Protein AF-0000000074251388 (afdb_homodimer)

Radius of gyration: 27.74 Å; Cα contacts (8 Å, |Δi|>4): 629; chains: 2; bounding box: 134×77×94 Å

Sequence (424 aa):
MKGPSTMQTSEFDSSDEEPVENEQTAFQVSWLPLSLVNCSQFLGLCSLPGCKFKDVRRNLQKDMEELKNCGIQDIFVFCTRGELSKYRVPNLLDLYQQHGIIIHHHPIPDGDTPDIDRCCRILQELAVCLENNRKTLIHCYGGLGRSCLVAACLLLYLSDTVSPQQAIDSLRDLRGSGAIQTIKQYNYLHDFRDKLAAHLSTRDSVSRSVSRMKGPSTMQTSEFDSSDEEPVENEQTAFQVSWLPLSLVNCSQFLGLCSLPGCKFKDVRRNLQKDMEELKNCGIQDIFVFCTRGELSKYRVPNLLDLYQQHGIIIHHHPIPDGDTPDIDRCCRILQELAVCLENNRKTLIHCYGGLGRSCLVAACLLLYLSDTVSPQQAIDSLRDLRGSGAIQTIKQYNYLHDFRDKLAAHLSTRDSVSRSVSR

Secondary structure (DSSP, 8-state):
-----------------------PPP---EEEE-GGGT---EEEEES-TT-EETTEE--HHHHHHHHHHHT--EEEE-S-HHHHHHTT-TTHHHHHHHTT-EEEE----TT----HHHHHHHHHHHHHHHHTT--EEEE-SSSSSHHHHHHHHHHHHH-SSS-HHHHHHHHHHHH-TTSS-SHHHHHHHHHHHHHHHHHHHHHHHHHHHHH-/-----------------------PPP---EEEE-GGGT---EEEEES-TT-EETTEE--HHHHHHHHHHTT--EEEE-S-HHHHHHTT-TTHHHHHHHTT-EEEE----TT----HHHHHHHHHHHHHHHHTT--EEEE-SSSSSHHHHHHHHHHHHH-SSS-HHHHHHHHHHHH-TTSS-SHHHHHHHHHHHHHHHHHHHHHHHHHHHH--

Solvent-accessible surface area (backbone atoms only — not comparable to full-atom values): 23376 Å² total; per-residue (Å²): 134,84,74,76,80,77,76,78,75,75,78,75,74,72,70,71,66,64,72,67,84,67,80,56,46,86,75,60,76,43,65,44,58,32,33,77,52,79,33,94,51,57,42,33,36,23,45,40,74,23,31,45,46,91,94,39,40,36,51,44,67,60,44,49,49,51,44,55,44,53,45,54,38,36,39,37,36,24,52,42,71,68,50,30,44,69,28,59,36,68,56,48,68,57,52,41,46,74,72,68,26,46,78,44,83,54,60,44,64,88,73,47,72,69,55,70,69,60,44,50,52,53,46,52,53,50,49,52,39,51,73,66,70,42,42,36,33,34,24,20,68,72,33,22,35,60,33,39,45,52,54,29,48,41,47,48,69,67,22,90,81,52,48,53,64,57,34,50,49,54,42,23,60,72,63,31,85,60,27,52,65,36,69,63,40,50,49,46,50,68,43,35,66,61,53,51,53,53,52,54,52,50,50,54,49,50,55,52,56,67,72,98,135,83,77,77,81,78,78,78,74,78,82,76,77,75,72,72,68,64,74,68,83,67,80,56,48,88,74,61,77,43,65,43,58,33,34,77,51,78,34,93,52,57,42,33,35,23,45,41,74,22,31,44,46,92,92,40,40,35,53,44,68,60,44,48,50,51,43,55,44,53,45,54,38,35,37,37,35,25,51,41,71,68,50,31,43,69,28,59,35,68,59,49,69,58,51,40,47,75,70,67,27,46,78,44,84,55,61,42,64,88,72,47,72,69,56,71,71,61,44,49,53,53,45,51,55,51,49,51,40,52,75,67,70,42,42,36,32,35,24,21,67,74,32,23,34,60,32,40,44,53,53,29,50,41,47,46,69,67,21,90,80,52,46,52,65,57,33,50,48,55,42,23,61,71,62,33,84,61,29,52,66,36,69,64,40,50,49,46,50,70,44,37,66,62,51,49,52,53,50,55,52,49,51,54,49,51,54,53,54,68,73,98

InterPro domains:
  IPR000387 Tyrosine-specific protein phosphatases domain [PS50056] (120-187)
  IPR003595 Protein-tyrosine phosphatase, catalytic [SM00404] (99-195)
  IPR008425 Cyclin-dependent kinase inhibitor 3 [PIRSF037322] (1-212)
  IPR020422 Dual specificity protein phosphatase domain [PS50054] (38-201)
  IPR022778 CDKN3 domain [PF05706] (1-168)
  IPR029021 Protein-tyrosine phosphatase-like [G3DSA:3.90.190.10] (23-212)
  IPR029021 Protein-tyrosine phosphatase-like [SSF52799] (27-196)
  IPR050561 Protein Tyrosine Phosphatase [PTHR23339] (58-197)

Structure (mmCIF, N/CA/C/O backbone):
data_AF-0000000074251388-model_v1
#
loop_
_entity.id
_entity.type
_entity.pdbx_description
1 polymer 'Cyclin-dependent kinase inhibitor 3'
#
loop_
_atom_site.group_PDB
_atom_site.id
_atom_site.type_symbol
_atom_site.label_atom_id
_atom_site.label_alt_id
_atom_site.label_comp_id
_atom_site.label_asym_id
_atom_site.label_entity_id
_atom_site.label_seq_id
_atom_site.pdbx_PDB_ins_code
_atom_site.Cartn_x
_atom_site.Cartn_y
_atom_site.Cartn_z
_atom_site.occupancy
_atom_site.B_iso_or_equiv
_atom_site.auth_seq_id
_atom_site.auth_comp_id
_atom_site.auth_asym_id
_atom_site.auth_atom_id
_atom_site.pdbx_PDB_model_num
ATOM 1 N N . MET A 1 1 ? -76.812 19.516 -17.422 1 23.86 1 MET A N 1
ATOM 2 C CA . MET A 1 1 ? -75.938 18.766 -16.547 1 23.86 1 MET A CA 1
ATOM 3 C C . MET A 1 1 ? -74.562 18.531 -17.219 1 23.86 1 MET A C 1
ATOM 5 O O . MET A 1 1 ? -74.5 17.719 -18.156 1 23.86 1 MET A O 1
ATOM 9 N N . LYS A 1 2 ? -73.875 19.656 -17.562 1 28.72 2 LYS A N 1
ATOM 10 C CA . LYS A 1 2 ? -72.688 19.875 -18.359 1 28.72 2 LYS A CA 1
ATOM 11 C C . LYS A 1 2 ? -71.5 19.047 -17.828 1 28.72 2 LYS A C 1
ATOM 13 O O . LYS A 1 2 ? -71.188 19.125 -16.641 1 28.72 2 LYS A O 1
ATOM 18 N N . GLY A 1 3 ? -71.438 17.766 -18.234 1 28.48 3 GLY A N 1
ATOM 19 C CA . GLY A 1 3 ? -70.5 16.703 -17.891 1 28.48 3 GLY A CA 1
ATOM 20 C C . GLY A 1 3 ? -69.062 17.078 -18.156 1 28.48 3 GLY A C 1
ATOM 21 O O . GLY A 1 3 ? -68.688 17.266 -19.297 1 28.48 3 GLY A O 1
ATOM 22 N N . PRO A 1 4 ? -68.562 18.047 -17.359 1 33.94 4 PRO A N 1
ATOM 23 C CA . PRO A 1 4 ? -67.25 18.625 -17.75 1 33.94 4 PRO A CA 1
ATOM 24 C C . PRO A 1 4 ? -66.188 17.562 -18 1 33.94 4 PRO A C 1
ATOM 26 O O . PRO A 1 4 ? -66.25 16.469 -17.453 1 33.94 4 PRO A O 1
ATOM 29 N N . SER A 1 5 ? -65.75 17.438 -19.266 1 30.75 5 SER A N 1
ATOM 30 C CA . SER A 1 5 ? -64.625 16.688 -19.859 1 30.75 5 SER A CA 1
ATOM 31 C C . SER A 1 5 ? -63.344 16.891 -19.062 1 30.75 5 SER A C 1
ATOM 33 O O . SER A 1 5 ? -62.906 18.016 -18.875 1 30.75 5 SER A O 1
ATOM 35 N N . THR A 1 6 ? -63.188 16.125 -17.922 1 29.61 6 THR A N 1
ATOM 36 C CA . THR A 1 6 ? -61.969 16.109 -17.125 1 29.61 6 THR A CA 1
ATOM 37 C C . THR A 1 6 ? -60.75 15.914 -18 1 29.61 6 THR A C 1
ATOM 39 O O . THR A 1 6 ? -60.688 14.992 -18.812 1 29.61 6 THR A O 1
ATOM 42 N N . MET A 1 7 ? -60.125 16.984 -18.469 1 30.28 7 MET A N 1
ATOM 43 C CA . MET A 1 7 ? -58.844 17.062 -19.156 1 30.28 7 MET A CA 1
ATOM 44 C C . MET A 1 7 ? -57.812 16.172 -18.469 1 30.28 7 MET A C 1
ATOM 46 O O . MET A 1 7 ? -57.594 16.281 -17.266 1 30.28 7 MET A O 1
ATOM 50 N N . GLN A 1 8 ? -57.625 14.898 -18.938 1 27.05 8 GLN A N 1
ATOM 51 C CA . GLN A 1 8 ? -56.562 13.961 -18.578 1 27.05 8 GLN A CA 1
ATOM 52 C C . GLN A 1 8 ? -55.188 14.641 -18.578 1 27.05 8 GLN A C 1
ATOM 54 O O . GLN A 1 8 ? -54.781 15.188 -19.609 1 27.05 8 GLN A O 1
ATOM 59 N N . THR A 1 9 ? -54.812 15.383 -17.531 1 31.05 9 THR A N 1
ATOM 60 C CA . THR A 1 9 ? -53.438 15.844 -17.344 1 31.05 9 THR A CA 1
ATOM 61 C C . THR A 1 9 ? -52.469 14.742 -17.703 1 31.05 9 THR A C 1
ATOM 63 O O . THR A 1 9 ? -52.594 13.602 -17.266 1 31.05 9 THR A O 1
ATOM 66 N N . SER A 1 10 ? -51.969 14.695 -18.922 1 30.38 10 SER A N 1
ATOM 67 C CA . SER A 1 10 ? -50.844 13.891 -19.375 1 30.38 10 SER A CA 1
ATOM 68 C C . SER A 1 10 ? -49.75 13.82 -18.312 1 30.38 10 SER A C 1
ATOM 70 O O . SER A 1 10 ? -49.344 14.844 -17.75 1 30.38 10 SER A O 1
ATOM 72 N N . GLU A 1 11 ? -49.688 12.75 -17.531 1 30.34 11 GLU A N 1
ATOM 73 C CA . GLU A 1 11 ? -48.625 12.273 -16.688 1 30.34 11 GLU A CA 1
ATOM 74 C C . GLU A 1 11 ? -47.25 12.414 -17.391 1 30.34 11 GLU A C 1
ATOM 76 O O . GLU A 1 11 ? -47.031 11.789 -18.422 1 30.34 11 GLU A O 1
ATOM 81 N N . PHE A 1 12 ? -46.625 13.633 -17.547 1 30.66 12 PHE A N 1
ATOM 82 C CA . PHE A 1 12 ? -45.219 13.766 -17.906 1 30.66 12 PHE A CA 1
ATOM 83 C C . PHE A 1 12 ? -44.406 12.633 -17.328 1 30.66 12 PHE A C 1
ATOM 85 O O . PHE A 1 12 ? -44.469 12.352 -16.125 1 30.66 12 PHE A O 1
ATOM 92 N N . ASP A 1 13 ? -44.125 11.602 -18.078 1 33 13 ASP A N 1
ATOM 93 C CA . ASP A 1 13 ? -43.156 10.547 -17.875 1 33 13 ASP A CA 1
ATOM 94 C C . ASP A 1 13 ? -41.875 11.102 -17.266 1 33 13 ASP A C 1
ATOM 96 O O . ASP A 1 13 ? -41.156 11.906 -17.891 1 33 13 ASP A O 1
ATOM 100 N N . SER A 1 14 ? -41.906 11.547 -16 1 33.91 14 SER A N 1
ATOM 101 C CA . SER A 1 14 ? -40.594 11.688 -15.336 1 33.91 14 SER A CA 1
ATOM 102 C C . SER A 1 14 ? -39.656 10.57 -15.742 1 33.91 14 SER A C 1
ATOM 104 O O . SER A 1 14 ? -39.875 9.406 -15.406 1 33.91 14 SER A O 1
ATOM 106 N N . SER A 1 15 ? -39.281 10.562 -17.031 1 33.81 15 SER A N 1
ATOM 107 C CA . SER A 1 15 ? -38.125 9.719 -17.281 1 33.81 15 SER A CA 1
ATOM 108 C C . SER A 1 15 ? -37.125 9.766 -16.125 1 33.81 15 SER A C 1
ATOM 110 O O . SER A 1 15 ? -36.531 10.812 -15.852 1 33.81 15 SER A O 1
ATOM 112 N N . ASP A 1 16 ? -37.406 9.172 -15.062 1 35.53 16 ASP A N 1
ATOM 113 C CA . ASP A 1 16 ? -36.375 8.82 -14.109 1 35.53 16 ASP A CA 1
ATOM 114 C C . ASP A 1 16 ? -35.062 8.461 -14.828 1 35.53 16 ASP A C 1
ATOM 116 O O . ASP A 1 16 ? -34.969 7.41 -15.461 1 35.53 16 ASP A O 1
ATOM 120 N N . GLU A 1 17 ? -34.5 9.352 -15.656 1 37.16 17 GLU A N 1
ATOM 121 C CA . GLU A 1 17 ? -33.094 9.055 -15.992 1 37.16 17 GLU A CA 1
ATOM 122 C C . GLU A 1 17 ? -32.406 8.297 -14.859 1 37.16 17 GLU A C 1
ATOM 124 O O . GLU A 1 17 ? -32.406 8.742 -13.711 1 37.16 17 GLU A O 1
ATOM 129 N N . GLU A 1 18 ? -32.5 7.008 -14.867 1 40.81 18 GLU A N 1
ATOM 130 C CA . GLU A 1 18 ? -31.625 6.25 -13.984 1 40.81 18 GLU A CA 1
ATOM 131 C C . GLU A 1 18 ? -30.297 6.984 -13.773 1 40.81 18 GLU A C 1
ATOM 133 O O . GLU A 1 18 ? -29.719 7.504 -14.727 1 40.81 18 GLU A O 1
ATOM 138 N N . PRO A 1 19 ? -30.078 7.609 -12.617 1 41.72 19 PRO A N 1
ATOM 139 C CA . PRO A 1 19 ? -28.75 8.227 -12.484 1 41.72 19 PRO A CA 1
ATOM 140 C C . PRO A 1 19 ? -27.688 7.508 -13.305 1 41.72 19 PRO A C 1
ATOM 142 O O . PRO A 1 19 ? -27.734 6.285 -13.453 1 41.72 19 PRO A O 1
ATOM 145 N N . VAL A 1 20 ? -27.359 7.867 -14.5 1 41.88 20 VAL A N 1
ATOM 146 C CA . VAL A 1 20 ? -26.109 7.426 -15.094 1 41.88 20 VAL A CA 1
ATOM 147 C C . VAL A 1 20 ? -25.219 6.816 -14.016 1 41.88 20 VAL A C 1
ATOM 149 O O . VAL A 1 20 ? -25.094 7.355 -12.914 1 41.88 20 VAL A O 1
ATOM 152 N N . GLU A 1 21 ? -25.109 5.594 -13.719 1 45.06 21 GLU A N 1
ATOM 153 C CA . GLU A 1 21 ? -24.109 4.977 -12.859 1 45.06 21 GLU A CA 1
ATOM 154 C C . GLU A 1 21 ? -22.859 5.855 -12.734 1 45.06 21 GLU A C 1
ATOM 156 O O . GLU A 1 21 ? -22.062 5.945 -13.664 1 45.06 21 GLU A O 1
ATOM 161 N N . ASN A 1 22 ? -22.906 7.207 -12.461 1 51 22 ASN A N 1
ATOM 162 C CA . ASN A 1 22 ? -21.891 8.25 -12.281 1 51 22 ASN A CA 1
ATOM 163 C C . ASN A 1 22 ? -20.562 7.66 -11.828 1 51 22 ASN A C 1
ATOM 165 O O . ASN A 1 22 ? -20.5 6.965 -10.812 1 51 22 ASN A O 1
ATOM 169 N N . GLU A 1 23 ? -19.703 7.469 -12.734 1 64.69 23 GLU A N 1
ATOM 170 C CA . GLU A 1 23 ? -18.344 6.957 -12.57 1 64.69 23 GLU A CA 1
ATOM 171 C C . GLU A 1 23 ? -17.688 7.512 -11.312 1 64.69 23 GLU A C 1
ATOM 173 O O . GLU A 1 23 ? -17.484 8.719 -11.195 1 64.69 23 GLU A O 1
ATOM 178 N N . GLN A 1 24 ? -17.891 6.887 -10.25 1 81 24 GLN A N 1
ATOM 179 C CA . GLN A 1 24 ? -17.297 7.246 -8.969 1 81 24 GLN A CA 1
ATOM 180 C C . GLN A 1 24 ? -15.766 7.234 -9.055 1 81 24 GLN A C 1
ATOM 182 O O . GLN A 1 24 ? -15.188 6.379 -9.727 1 81 24 GLN A O 1
ATOM 187 N N . THR A 1 25 ? -15.242 8.43 -8.625 1 88.5 25 THR A N 1
ATOM 188 C CA . THR A 1 25 ? -13.789 8.523 -8.562 1 88.5 25 THR A CA 1
ATOM 189 C C . THR A 1 25 ? -13.219 7.438 -7.656 1 88.5 25 THR A C 1
ATOM 191 O O . THR A 1 25 ? -13.734 7.203 -6.562 1 88.5 25 THR A O 1
ATOM 194 N N . ALA A 1 26 ? -12.258 6.777 -8.18 1 87.69 26 ALA A N 1
ATOM 195 C CA . ALA A 1 26 ? -11.625 5.676 -7.457 1 87.69 26 ALA A CA 1
ATOM 196 C C . ALA A 1 26 ? -11.016 6.16 -6.141 1 87.69 26 ALA A C 1
ATOM 198 O O . ALA A 1 26 ? -10.5 7.277 -6.062 1 87.69 26 ALA A O 1
ATOM 199 N N . PHE A 1 27 ? -11.172 5.422 -5.105 1 92.5 27 PHE A N 1
ATOM 200 C CA . PHE A 1 27 ? -10.586 5.625 -3.787 1 92.5 27 PHE A CA 1
ATOM 201 C C . PHE A 1 27 ? -9.648 4.477 -3.432 1 92.5 27 PHE A C 1
ATOM 203 O O . PHE A 1 27 ? -10 3.307 -3.586 1 92.5 27 PHE A O 1
ATOM 210 N N . GLN A 1 28 ? -8.445 4.84 -3.117 1 92 28 GLN A N 1
ATOM 211 C CA . GLN A 1 28 ? -7.477 3.812 -2.744 1 92 28 GLN A CA 1
ATOM 212 C C . GLN A 1 28 ? -6.531 4.316 -1.658 1 92 28 GLN A C 1
ATOM 214 O O . GLN A 1 28 ? -6.086 5.465 -1.702 1 92 28 GLN A O 1
ATOM 219 N N . VAL A 1 29 ? -6.312 3.451 -0.716 1 96.88 29 VAL A N 1
ATOM 220 C CA . VAL A 1 29 ? -5.293 3.73 0.29 1 96.88 29 VAL A CA 1
ATOM 221 C C . VAL A 1 29 ? -3.928 3.283 -0.22 1 96.88 29 VAL A C 1
ATOM 223 O O . VAL A 1 29 ? -3.766 2.143 -0.665 1 96.88 29 VAL A O 1
ATOM 226 N N . SER A 1 30 ? -2.988 4.211 -0.222 1 97 30 SER A N 1
ATOM 227 C CA . SER A 1 30 ? -1.601 3.871 -0.522 1 97 30 SER A CA 1
ATOM 228 C C . SER A 1 30 ? -0.802 3.627 0.754 1 97 30 SER A C 1
ATOM 230 O O . SER A 1 30 ? -0.866 4.422 1.693 1 97 30 SER A O 1
ATOM 232 N N . TRP A 1 31 ? -0.058 2.529 0.758 1 97.88 31 TRP A N 1
ATOM 233 C CA . TRP A 1 31 ? 0.684 2.166 1.961 1 97.88 31 TRP A CA 1
ATOM 234 C C . TRP A 1 31 ? 2.174 2.438 1.783 1 97.88 31 TRP A C 1
ATOM 236 O O . TRP A 1 31 ? 2.805 1.899 0.869 1 97.88 31 TRP A O 1
ATOM 246 N N . LEU A 1 32 ? 2.697 3.289 2.639 1 97.94 32 LEU A N 1
ATOM 247 C CA . LEU A 1 32 ? 4.121 3.6 2.674 1 97.94 32 LEU A CA 1
ATOM 248 C C . LEU A 1 32 ? 4.859 2.664 3.629 1 97.94 32 LEU A C 1
ATOM 250 O O . LEU A 1 32 ? 4.699 2.766 4.848 1 97.94 32 LEU A O 1
ATOM 254 N N . PRO A 1 33 ? 5.637 1.738 3.057 1 97.44 33 PRO A N 1
ATOM 255 C CA . PRO A 1 33 ? 6.484 0.973 3.973 1 97.44 33 PRO A CA 1
ATOM 256 C C . PRO A 1 33 ? 7.516 1.844 4.684 1 97.44 33 PRO A C 1
ATOM 258 O O . PRO A 1 33 ? 8.109 2.732 4.07 1 97.44 33 PRO A O 1
ATOM 261 N N . LEU A 1 34 ? 7.738 1.589 5.961 1 97.56 34 LEU A N 1
ATOM 262 C CA . LEU A 1 34 ? 8.672 2.402 6.738 1 97.56 34 LEU A CA 1
ATOM 263 C C . LEU A 1 34 ? 9.992 1.674 6.938 1 97.56 34 LEU A C 1
ATOM 265 O O . LEU A 1 34 ? 10.734 1.97 7.879 1 97.56 34 LEU A O 1
ATOM 269 N N . SER A 1 35 ? 10.234 0.792 6.031 1 95.38 35 SER A N 1
ATOM 270 C CA . SER A 1 35 ? 11.469 0.015 6.102 1 95.38 35 SER A CA 1
ATOM 271 C C . SER A 1 35 ? 12.695 0.905 5.914 1 95.38 35 SER A C 1
ATOM 273 O O . SER A 1 35 ? 13.766 0.613 6.445 1 95.38 35 SER A O 1
ATOM 275 N N . LEU A 1 36 ? 12.523 2.012 5.176 1 93.62 36 LEU A N 1
ATOM 276 C CA . LEU A 1 36 ? 13.609 2.959 4.938 1 93.62 36 LEU A CA 1
ATOM 277 C C . LEU A 1 36 ? 14.164 3.484 6.254 1 93.62 36 LEU A C 1
ATOM 279 O O . LEU A 1 36 ? 15.328 3.904 6.316 1 93.62 36 LEU A O 1
ATOM 283 N N . VAL A 1 37 ? 13.32 3.461 7.297 1 96.56 37 VAL A N 1
ATOM 284 C CA . VAL A 1 37 ? 13.75 3.99 8.586 1 96.56 37 VAL A CA 1
ATOM 285 C C . VAL A 1 37 ? 13.797 2.867 9.617 1 96.56 3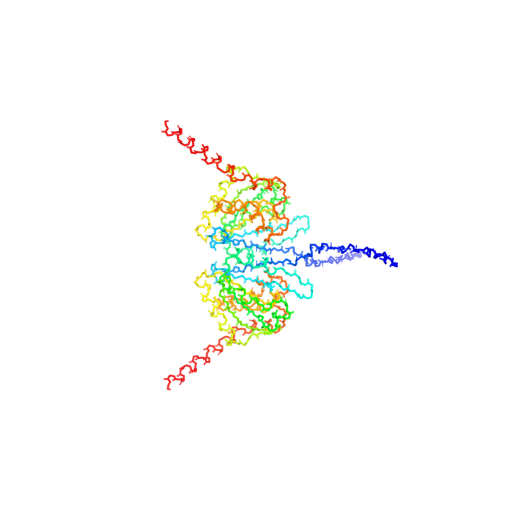7 VAL A C 1
ATOM 287 O O . VAL A 1 37 ? 13.617 3.109 10.812 1 96.56 37 VAL A O 1
ATOM 290 N N . ASN A 1 38 ? 13.906 1.641 9.172 1 94 38 ASN A N 1
ATOM 291 C CA . ASN A 1 38 ? 14.062 0.435 9.977 1 94 38 ASN A CA 1
ATOM 292 C C . ASN A 1 38 ? 12.844 0.195 10.867 1 94 38 ASN A C 1
ATOM 294 O O . ASN A 1 38 ? 12.984 -0.23 12.016 1 94 38 ASN A O 1
ATOM 298 N N . CYS A 1 39 ? 11.719 0.646 10.406 1 94.38 39 CYS A N 1
ATOM 299 C CA . CYS A 1 39 ? 10.422 0.371 11.016 1 94.38 39 CYS A CA 1
ATOM 300 C C . CYS A 1 39 ? 9.633 -0.632 10.188 1 94.38 39 CYS A C 1
ATOM 302 O O . CYS A 1 39 ? 9.602 -0.542 8.953 1 94.38 39 CYS A O 1
ATOM 304 N N . SER A 1 40 ? 9.016 -1.634 10.781 1 92.69 40 SER A N 1
ATOM 305 C CA . SER A 1 40 ? 8.336 -2.713 10.07 1 92.69 40 SER A CA 1
ATOM 306 C C . SER A 1 40 ? 6.898 -2.33 9.734 1 92.69 40 SER A C 1
ATOM 308 O O . SER A 1 40 ? 6.223 -3.037 8.984 1 92.69 40 SER A O 1
ATOM 310 N N . GLN A 1 41 ? 6.52 -1.184 10.234 1 95.69 41 GLN A N 1
ATOM 311 C CA . GLN A 1 41 ? 5.125 -0.775 10.07 1 95.69 41 GLN A CA 1
ATOM 312 C C . GLN A 1 41 ? 4.914 -0.083 8.727 1 95.69 41 GLN A C 1
ATOM 314 O O . GLN A 1 41 ? 5.863 0.122 7.973 1 95.69 41 GLN A O 1
ATOM 319 N N . PHE A 1 42 ? 3.65 0.158 8.391 1 97.75 42 PHE A N 1
ATOM 320 C CA . PHE A 1 42 ? 3.213 0.908 7.219 1 97.75 42 PHE A CA 1
ATOM 321 C C . PHE A 1 42 ? 2.416 2.141 7.629 1 97.75 42 PHE A C 1
ATOM 323 O O . PHE A 1 42 ? 1.741 2.133 8.664 1 97.75 42 PHE A O 1
ATOM 330 N N . LEU A 1 43 ? 2.555 3.166 6.848 1 98.69 43 LEU A N 1
ATOM 331 C CA . LEU A 1 43 ? 1.701 4.34 6.992 1 98.69 43 LEU A CA 1
ATOM 332 C C . LEU A 1 43 ? 0.76 4.48 5.801 1 98.69 43 LEU A C 1
ATOM 334 O O . LEU A 1 43 ? 1.206 4.492 4.652 1 98.69 43 LEU A O 1
ATOM 338 N N . GLY A 1 44 ? -0.535 4.477 6.094 1 98.69 44 GLY A N 1
ATOM 339 C CA . GLY A 1 44 ? -1.502 4.672 5.023 1 98.69 44 GLY A CA 1
ATOM 340 C C . GLY A 1 44 ? -1.658 6.125 4.617 1 98.69 44 GLY A C 1
ATOM 341 O O . GLY A 1 44 ? -1.646 7.016 5.469 1 98.69 44 GLY A O 1
ATOM 342 N N . LEU A 1 45 ? -1.792 6.379 3.303 1 98.62 45 LEU A N 1
ATOM 343 C CA . LEU A 1 45 ? -2.062 7.699 2.742 1 98.62 45 LEU A CA 1
ATOM 344 C C . LEU A 1 45 ? -3.201 7.637 1.729 1 98.62 45 LEU A C 1
ATOM 346 O O . LEU A 1 45 ? -3.281 6.695 0.936 1 98.62 45 LEU A O 1
ATOM 350 N N . CYS A 1 46 ? -4.031 8.602 1.793 1 98.19 46 CYS A N 1
ATOM 351 C CA . CYS A 1 46 ? -5.074 8.672 0.774 1 98.19 46 CYS A CA 1
ATOM 352 C C . CYS A 1 46 ? -5.598 10.102 0.63 1 98.19 46 CYS A C 1
ATOM 354 O O . CYS A 1 46 ? -5.207 10.984 1.389 1 98.19 46 CYS A O 1
ATOM 356 N N . SER A 1 47 ? -6.371 10.297 -0.455 1 98.06 47 SER A N 1
ATOM 357 C CA . SER A 1 47 ? -7.133 11.531 -0.602 1 98.06 47 SER A CA 1
ATOM 358 C C . SER A 1 47 ? -8.359 11.539 0.309 1 98.06 47 SER A C 1
ATOM 360 O O . SER A 1 47 ? -8.594 10.578 1.042 1 98.06 47 SER A O 1
ATOM 362 N N . LEU A 1 48 ? -9.102 12.609 0.248 1 98.75 48 LEU A N 1
ATOM 363 C CA . LEU A 1 48 ? -10.227 12.82 1.146 1 98.75 48 LEU A CA 1
ATOM 364 C C . LEU A 1 48 ? -11.359 11.844 0.838 1 98.75 48 LEU A C 1
ATOM 366 O O . LEU A 1 48 ? -11.977 11.922 -0.225 1 98.75 48 LEU A O 1
ATOM 370 N N . PRO A 1 49 ? -11.633 10.945 1.831 1 98.56 49 PRO A N 1
ATOM 371 C CA . PRO A 1 49 ? -12.75 10.016 1.615 1 98.56 49 PRO A CA 1
ATOM 372 C C . PRO A 1 49 ? -14.086 10.734 1.447 1 98.56 49 PRO A C 1
ATOM 374 O O . PRO A 1 49 ? -14.375 11.68 2.178 1 98.56 49 PRO A O 1
ATOM 377 N N . GLY A 1 50 ? -14.852 10.352 0.448 1 98.44 50 GLY A N 1
ATOM 378 C CA . GLY A 1 50 ? -16.219 10.828 0.259 1 98.44 50 GLY A CA 1
ATOM 379 C C . GLY A 1 50 ? -16.281 12.172 -0.432 1 98.44 50 GLY A C 1
ATOM 380 O O . GLY A 1 50 ? -17.375 12.719 -0.634 1 98.44 50 GLY A O 1
ATOM 381 N N . CYS A 1 51 ? -15.195 12.68 -0.899 1 98.5 51 CYS A N 1
ATOM 382 C CA . CYS A 1 51 ? -15.117 14.023 -1.457 1 98.5 51 CYS A CA 1
ATOM 383 C C . CYS A 1 51 ? -16.047 14.172 -2.658 1 98.5 51 CYS A C 1
ATOM 385 O O . CYS A 1 51 ? -16.094 13.297 -3.523 1 98.5 51 CYS A O 1
ATOM 387 N N . LYS A 1 52 ? -16.797 15.195 -2.664 1 97.75 52 LYS A N 1
ATOM 388 C CA . LYS A 1 52 ? -17.594 15.641 -3.805 1 97.75 52 LYS A CA 1
ATOM 389 C C . LYS A 1 52 ? -17.328 17.109 -4.129 1 97.75 52 LYS A C 1
ATOM 391 O O . LYS A 1 52 ? -18.094 17.984 -3.729 1 97.75 52 LYS A O 1
ATOM 396 N N . PHE A 1 53 ? -16.375 17.312 -4.863 1 97.62 53 PHE A N 1
ATOM 397 C CA . PHE A 1 53 ? -15.914 18.656 -5.191 1 97.62 53 PHE A CA 1
ATOM 398 C C . PHE A 1 53 ? -15.203 18.672 -6.543 1 97.62 53 PHE A C 1
ATOM 400 O O . PHE A 1 53 ? -14.383 17.812 -6.824 1 97.62 53 PHE A O 1
ATOM 407 N N . LYS A 1 54 ? -15.555 19.688 -7.41 1 95.12 54 LYS A N 1
ATOM 408 C CA . LYS A 1 54 ? -15.047 19.766 -8.773 1 95.12 54 LYS A CA 1
ATOM 409 C C . LYS A 1 54 ? -15.297 18.484 -9.547 1 95.12 54 LYS A C 1
ATOM 411 O O . LYS A 1 54 ? -16.438 18.031 -9.656 1 95.12 54 LYS A O 1
ATOM 416 N N . ASP A 1 55 ? -14.219 17.781 -10 1 94.06 55 ASP A N 1
ATOM 417 C CA . ASP A 1 55 ? -14.391 16.578 -10.82 1 94.06 55 ASP A CA 1
ATOM 418 C C . ASP A 1 55 ? -14.359 15.312 -9.969 1 94.06 55 ASP A C 1
ATOM 420 O O . ASP A 1 55 ? -14.406 14.203 -10.492 1 94.06 55 ASP A O 1
ATOM 424 N N . VAL A 1 56 ? -14.281 15.492 -8.703 1 95.69 56 VAL A N 1
ATOM 425 C CA . VAL A 1 56 ? -14.234 14.344 -7.809 1 95.69 56 VAL A CA 1
ATOM 426 C C . VAL A 1 56 ? -15.633 14.023 -7.297 1 95.69 56 VAL A C 1
ATOM 428 O O . VAL A 1 56 ? -16.344 14.914 -6.828 1 95.69 56 VAL A O 1
ATOM 431 N N . ARG A 1 57 ? -16.078 12.805 -7.484 1 96.69 57 ARG A N 1
ATOM 432 C CA . ARG A 1 57 ? -17.344 12.289 -6.98 1 96.69 57 ARG A CA 1
ATOM 433 C C . ARG A 1 57 ? -17.172 10.93 -6.324 1 96.69 57 ARG A C 1
ATOM 435 O O . ARG A 1 57 ? -17.219 9.898 -6.996 1 96.69 57 ARG A O 1
ATOM 442 N N . ARG A 1 58 ? -17.031 10.953 -5.035 1 96.62 58 ARG A N 1
ATOM 443 C CA . ARG A 1 58 ? -16.812 9.711 -4.309 1 96.62 58 ARG A CA 1
ATOM 444 C C . ARG A 1 58 ? -18.016 9.336 -3.467 1 96.62 58 ARG A C 1
ATOM 446 O O . ARG A 1 58 ? -18.859 10.188 -3.162 1 96.62 58 ARG A O 1
ATOM 453 N N . ASN A 1 59 ? -18.109 8.062 -3.197 1 95.62 59 ASN A N 1
ATOM 454 C CA . ASN A 1 59 ? -19.109 7.516 -2.297 1 95.62 59 ASN A CA 1
ATOM 455 C C . ASN A 1 59 ? -18.547 7.27 -0.901 1 95.62 59 ASN A C 1
ATOM 457 O O . ASN A 1 59 ? -17.75 6.352 -0.704 1 95.62 59 ASN A O 1
ATOM 461 N N . LEU A 1 60 ? -19 8.094 0.044 1 97.06 60 LEU A N 1
ATOM 462 C CA . LEU A 1 60 ? -18.438 8.055 1.39 1 97.06 60 LEU A CA 1
ATOM 463 C C . LEU A 1 60 ? -18.625 6.672 2.012 1 97.06 60 LEU A C 1
ATOM 465 O O . LEU A 1 60 ? -17.703 6.16 2.666 1 97.06 60 LEU A O 1
ATOM 469 N N . GLN A 1 61 ? -19.719 6.055 1.79 1 95.06 61 GLN A N 1
ATOM 470 C CA . GLN A 1 61 ? -19.969 4.742 2.367 1 95.06 61 GLN A CA 1
ATOM 471 C C . GLN A 1 61 ? -19 3.697 1.817 1 95.06 61 GLN A C 1
ATOM 473 O O . GLN A 1 61 ? -18.484 2.869 2.568 1 95.06 61 GLN A O 1
ATOM 478 N N . LYS A 1 62 ? -18.828 3.764 0.56 1 94.06 62 LYS A N 1
ATOM 479 C CA . LYS A 1 62 ? -17.891 2.838 -0.068 1 94.06 62 LYS A CA 1
ATOM 480 C C . LYS A 1 62 ? -16.453 3.074 0.43 1 94.06 62 LYS A C 1
ATOM 482 O O . LYS A 1 62 ? -15.734 2.123 0.719 1 94.06 62 LYS A O 1
ATOM 487 N N . ASP A 1 63 ? -16.094 4.363 0.522 1 96.88 63 ASP A N 1
ATOM 488 C CA . ASP A 1 63 ? -14.75 4.688 1.012 1 96.88 63 ASP A CA 1
ATOM 489 C C . ASP A 1 63 ? -14.57 4.234 2.459 1 96.88 63 ASP A C 1
ATOM 491 O O . ASP A 1 63 ? -13.508 3.736 2.83 1 96.88 63 ASP A O 1
ATOM 495 N N . MET A 1 64 ? -15.617 4.316 3.234 1 96.75 64 MET A N 1
ATOM 496 C CA . MET A 1 64 ? -15.562 3.885 4.629 1 96.75 64 MET A CA 1
ATOM 497 C C . MET A 1 64 ? -15.406 2.371 4.723 1 96.75 64 MET A C 1
ATOM 499 O O . MET A 1 64 ? -14.695 1.87 5.594 1 96.75 64 MET A O 1
ATOM 503 N N . GLU A 1 65 ? -16.078 1.7 3.863 1 92.94 65 GLU A N 1
ATOM 504 C CA . GLU A 1 65 ? -15.945 0.247 3.832 1 92.94 65 GLU A CA 1
ATOM 505 C C . GLU A 1 65 ? -14.508 -0.163 3.516 1 92.94 65 GLU A C 1
ATOM 507 O O . GLU A 1 65 ? -13.984 -1.107 4.109 1 92.94 65 GLU A O 1
ATOM 512 N N . GLU A 1 66 ? -13.938 0.561 2.598 1 93.25 66 GLU A N 1
ATOM 513 C CA . GLU A 1 66 ? -12.539 0.294 2.264 1 93.25 66 GLU A CA 1
ATOM 514 C C . GLU A 1 66 ? -11.633 0.515 3.469 1 93.25 66 GLU A C 1
ATOM 516 O O . GLU A 1 66 ? -10.742 -0.299 3.742 1 93.25 66 GLU A O 1
ATOM 521 N N . LEU A 1 67 ? -11.844 1.585 4.188 1 97.12 67 LEU A N 1
ATOM 522 C CA . LEU A 1 67 ? -11.039 1.884 5.371 1 97.12 67 LEU A CA 1
ATOM 523 C C . LEU A 1 67 ? -11.203 0.794 6.426 1 97.12 67 LEU A C 1
ATOM 525 O O . LEU A 1 67 ? -10.219 0.379 7.047 1 97.12 67 LEU A O 1
ATOM 529 N N . LYS A 1 68 ? -12.406 0.358 6.566 1 94.06 68 LYS A N 1
ATOM 530 C CA . LYS A 1 68 ? -12.68 -0.719 7.512 1 94.06 68 LYS A CA 1
ATOM 531 C C . LYS A 1 68 ? -11.977 -2.008 7.102 1 94.06 68 LYS A C 1
ATOM 533 O O . LYS A 1 68 ? -11.383 -2.693 7.938 1 94.06 68 LYS A O 1
ATOM 538 N N . ASN A 1 69 ? -12.07 -2.305 5.824 1 91.44 69 ASN A N 1
ATOM 539 C CA . ASN A 1 69 ? -11.43 -3.51 5.305 1 91.44 69 ASN A CA 1
ATOM 540 C C . ASN A 1 69 ? -9.914 -3.469 5.492 1 91.44 69 ASN A C 1
ATOM 542 O O . ASN A 1 69 ? -9.281 -4.508 5.668 1 91.44 69 ASN A O 1
ATOM 546 N N . CYS A 1 70 ? -9.391 -2.281 5.477 1 94.94 70 CYS A N 1
ATOM 547 C CA . CYS A 1 70 ? -7.957 -2.105 5.699 1 94.94 70 CYS A CA 1
ATOM 548 C C . CYS A 1 70 ? -7.613 -2.232 7.18 1 94.94 70 CYS A C 1
ATOM 550 O O . CYS A 1 70 ? -6.441 -2.348 7.539 1 94.94 70 CYS A O 1
ATOM 552 N N . GLY A 1 71 ? -8.625 -2.17 8.031 1 95.69 71 GLY A N 1
ATOM 553 C CA . GLY A 1 71 ? -8.391 -2.301 9.461 1 95.69 71 GLY A CA 1
ATOM 554 C C . GLY A 1 71 ? -7.844 -1.036 10.102 1 95.69 71 GLY A C 1
ATOM 555 O O . GLY A 1 71 ? -7.117 -1.099 11.086 1 95.69 71 GLY A O 1
ATOM 556 N N . ILE A 1 72 ? -8.172 0.102 9.547 1 98.12 72 ILE A N 1
ATOM 557 C CA . ILE A 1 72 ? -7.641 1.374 10.023 1 98.12 72 ILE A CA 1
ATOM 558 C C . ILE A 1 72 ? -8.109 1.623 11.461 1 98.12 72 ILE A C 1
ATOM 560 O O . ILE A 1 72 ? -9.289 1.436 11.773 1 98.12 72 ILE A O 1
ATOM 564 N N . GLN A 1 73 ? -7.199 2.059 12.258 1 98.44 73 GLN A N 1
ATOM 565 C CA . GLN A 1 73 ? -7.504 2.293 13.664 1 98.44 73 GLN A CA 1
ATOM 566 C C . GLN A 1 73 ? -7.363 3.77 14.023 1 98.44 73 GLN A C 1
ATOM 568 O O . GLN A 1 73 ? -8.133 4.297 14.828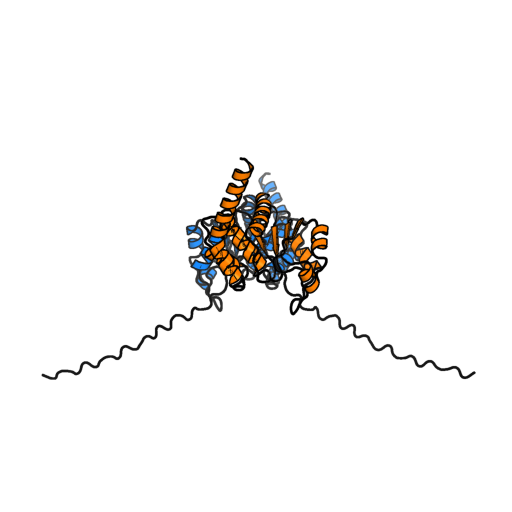 1 98.44 73 GLN A O 1
ATOM 573 N N . ASP A 1 74 ? -6.402 4.477 13.5 1 98.88 74 ASP A N 1
ATOM 574 C CA . ASP A 1 74 ? -6.148 5.902 13.703 1 98.88 74 ASP A CA 1
ATOM 575 C C . ASP A 1 74 ? -6.105 6.648 12.367 1 98.88 74 ASP A C 1
ATOM 577 O O . ASP A 1 74 ? -5.543 6.148 11.391 1 98.88 74 ASP A O 1
ATOM 581 N N . ILE A 1 75 ? -6.719 7.805 12.359 1 98.94 75 ILE A N 1
ATOM 582 C CA . ILE A 1 75 ? -6.656 8.648 11.172 1 98.94 75 ILE A CA 1
ATOM 583 C C . ILE A 1 75 ? -6.223 10.062 11.562 1 98.94 75 ILE A C 1
ATOM 585 O O . ILE A 1 75 ? -6.793 10.664 12.477 1 98.94 75 ILE A O 1
ATOM 589 N N . PHE A 1 76 ? -5.195 10.539 10.93 1 98.94 76 PHE A N 1
ATOM 590 C CA . PHE A 1 76 ? -4.789 11.93 11.023 1 98.94 76 PHE A CA 1
ATOM 591 C C . PHE A 1 76 ? -5.402 12.75 9.883 1 98.94 76 PHE A C 1
ATOM 593 O O . PHE A 1 76 ? -5.207 12.43 8.711 1 98.94 76 PHE A O 1
ATOM 600 N N . VAL A 1 77 ? -6.117 13.75 10.258 1 98.94 77 VAL A N 1
ATOM 601 C CA . VAL A 1 77 ? -6.859 14.57 9.305 1 98.94 77 VAL A CA 1
ATOM 602 C C . VAL A 1 77 ? -6.25 15.969 9.234 1 98.94 77 VAL A C 1
ATOM 604 O O . VAL A 1 77 ? -6.203 16.672 10.242 1 98.94 77 VAL A O 1
ATOM 607 N N . PHE A 1 78 ? -5.898 16.375 8.031 1 98.88 78 PHE A N 1
ATOM 608 C CA . PHE A 1 78 ? -5.203 17.641 7.918 1 98.88 78 PHE A CA 1
ATOM 609 C C . PHE A 1 78 ? -6.105 18.703 7.289 1 98.88 78 PHE A C 1
ATOM 611 O O . PHE A 1 78 ? -5.727 19.875 7.191 1 98.88 78 PHE A O 1
ATOM 618 N N . CYS A 1 79 ? -7.285 18.359 6.883 1 98.69 79 CYS A N 1
ATOM 619 C CA . CYS A 1 79 ? -8.266 19.328 6.406 1 98.69 79 CYS A CA 1
ATOM 620 C C . CYS A 1 79 ? -8.898 20.078 7.57 1 98.69 79 CYS A C 1
ATOM 622 O O . CYS A 1 79 ? -9.141 19.5 8.633 1 98.69 79 CYS A O 1
ATOM 624 N N . THR A 1 80 ? -9.219 21.312 7.297 1 98.19 80 THR A N 1
ATOM 625 C CA . THR A 1 80 ? -10.039 22.047 8.25 1 98.19 80 THR A CA 1
ATOM 626 C C . THR A 1 80 ? -11.5 21.625 8.164 1 98.19 80 THR A C 1
ATOM 628 O O . THR A 1 80 ? -11.922 21.016 7.172 1 98.19 80 THR A O 1
ATOM 631 N N . ARG A 1 81 ? -12.273 21.969 9.195 1 97.25 81 ARG A N 1
ATOM 632 C CA . ARG A 1 81 ? -13.711 21.703 9.156 1 97.25 81 ARG A CA 1
ATOM 633 C C . ARG A 1 81 ? -14.383 22.469 8.023 1 97.25 81 ARG A C 1
ATOM 635 O O . ARG A 1 81 ? -15.336 21.969 7.414 1 97.25 81 ARG A O 1
ATOM 642 N N . GLY A 1 82 ? -13.875 23.688 7.801 1 98.12 82 GLY A N 1
ATOM 643 C CA . GLY A 1 82 ? -14.375 24.438 6.66 1 98.12 82 GLY A CA 1
ATOM 644 C C . GLY A 1 82 ? -14.148 23.734 5.336 1 98.12 82 GLY A C 1
ATOM 645 O O . GLY A 1 82 ? -15.039 23.719 4.484 1 98.12 82 GLY A O 1
ATOM 646 N N . GLU A 1 83 ? -13.039 23.141 5.117 1 98.62 83 GLU A N 1
ATOM 647 C CA . GLU A 1 83 ? -12.742 22.375 3.918 1 98.62 83 GLU A CA 1
ATOM 648 C C . GLU A 1 83 ? -13.648 21.141 3.812 1 98.62 83 GLU A C 1
ATOM 650 O O . GLU A 1 83 ? -14.148 20.828 2.73 1 98.62 83 GLU A O 1
ATOM 655 N N . LEU A 1 84 ? -13.805 20.453 4.938 1 98.69 84 LEU A N 1
ATOM 656 C CA . LEU A 1 84 ? -14.664 19.281 4.922 1 98.69 84 LEU A CA 1
ATOM 657 C C . LEU A 1 84 ? -16.062 19.641 4.441 1 98.69 84 LEU A C 1
ATOM 659 O O . LEU A 1 84 ? -16.672 18.906 3.654 1 98.69 84 LEU A O 1
ATOM 663 N N . SER A 1 85 ? -16.547 20.781 4.895 1 98.62 85 SER A N 1
ATOM 664 C CA . SER A 1 85 ? -17.844 21.281 4.438 1 98.62 85 SER A CA 1
ATOM 665 C C . SER A 1 85 ? -17.812 21.625 2.955 1 98.62 85 SER A C 1
ATOM 667 O O . SER A 1 85 ? -18.719 21.266 2.207 1 98.62 85 SER A O 1
ATOM 669 N N . LYS A 1 86 ? -16.828 22.328 2.604 1 98.5 86 LYS A N 1
ATOM 670 C CA . LYS A 1 86 ? -16.656 22.734 1.211 1 98.5 86 LYS A CA 1
ATOM 671 C C . LYS A 1 86 ? -16.625 21.531 0.284 1 98.5 86 LYS A C 1
ATOM 673 O O . LYS A 1 86 ? -17.172 21.562 -0.819 1 98.5 86 LYS A O 1
ATOM 678 N N . TYR A 1 87 ? -15.992 20.453 0.79 1 98.5 87 TYR A N 1
ATOM 679 C CA . TYR A 1 87 ? -15.82 19.25 -0.026 1 98.5 87 TYR A CA 1
ATOM 680 C C . TYR A 1 87 ? -16.969 18.281 0.197 1 98.5 87 TYR A C 1
ATOM 682 O O . TYR A 1 87 ? -16.875 17.109 -0.197 1 98.5 87 TYR A O 1
ATOM 690 N N . ARG A 1 88 ? -18 18.609 0.909 1 98.31 88 ARG A N 1
ATOM 691 C CA . ARG A 1 88 ? -19.281 17.953 1.06 1 98.31 88 ARG A CA 1
ATOM 692 C C . ARG A 1 88 ? -19.156 16.703 1.923 1 98.31 88 ARG A C 1
ATOM 694 O O . ARG A 1 88 ? -19.828 15.688 1.665 1 98.31 88 ARG A O 1
ATOM 701 N N . VAL A 1 89 ? -18.312 16.781 2.875 1 98.69 89 VAL A N 1
ATOM 702 C CA . VAL A 1 89 ? -18.234 15.711 3.871 1 98.69 89 VAL A CA 1
ATOM 703 C C . VAL A 1 89 ? -18.141 16.312 5.27 1 98.69 89 VAL A C 1
ATOM 705 O O . VAL A 1 89 ? -17.266 15.945 6.055 1 98.69 89 VAL A O 1
ATOM 708 N N . PRO A 1 90 ? -19.062 17.125 5.648 1 98.44 90 PRO A N 1
ATOM 709 C CA . PRO A 1 90 ? -18.969 17.828 6.93 1 98.44 90 PRO A CA 1
ATOM 710 C C . PRO A 1 90 ? -19.016 16.891 8.125 1 98.44 90 PRO A C 1
ATOM 712 O O . PRO A 1 90 ? -18.516 17.234 9.203 1 98.44 90 PRO A O 1
ATOM 715 N N . ASN A 1 91 ? -19.547 15.695 8.008 1 98.19 91 ASN A N 1
ATOM 716 C CA . ASN A 1 91 ? -19.703 14.781 9.125 1 98.19 91 ASN A CA 1
ATOM 717 C C . ASN A 1 91 ? -18.672 13.664 9.102 1 98.19 91 ASN A C 1
ATOM 719 O O . ASN A 1 91 ? -18.828 12.641 9.766 1 98.19 91 ASN A O 1
ATOM 723 N N . LEU A 1 92 ? -17.641 13.844 8.359 1 98.81 92 LEU A N 1
ATOM 724 C CA . LEU A 1 92 ? -16.656 12.789 8.148 1 98.81 92 LEU A CA 1
ATOM 725 C C . LEU A 1 92 ? -16 12.391 9.469 1 98.81 92 LEU A C 1
ATOM 727 O O . LEU A 1 92 ? -15.852 11.203 9.758 1 98.81 92 LEU A O 1
ATOM 731 N N . LEU A 1 93 ? -15.641 13.367 10.297 1 98.75 93 LEU A N 1
ATOM 732 C CA . LEU A 1 93 ? -14.984 13.07 11.57 1 98.75 93 LEU A CA 1
ATOM 733 C C . LEU A 1 93 ? -15.906 12.266 12.484 1 98.75 93 LEU A C 1
ATOM 735 O O . LEU A 1 93 ? -15.461 11.312 13.125 1 98.75 93 LEU A O 1
ATOM 739 N N . ASP A 1 94 ? -17.125 12.617 12.461 1 98.38 94 ASP A N 1
ATOM 740 C CA . ASP A 1 94 ? -18.109 11.875 13.242 1 98.38 94 ASP A CA 1
ATOM 741 C C . ASP A 1 94 ? -18.25 10.438 12.75 1 98.38 94 ASP A C 1
ATOM 743 O O . ASP A 1 94 ? -18.391 9.508 13.547 1 98.38 94 ASP A O 1
ATOM 747 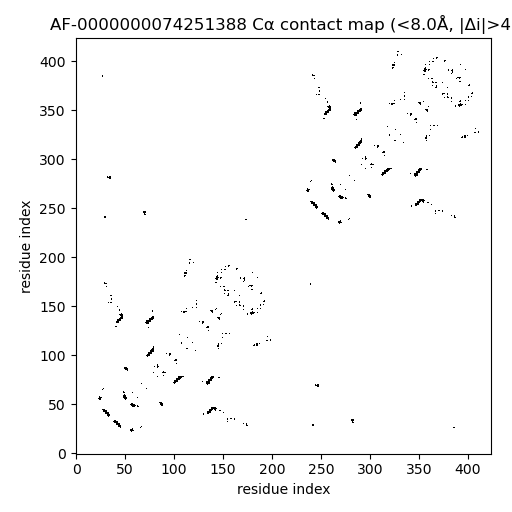N N . LEU A 1 95 ? -18.266 10.328 11.5 1 98.38 95 LEU A N 1
ATOM 748 C CA . LEU A 1 95 ? -18.391 9 10.906 1 98.38 95 LEU A CA 1
ATOM 749 C C . LEU A 1 95 ? -17.203 8.117 11.297 1 98.38 95 LEU A C 1
ATOM 751 O O . LEU A 1 95 ? -17.375 6.938 11.602 1 98.38 95 LEU A O 1
ATOM 755 N N . TYR A 1 96 ? -15.961 8.719 11.25 1 98.69 96 TYR A N 1
ATOM 756 C CA . TYR A 1 96 ? -14.789 7.977 11.711 1 98.69 96 TYR A CA 1
ATOM 757 C C . TYR A 1 96 ? -14.992 7.465 13.133 1 98.69 96 TYR A C 1
ATOM 759 O O . TYR A 1 96 ? -14.773 6.285 13.414 1 98.69 96 TYR A O 1
ATOM 767 N N . GLN A 1 97 ? -15.453 8.328 13.984 1 98.12 97 GLN A N 1
ATOM 768 C CA . GLN A 1 97 ? -15.633 8 15.398 1 98.12 97 GLN A CA 1
ATOM 769 C C . GLN A 1 97 ? -16.688 6.902 15.57 1 98.12 97 GLN A C 1
ATOM 771 O O . GLN A 1 97 ? -16.516 6 16.391 1 98.12 97 GLN A O 1
ATOM 776 N N . GLN A 1 98 ? -17.688 6.992 14.82 1 97.56 98 GLN A N 1
ATOM 777 C CA . GLN A 1 98 ? -18.75 6.008 14.891 1 97.56 98 GLN A CA 1
ATOM 778 C C . GLN A 1 98 ? -18.25 4.617 14.516 1 97.56 98 GLN A C 1
ATOM 780 O O . GLN A 1 98 ? -18.781 3.609 14.992 1 97.56 98 GLN A O 1
ATOM 785 N N . HIS A 1 99 ? -17.297 4.605 13.688 1 97 99 HIS A N 1
ATOM 786 C CA . HIS A 1 99 ? -16.75 3.328 13.25 1 97 99 HIS A CA 1
ATOM 787 C C . HIS A 1 99 ? -15.578 2.902 14.133 1 97 99 HIS A C 1
ATOM 789 O O . HIS A 1 99 ? -14.828 1.994 13.773 1 97 99 HIS A O 1
ATOM 795 N N . GLY A 1 100 ? -15.367 3.604 15.188 1 97.62 100 GLY A N 1
ATOM 796 C CA . GLY A 1 100 ? -14.375 3.199 16.172 1 97.62 100 GLY A CA 1
ATOM 797 C C . GLY A 1 100 ? -12.969 3.646 15.82 1 97.62 100 GLY A C 1
ATOM 798 O O . GLY A 1 100 ? -11.992 3.146 16.391 1 97.62 100 GLY A O 1
ATOM 799 N N . ILE A 1 101 ? -12.867 4.516 14.898 1 98.56 101 ILE A N 1
ATOM 800 C CA . ILE A 1 101 ? -11.562 5.016 14.5 1 98.56 101 ILE A CA 1
ATOM 801 C C . ILE A 1 101 ? -11.18 6.215 15.367 1 98.56 101 ILE A C 1
ATOM 803 O O . ILE A 1 101 ? -11.992 7.105 15.602 1 98.56 101 ILE A O 1
ATOM 807 N N . ILE A 1 102 ? -9.977 6.258 15.914 1 98.75 102 ILE A N 1
ATOM 808 C CA . ILE A 1 102 ? -9.477 7.391 16.672 1 98.75 102 ILE A CA 1
ATOM 809 C C . ILE A 1 102 ? -9.016 8.492 15.727 1 98.75 102 ILE A C 1
ATOM 811 O O . ILE A 1 102 ? -8.258 8.234 14.789 1 98.75 102 ILE A O 1
ATOM 815 N N . ILE A 1 103 ? -9.461 9.695 16.016 1 98.81 103 ILE A N 1
ATOM 816 C CA . ILE A 1 103 ? -9.188 10.805 15.117 1 98.81 103 ILE A CA 1
ATOM 817 C C . ILE A 1 103 ? -8.109 11.703 15.711 1 98.81 103 ILE A C 1
ATOM 819 O O . ILE A 1 103 ? -8.172 12.062 16.891 1 98.81 103 ILE A O 1
ATOM 823 N N . HIS A 1 104 ? -7.156 12.023 14.938 1 98.88 104 HIS A N 1
ATOM 824 C CA . HIS A 1 104 ? -6.188 13.078 15.203 1 98.88 104 HIS A CA 1
ATOM 825 C C . HIS A 1 104 ? -6.359 14.242 14.234 1 98.88 104 HIS A C 1
ATOM 827 O O . HIS A 1 104 ? -5.867 14.195 13.109 1 98.88 104 HIS A O 1
ATOM 833 N N . HIS A 1 105 ? -7.082 15.266 14.68 1 98.81 105 HIS A N 1
ATOM 834 C CA . HIS A 1 105 ? -7.406 16.375 13.789 1 98.81 105 HIS A CA 1
ATOM 835 C C . HIS A 1 105 ? -6.395 17.516 13.938 1 98.81 105 HIS A C 1
ATOM 837 O O . HIS A 1 105 ? -6.406 18.234 14.938 1 98.81 105 HIS A O 1
ATOM 843 N N . HIS A 1 106 ? -5.543 17.656 12.938 1 98.75 106 HIS A N 1
ATOM 844 C CA . HIS A 1 106 ? -4.484 18.656 12.898 1 98.75 106 HIS A CA 1
ATOM 845 C C . HIS A 1 106 ? -4.52 19.438 11.594 1 98.75 106 HIS A C 1
ATOM 847 O O . HIS A 1 106 ? -3.666 19.25 10.727 1 98.75 106 HIS A O 1
ATOM 853 N N . PRO A 1 107 ? -5.398 20.406 11.484 1 98.69 107 PRO A N 1
ATOM 854 C CA . PRO A 1 107 ? -5.559 21.125 10.219 1 98.69 107 PRO A CA 1
ATOM 855 C C . PRO A 1 107 ? -4.312 21.906 9.828 1 98.69 107 PRO A C 1
ATOM 857 O O . PRO A 1 107 ? -3.641 22.484 10.688 1 98.69 107 PRO A O 1
ATOM 860 N N . ILE A 1 108 ? -3.984 21.797 8.602 1 98.44 108 ILE A N 1
ATOM 861 C CA . ILE A 1 108 ? -2.965 22.594 7.914 1 98.44 108 ILE A CA 1
ATOM 862 C C . ILE A 1 108 ? -3.564 23.234 6.672 1 98.44 108 ILE A C 1
ATOM 864 O O . ILE A 1 108 ? -4.199 22.562 5.855 1 98.44 108 ILE A O 1
ATOM 868 N N . PRO A 1 109 ? -3.4 24.578 6.523 1 96.81 109 PRO A N 1
ATOM 869 C CA . PRO A 1 109 ? -3.955 25.203 5.324 1 96.81 109 PRO A CA 1
ATOM 870 C C . PRO A 1 109 ? -3.414 24.594 4.035 1 96.81 109 PRO A C 1
ATOM 872 O O . PRO A 1 109 ? -2.227 24.266 3.951 1 96.81 109 PRO A O 1
ATOM 875 N N . ASP A 1 110 ? -4.305 24.5 3.018 1 95.56 110 ASP A N 1
ATOM 876 C CA . ASP A 1 110 ? -3.941 23.891 1.741 1 95.56 110 ASP A CA 1
ATOM 877 C C . ASP A 1 110 ? -2.701 24.547 1.148 1 95.56 110 ASP A C 1
ATOM 879 O O . ASP A 1 110 ? -2.621 25.781 1.079 1 95.56 110 ASP A O 1
ATOM 883 N N . GLY A 1 111 ? -1.775 23.75 0.774 1 96.12 111 GLY A N 1
ATOM 884 C CA . GLY A 1 111 ? -0.557 24.25 0.149 1 96.12 111 GLY A CA 1
ATOM 885 C C . GLY A 1 111 ? 0.466 24.75 1.147 1 96.12 111 GLY A C 1
ATOM 886 O O . GLY A 1 111 ? 1.603 25.062 0.78 1 96.12 111 GLY A O 1
ATOM 887 N N . ASP A 1 112 ? 0.152 24.766 2.385 1 97.62 112 ASP A N 1
ATOM 888 C CA . ASP A 1 112 ? 1.017 25.344 3.412 1 97.62 112 ASP A CA 1
ATOM 889 C C . ASP A 1 112 ? 1.702 24.25 4.227 1 97.62 112 ASP A C 1
ATOM 891 O O . ASP A 1 112 ? 1.669 23.078 3.848 1 97.62 112 ASP A O 1
ATOM 895 N N . THR A 1 113 ? 2.477 24.641 5.242 1 98.5 113 THR A N 1
ATOM 896 C CA . THR A 1 113 ? 3.199 23.766 6.156 1 98.5 113 THR A CA 1
ATOM 897 C C . THR A 1 113 ? 2.873 24.109 7.609 1 98.5 113 THR A C 1
ATOM 899 O O . THR A 1 113 ? 2.535 25.25 7.922 1 98.5 113 THR A O 1
ATOM 902 N N . PRO A 1 114 ? 2.877 23.172 8.477 1 98.19 114 PRO A N 1
ATOM 903 C CA . PRO A 1 114 ? 2.775 23.516 9.898 1 98.19 114 PRO A CA 1
ATOM 904 C C . PRO A 1 114 ? 4.039 24.172 10.438 1 98.19 114 PRO A C 1
ATOM 906 O O . PRO A 1 114 ? 5.113 24.031 9.844 1 98.19 114 PRO A O 1
ATOM 909 N N . ASP A 1 115 ? 3.84 24.938 11.508 1 96.12 115 ASP A N 1
ATOM 910 C CA . ASP A 1 115 ? 5.059 25.344 12.195 1 96.12 115 ASP A CA 1
ATOM 911 C C . ASP A 1 115 ? 5.734 24.156 12.883 1 96.12 115 ASP A C 1
ATOM 913 O O . ASP A 1 115 ? 5.117 23.109 13.055 1 96.12 115 ASP A O 1
ATOM 917 N N . ILE A 1 116 ? 6.945 24.359 13.328 1 96.69 116 ILE A N 1
ATOM 918 C CA . ILE A 1 116 ? 7.797 23.25 13.758 1 96.69 116 ILE A CA 1
ATOM 919 C C . ILE A 1 116 ? 7.246 22.641 15.047 1 96.69 116 ILE A C 1
ATOM 921 O O . ILE A 1 116 ? 7.332 21.438 15.258 1 96.69 116 ILE A O 1
ATOM 925 N N . ASP A 1 117 ? 6.684 23.453 15.898 1 95.88 117 ASP A N 1
ATOM 926 C CA . ASP A 1 117 ? 6.117 22.953 17.141 1 95.88 117 ASP A CA 1
ATOM 927 C C . ASP A 1 117 ? 4.934 22.031 16.875 1 95.88 117 ASP A C 1
ATOM 929 O O . ASP A 1 117 ? 4.836 20.953 17.469 1 95.88 117 ASP A O 1
ATOM 933 N N . ARG A 1 118 ? 4.031 22.516 16.062 1 97 118 ARG A N 1
ATOM 934 C CA . ARG A 1 118 ? 2.871 21.703 15.688 1 97 118 ARG A CA 1
ATOM 935 C C . ARG A 1 118 ? 3.291 20.453 14.938 1 97 118 ARG A C 1
ATOM 937 O O . ARG A 1 118 ? 2.738 19.375 15.172 1 97 118 ARG A O 1
ATOM 944 N N . CYS A 1 119 ? 4.227 20.578 14.078 1 98.19 119 CYS A N 1
ATOM 945 C CA . CYS A 1 119 ? 4.727 19.438 13.344 1 98.19 119 CYS A CA 1
ATOM 946 C C . CYS A 1 119 ? 5.277 18.375 14.297 1 98.19 119 CYS A C 1
ATOM 948 O O . CYS A 1 119 ? 4.984 17.188 14.156 1 98.19 119 CYS A O 1
ATOM 950 N N . CYS A 1 120 ? 6.027 18.828 15.25 1 96.62 120 CYS A N 1
ATOM 951 C CA . CYS A 1 120 ? 6.613 17.906 16.219 1 96.62 120 CYS A CA 1
ATOM 952 C C . CYS A 1 120 ? 5.523 17.156 16.984 1 96.62 120 CYS A C 1
ATOM 954 O O . CYS A 1 120 ? 5.645 15.953 17.234 1 96.62 120 CYS A O 1
ATOM 956 N N . ARG A 1 121 ? 4.508 17.812 17.328 1 97.31 121 ARG A N 1
ATOM 957 C CA . ARG A 1 121 ? 3.395 17.172 18.031 1 97.31 121 ARG A CA 1
ATOM 958 C C . ARG A 1 121 ? 2.742 16.109 17.156 1 97.31 121 ARG A C 1
ATOM 960 O O . ARG A 1 121 ? 2.48 14.992 17.625 1 97.31 121 ARG A O 1
ATOM 967 N N . ILE A 1 122 ? 2.484 16.422 15.938 1 98.75 122 ILE A N 1
ATOM 968 C CA . ILE A 1 122 ? 1.888 15.477 15 1 98.75 122 ILE A CA 1
ATOM 969 C C . ILE A 1 122 ? 2.779 14.242 14.867 1 98.75 122 ILE A C 1
ATOM 971 O O . ILE A 1 122 ? 2.297 13.109 14.938 1 98.75 122 ILE A O 1
ATOM 975 N N . LEU A 1 123 ? 4.082 14.469 14.711 1 98.62 123 LEU A N 1
ATOM 976 C CA . LEU A 1 123 ? 5.031 13.383 14.508 1 98.62 123 LEU A CA 1
ATOM 977 C C . LEU A 1 123 ? 5.121 12.5 15.75 1 98.62 123 LEU A C 1
ATOM 979 O O . LEU A 1 123 ? 5.246 11.281 15.641 1 98.62 123 LEU A O 1
ATOM 983 N N . GLN A 1 124 ? 5.066 13.133 16.906 1 97.75 124 GLN A N 1
ATOM 984 C CA . GLN A 1 124 ? 5.078 12.367 18.141 1 97.75 124 GLN A CA 1
ATOM 985 C C . GLN A 1 124 ? 3.848 11.469 18.25 1 97.75 124 GLN A C 1
ATOM 987 O O . GLN A 1 124 ? 3.953 10.297 18.609 1 97.75 124 GLN A O 1
ATOM 992 N N . GLU A 1 125 ? 2.693 12.008 17.938 1 98.56 125 GLU A N 1
ATOM 993 C CA . GLU A 1 125 ? 1.468 11.211 17.969 1 98.56 125 GLU A CA 1
ATOM 994 C C . GLU A 1 125 ? 1.534 10.062 16.953 1 98.56 125 GLU A C 1
ATOM 996 O O . GLU A 1 125 ? 1.131 8.938 17.266 1 98.56 125 GLU A O 1
ATOM 1001 N N . LEU A 1 126 ? 2.039 10.344 15.758 1 98.69 126 LEU A N 1
ATOM 1002 C CA . LEU A 1 126 ? 2.205 9.32 14.742 1 98.69 126 LEU A CA 1
ATOM 1003 C C . LEU A 1 126 ? 3.139 8.211 15.227 1 98.69 126 LEU A C 1
ATOM 1005 O O . LEU A 1 126 ? 2.84 7.027 15.07 1 98.69 126 LEU A O 1
ATOM 1009 N N . ALA A 1 127 ? 4.254 8.641 15.805 1 98 127 ALA A N 1
ATOM 1010 C CA . ALA A 1 127 ? 5.238 7.684 16.297 1 98 127 ALA A CA 1
ATOM 1011 C C . ALA A 1 127 ? 4.633 6.762 17.344 1 98 127 ALA A C 1
ATOM 1013 O O . ALA A 1 127 ? 4.891 5.555 17.344 1 98 127 ALA A O 1
ATOM 1014 N N . VAL A 1 128 ? 3.838 7.32 18.203 1 98.25 128 VAL A N 1
ATOM 1015 C CA . VAL A 1 128 ? 3.191 6.539 19.25 1 98.25 128 VAL A CA 1
ATOM 1016 C C . VAL A 1 128 ? 2.268 5.496 18.625 1 98.25 128 VAL A C 1
ATOM 1018 O O . VAL A 1 128 ? 2.273 4.328 19.031 1 98.25 128 VAL A O 1
ATOM 1021 N N . CYS A 1 129 ? 1.469 5.895 17.641 1 98.31 129 CYS A N 1
ATOM 1022 C CA . CYS A 1 129 ? 0.581 4.957 16.953 1 98.31 129 CYS A CA 1
ATOM 1023 C C . CYS A 1 129 ? 1.37 3.814 16.328 1 98.31 129 CYS A C 1
ATOM 1025 O O . CYS A 1 129 ? 1.032 2.645 16.516 1 98.31 129 CYS A O 1
ATOM 1027 N N . LEU A 1 130 ? 2.416 4.145 15.602 1 97.38 130 LEU A N 1
ATOM 1028 C CA . LEU A 1 130 ? 3.201 3.162 14.867 1 97.38 130 LEU A CA 1
ATOM 1029 C C . LEU A 1 130 ? 3.938 2.227 15.82 1 97.38 130 LEU A C 1
ATOM 1031 O O . LEU A 1 130 ? 4.02 1.021 15.57 1 97.38 130 LEU A O 1
ATOM 1035 N N . GLU A 1 131 ? 4.422 2.779 16.953 1 96.44 131 GLU A N 1
ATOM 1036 C CA . GLU A 1 131 ? 5.105 1.976 17.953 1 96.44 131 GLU A CA 1
ATOM 1037 C C . GLU A 1 131 ? 4.152 0.971 18.594 1 96.44 131 GLU A C 1
ATOM 1039 O O . GLU A 1 131 ? 4.578 -0.098 19.047 1 96.44 131 GLU A O 1
ATOM 1044 N N . ASN A 1 132 ? 2.957 1.327 18.641 1 96.88 132 ASN A N 1
ATOM 1045 C CA . ASN A 1 132 ? 1.958 0.449 19.234 1 96.88 132 ASN A CA 1
ATOM 1046 C C . ASN A 1 132 ? 1.286 -0.436 18.188 1 96.88 132 ASN A C 1
ATOM 1048 O O . ASN A 1 132 ? 0.232 -1.02 18.453 1 96.88 132 ASN A O 1
ATOM 1052 N N . ASN A 1 133 ? 1.832 -0.506 17.016 1 94.44 133 ASN A N 1
ATOM 1053 C CA . ASN A 1 133 ? 1.402 -1.369 15.922 1 94.44 133 ASN A CA 1
ATOM 1054 C C . ASN A 1 133 ? -0.041 -1.084 15.523 1 94.44 133 ASN A C 1
ATOM 1056 O O . ASN A 1 133 ? -0.799 -2.006 15.219 1 94.44 133 ASN A O 1
ATOM 1060 N N . ARG A 1 134 ? -0.453 0.182 15.648 1 96.44 134 ARG A N 1
ATOM 1061 C CA . ARG A 1 134 ? -1.792 0.579 15.227 1 96.44 134 ARG A CA 1
ATOM 1062 C C . ARG A 1 134 ? -1.812 0.936 13.742 1 96.44 134 ARG A C 1
ATOM 1064 O O . ARG A 1 134 ? -0.911 1.616 13.25 1 96.44 134 ARG A O 1
ATOM 1071 N N . LYS A 1 135 ? -2.814 0.375 13.031 1 97.69 135 LYS A N 1
ATOM 1072 C CA . LYS A 1 135 ? -2.973 0.732 11.625 1 97.69 135 LYS A CA 1
ATOM 1073 C C . LYS A 1 135 ? -3.367 2.199 11.469 1 97.69 135 LYS A C 1
ATOM 1075 O O . LYS A 1 135 ? -4.508 2.572 11.75 1 97.69 135 LYS A O 1
ATOM 1080 N N . THR A 1 136 ? -2.439 2.998 10.961 1 98.81 136 THR A N 1
ATOM 1081 C CA . THR A 1 136 ? -2.57 4.449 10.984 1 98.81 136 THR A CA 1
ATOM 1082 C C . THR A 1 136 ? -2.639 5.008 9.562 1 98.81 136 THR A C 1
ATOM 1084 O O . THR A 1 136 ? -1.889 4.578 8.688 1 98.81 136 THR A O 1
ATOM 1087 N N . LEU A 1 137 ? -3.549 5.902 9.352 1 98.88 137 LEU A N 1
ATOM 1088 C CA . LEU A 1 137 ? -3.766 6.555 8.062 1 98.88 137 LEU A CA 1
ATOM 1089 C C . LEU A 1 137 ? -3.699 8.07 8.203 1 98.88 137 LEU A C 1
ATOM 1091 O O . LEU A 1 137 ? -4.18 8.633 9.195 1 98.88 137 LEU A O 1
ATOM 1095 N N . ILE A 1 138 ? -3.086 8.758 7.227 1 98.94 138 ILE A N 1
ATOM 1096 C CA . ILE A 1 138 ? -3.143 10.211 7.191 1 98.94 138 ILE A CA 1
ATOM 1097 C C . ILE A 1 138 ? -3.768 10.672 5.875 1 98.94 138 ILE A C 1
ATOM 1099 O O . ILE A 1 138 ? -3.586 10.031 4.836 1 98.94 138 ILE A O 1
ATOM 1103 N N . HIS A 1 139 ? -4.512 11.695 5.938 1 98.88 139 HIS A N 1
ATOM 1104 C CA . HIS A 1 139 ? -5.035 12.219 4.676 1 98.88 139 HIS A CA 1
ATOM 1105 C C . HIS A 1 139 ? -5.266 13.719 4.758 1 98.88 139 HIS A C 1
ATOM 1107 O O . HIS A 1 139 ? -5.316 14.289 5.852 1 98.88 139 HIS A O 1
ATOM 1113 N N . CYS A 1 140 ? -5.262 14.43 3.65 1 98.56 140 CYS A N 1
ATOM 1114 C CA . CYS A 1 140 ? -5.715 15.797 3.426 1 98.56 140 CYS A CA 1
ATOM 1115 C C . CYS A 1 140 ? -6.77 15.852 2.324 1 98.56 140 CYS A C 1
ATOM 1117 O O . CYS A 1 140 ? -7.672 15.016 2.285 1 98.56 140 CYS A O 1
ATOM 1119 N N . TYR A 1 141 ? -6.797 16.844 1.495 1 97.94 141 TYR A N 1
ATOM 1120 C CA . TYR A 1 141 ? -7.738 16.906 0.38 1 97.94 141 TYR A CA 1
ATOM 1121 C C . TYR A 1 141 ? -7.289 15.992 -0.757 1 97.94 141 TYR A C 1
ATOM 1123 O O . TYR A 1 141 ? -8.016 15.078 -1.148 1 97.94 141 TYR A O 1
ATOM 1131 N N . GLY A 1 142 ? -6.137 16.188 -1.237 1 97 142 GLY A N 1
ATOM 1132 C CA . GLY A 1 142 ? -5.656 15.469 -2.408 1 97 142 GLY A CA 1
ATOM 1133 C C . GLY A 1 142 ? -4.785 14.273 -2.062 1 97 142 GLY A C 1
ATOM 1134 O O . GLY A 1 142 ? -4.527 13.422 -2.912 1 97 142 GLY A O 1
ATOM 1135 N N . GLY A 1 143 ? -4.273 14.242 -0.855 1 97.81 143 GLY A N 1
ATOM 1136 C CA . GLY A 1 143 ? -3.293 13.219 -0.513 1 97.81 143 GLY A CA 1
ATOM 1137 C C . GLY A 1 143 ? -1.958 13.422 -1.204 1 97.81 143 GLY A C 1
ATOM 1138 O O . GLY A 1 143 ? -1.238 12.453 -1.465 1 97.81 143 GLY A O 1
ATOM 1139 N N . LEU A 1 144 ? -1.577 14.609 -1.511 1 98.06 144 LEU A N 1
ATOM 1140 C CA . LEU A 1 144 ? -0.381 14.859 -2.307 1 98.06 144 LEU A CA 1
ATOM 1141 C C . LEU A 1 144 ? 0.518 15.883 -1.626 1 98.06 144 LEU A C 1
ATOM 1143 O O . LEU A 1 144 ? 1.744 15.758 -1.656 1 98.06 144 LEU A O 1
ATOM 1147 N N . GLY A 1 145 ? -0 16.906 -1.034 1 98.44 145 GLY A N 1
ATOM 1148 C CA . GLY A 1 145 ? 0.777 17.984 -0.44 1 98.44 145 GLY A CA 1
ATOM 1149 C C . GLY A 1 145 ? 0.975 17.812 1.055 1 98.44 145 GLY A C 1
ATOM 1150 O O . GLY A 1 145 ? 1.987 17.266 1.498 1 98.44 145 GLY A O 1
ATOM 1151 N N . ARG A 1 146 ? -0.119 18.234 1.831 1 98.75 146 ARG A N 1
ATOM 1152 C CA . ARG A 1 146 ? -0.039 18.266 3.287 1 98.75 146 ARG A CA 1
ATOM 1153 C C . ARG A 1 146 ? 0.28 16.891 3.855 1 98.75 146 ARG A C 1
ATOM 1155 O O . ARG A 1 146 ? 1.19 16.75 4.676 1 98.75 146 ARG A O 1
ATOM 1162 N N . SER A 1 147 ? -0.499 15.859 3.418 1 98.81 147 SER A N 1
ATOM 1163 C CA . SER A 1 147 ? -0.302 14.516 3.957 1 98.81 147 SER A CA 1
ATOM 1164 C C . SER A 1 147 ? 1.067 13.961 3.578 1 98.81 147 SER A C 1
ATOM 1166 O O . SER A 1 147 ? 1.771 13.398 4.422 1 98.81 147 SER A O 1
ATOM 1168 N N . CYS A 1 148 ? 1.487 14.164 2.328 1 98.81 148 CYS A N 1
ATOM 1169 C CA . CYS A 1 148 ? 2.801 13.695 1.903 1 98.81 148 CYS A CA 1
ATOM 1170 C C . CYS A 1 148 ? 3.91 14.461 2.611 1 98.81 148 CYS A C 1
ATOM 1172 O O . CYS A 1 148 ? 4.965 13.898 2.918 1 98.81 148 CYS A O 1
ATOM 1174 N N . LEU A 1 149 ? 3.707 15.766 2.896 1 98.88 149 LEU A N 1
ATOM 1175 C CA . LEU A 1 149 ? 4.672 16.547 3.656 1 98.88 149 LEU A CA 1
ATOM 1176 C C . LEU A 1 149 ? 4.895 15.953 5.039 1 98.88 149 LEU A C 1
ATOM 1178 O O . LEU A 1 149 ? 6.039 15.742 5.453 1 98.88 149 LEU A O 1
ATOM 1182 N N . VAL A 1 150 ? 3.83 15.648 5.75 1 98.94 150 VAL A N 1
ATOM 1183 C CA . VAL A 1 150 ? 3.92 15.109 7.102 1 98.94 150 VAL A CA 1
ATOM 1184 C C . VAL A 1 150 ? 4.578 13.727 7.066 1 98.94 150 VAL A C 1
ATOM 1186 O O . VAL A 1 150 ? 5.422 13.414 7.91 1 98.94 150 VAL A O 1
ATOM 1189 N N . ALA A 1 151 ? 4.195 12.914 6.066 1 98.88 151 ALA A N 1
ATOM 1190 C CA . ALA A 1 151 ? 4.812 11.594 5.914 1 98.88 151 ALA A CA 1
ATOM 1191 C C . ALA A 1 151 ? 6.32 11.719 5.691 1 98.88 151 ALA A C 1
ATOM 1193 O O . ALA A 1 151 ? 7.102 10.953 6.262 1 98.88 151 ALA A O 1
ATOM 1194 N N . ALA A 1 152 ? 6.699 12.664 4.867 1 98.88 152 ALA A N 1
ATOM 1195 C CA . ALA A 1 152 ? 8.125 12.891 4.633 1 98.88 152 ALA A CA 1
ATOM 1196 C C . ALA A 1 152 ? 8.82 13.344 5.914 1 98.88 152 ALA A C 1
ATOM 1198 O O . ALA A 1 152 ? 9.914 12.859 6.23 1 98.88 152 ALA A O 1
ATOM 1199 N N . CYS A 1 153 ? 8.227 14.266 6.652 1 98.81 153 CYS A N 1
ATOM 1200 C CA . CYS A 1 153 ? 8.789 14.703 7.93 1 98.81 153 CYS A CA 1
ATOM 1201 C C . CYS A 1 153 ? 8.945 13.531 8.883 1 98.81 153 CYS A C 1
ATOM 1203 O O . CYS A 1 153 ? 9.914 13.469 9.641 1 98.81 153 CYS A O 1
ATOM 1205 N N . LEU A 1 154 ? 7.996 12.625 8.859 1 98.75 154 LEU A N 1
ATOM 1206 C CA . LEU A 1 154 ? 8.07 11.453 9.727 1 98.75 154 LEU A CA 1
ATOM 1207 C C . LEU A 1 154 ? 9.32 10.633 9.43 1 98.75 154 LEU A C 1
ATOM 1209 O O . LEU A 1 154 ? 10.023 10.211 10.344 1 98.75 154 LEU A O 1
ATOM 1213 N N . LEU A 1 155 ? 9.57 10.391 8.094 1 98.38 155 LEU A N 1
ATOM 1214 C CA . LEU A 1 155 ? 10.773 9.648 7.703 1 98.38 155 LEU A CA 1
ATOM 1215 C C . LEU A 1 155 ? 12.031 10.344 8.227 1 98.38 155 LEU A C 1
ATOM 1217 O O . LEU A 1 155 ? 12.914 9.695 8.781 1 98.38 155 LEU A O 1
ATOM 1221 N N . LEU A 1 156 ? 12.055 11.664 8.086 1 98.38 156 LEU A N 1
ATOM 1222 C CA . LEU A 1 156 ? 13.211 12.438 8.531 1 98.38 156 LEU A CA 1
ATOM 1223 C C . LEU A 1 156 ? 13.312 12.438 10.055 1 98.38 156 LEU A C 1
ATOM 1225 O O . LEU A 1 156 ? 14.414 12.492 10.602 1 98.38 156 LEU A O 1
ATOM 1229 N N . TYR A 1 157 ? 12.211 12.391 10.695 1 97.88 157 TYR A N 1
ATOM 1230 C CA . TYR A 1 157 ? 12.133 12.406 12.156 1 97.88 157 TYR A CA 1
ATOM 1231 C C . TYR A 1 157 ? 12.609 11.086 12.742 1 97.88 157 TYR A C 1
ATOM 1233 O O . TYR A 1 157 ? 13.297 11.062 13.766 1 97.88 157 TYR A O 1
ATOM 1241 N N . LEU A 1 158 ? 12.328 9.984 12.078 1 96.88 158 LEU A N 1
ATOM 1242 C CA . LEU A 1 158 ? 12.594 8.656 12.609 1 96.88 158 LEU A CA 1
ATOM 1243 C C . LEU A 1 158 ? 14.008 8.203 12.273 1 96.88 158 LEU A C 1
ATOM 1245 O O . LEU A 1 158 ? 14.523 7.262 12.875 1 96.88 158 LEU A O 1
ATOM 1249 N N . SER A 1 159 ? 14.648 8.852 11.297 1 96.44 159 SER A N 1
ATOM 1250 C CA . SER A 1 159 ? 15.984 8.43 10.906 1 96.44 159 SER A CA 1
ATOM 1251 C C . SER A 1 159 ? 16.844 9.625 10.508 1 96.44 159 SER A C 1
ATOM 1253 O O . SER A 1 159 ? 16.406 10.492 9.742 1 96.44 159 SER A O 1
ATOM 1255 N N . ASP A 1 160 ? 18.109 9.586 10.914 1 94.56 160 ASP A N 1
ATOM 1256 C CA . ASP A 1 160 ? 19.047 10.648 10.562 1 94.56 160 ASP A CA 1
ATOM 1257 C C . ASP A 1 160 ? 19.797 10.312 9.281 1 94.56 160 ASP A C 1
ATOM 1259 O O . ASP A 1 160 ? 20.547 11.141 8.758 1 94.56 160 ASP A O 1
ATOM 1263 N N . THR A 1 161 ? 19.516 9.164 8.75 1 95.75 161 THR A N 1
ATOM 1264 C CA . THR A 1 161 ? 20.266 8.742 7.57 1 95.75 161 THR A CA 1
ATOM 1265 C C . THR A 1 161 ? 19.469 9.016 6.297 1 95.75 161 THR A C 1
ATOM 1267 O O . THR A 1 161 ? 20.031 9.031 5.199 1 95.75 161 THR A O 1
ATOM 1270 N N . VAL A 1 162 ? 18.25 9.234 6.445 1 97.06 162 VAL A N 1
ATOM 1271 C CA . VAL A 1 162 ? 17.406 9.531 5.297 1 97.06 162 VAL A CA 1
ATOM 1272 C C . VAL A 1 162 ? 17.5 11.016 4.945 1 97.06 162 VAL A C 1
ATOM 1274 O O . VAL A 1 162 ? 17.281 11.883 5.797 1 97.06 162 VAL A O 1
ATOM 1277 N N . SER A 1 163 ? 17.844 11.297 3.73 1 97.75 163 SER A N 1
ATOM 1278 C CA . SER A 1 163 ? 17.922 12.695 3.301 1 97.75 163 SER A CA 1
ATOM 1279 C C . SER A 1 163 ? 16.547 13.227 2.922 1 97.75 163 SER A C 1
ATOM 1281 O O . SER A 1 163 ? 15.633 12.445 2.627 1 97.75 163 SER A O 1
ATOM 1283 N N . PRO A 1 164 ? 16.422 14.594 2.902 1 98.19 164 PRO A N 1
ATOM 1284 C CA . PRO A 1 164 ? 15.156 15.18 2.438 1 98.19 164 PRO A CA 1
ATOM 1285 C C . PRO A 1 164 ? 14.773 14.711 1.033 1 98.19 164 PRO A C 1
ATOM 1287 O O . PRO A 1 164 ? 13.609 14.383 0.781 1 98.19 164 PRO A O 1
ATOM 1290 N N . GLN A 1 165 ? 15.719 14.586 0.203 1 97.44 165 GLN A N 1
ATOM 1291 C CA . GLN A 1 165 ? 15.43 14.172 -1.165 1 97.44 165 GLN A CA 1
ATOM 1292 C C . GLN A 1 165 ? 14.961 12.719 -1.209 1 97.44 165 GLN A C 1
ATOM 1294 O O . GLN A 1 165 ? 14.039 12.383 -1.957 1 97.44 165 GLN A O 1
ATOM 1299 N N . GLN A 1 166 ? 15.586 11.898 -0.457 1 96.25 166 GLN A N 1
ATOM 1300 C CA . GLN A 1 166 ? 15.148 10.5 -0.384 1 96.25 166 GLN A CA 1
ATOM 1301 C C . GLN A 1 166 ? 13.719 10.398 0.125 1 96.25 166 GLN A C 1
ATOM 1303 O O . GLN A 1 166 ? 12.93 9.602 -0.384 1 96.25 166 GLN A O 1
ATOM 1308 N N . ALA A 1 167 ? 13.398 11.188 1.138 1 98.06 167 ALA A N 1
ATOM 1309 C CA . ALA A 1 167 ? 12.039 11.203 1.676 1 98.06 167 ALA A CA 1
ATOM 1310 C C . ALA A 1 167 ? 11.031 11.648 0.616 1 98.06 167 ALA A C 1
ATOM 1312 O O . ALA A 1 167 ? 9.984 11.023 0.447 1 98.06 167 ALA A O 1
ATOM 1313 N N . ILE A 1 168 ? 11.391 12.672 -0.1 1 98 168 ILE A N 1
ATOM 1314 C CA . ILE A 1 168 ? 10.531 13.195 -1.158 1 98 168 ILE A CA 1
ATOM 1315 C C . ILE A 1 168 ? 10.336 12.141 -2.242 1 98 168 ILE A C 1
ATOM 1317 O O . ILE A 1 168 ? 9.211 11.883 -2.674 1 98 168 ILE A O 1
ATOM 1321 N N . ASP A 1 169 ? 11.398 11.492 -2.65 1 95.44 169 ASP A N 1
ATOM 1322 C CA . ASP A 1 169 ? 11.336 10.477 -3.697 1 95.44 169 ASP A CA 1
ATOM 1323 C C . ASP A 1 169 ? 10.461 9.305 -3.273 1 95.44 169 ASP A C 1
ATOM 1325 O O . ASP A 1 169 ? 9.719 8.742 -4.09 1 95.44 169 ASP A O 1
ATOM 1329 N N . SER A 1 170 ? 10.539 8.969 -2.041 1 95.81 170 SER A N 1
ATOM 1330 C CA . SER A 1 170 ? 9.719 7.875 -1.536 1 95.81 170 SER A CA 1
ATOM 1331 C C . SER A 1 170 ? 8.234 8.18 -1.698 1 95.81 170 SER A C 1
ATOM 1333 O O . SER A 1 170 ? 7.461 7.309 -2.115 1 95.81 170 SER A O 1
ATOM 1335 N N . LEU A 1 171 ? 7.848 9.398 -1.446 1 97.62 171 LEU A N 1
ATOM 1336 C CA . LEU A 1 171 ? 6.441 9.781 -1.546 1 97.62 171 LEU A CA 1
ATOM 1337 C C . LEU A 1 171 ? 6.031 9.961 -3.002 1 97.62 171 LEU A C 1
ATOM 1339 O O . LEU A 1 171 ? 4.895 9.648 -3.373 1 97.62 171 LEU A O 1
ATOM 1343 N N . ARG A 1 172 ? 6.895 10.406 -3.795 1 95.25 172 ARG A N 1
ATOM 1344 C CA . ARG A 1 172 ? 6.59 10.562 -5.215 1 95.25 172 ARG A CA 1
ATOM 1345 C C . ARG A 1 172 ? 6.48 9.211 -5.902 1 95.25 172 ARG A C 1
ATOM 1347 O O . ARG A 1 172 ? 5.68 9.039 -6.828 1 95.25 172 ARG A O 1
ATOM 1354 N N . ASP A 1 173 ? 7.312 8.344 -5.477 1 91.69 173 ASP A N 1
ATOM 1355 C CA . ASP A 1 173 ? 7.172 6.977 -5.973 1 91.69 173 ASP A CA 1
ATOM 1356 C C . ASP A 1 173 ? 5.812 6.391 -5.59 1 91.69 173 ASP A C 1
ATOM 1358 O O . ASP A 1 173 ? 5.215 5.637 -6.359 1 91.69 173 ASP A O 1
ATOM 1362 N N . LEU A 1 174 ? 5.355 6.766 -4.508 1 94.31 174 LEU A N 1
ATOM 1363 C CA . LEU A 1 174 ? 4.141 6.195 -3.941 1 94.31 174 LEU A CA 1
ATOM 1364 C C . LEU A 1 174 ? 2.902 6.898 -4.488 1 94.31 174 LEU A C 1
ATOM 1366 O O . LEU A 1 174 ? 1.926 6.246 -4.863 1 94.31 174 LEU A O 1
ATOM 1370 N N . ARG A 1 175 ? 2.945 8.242 -4.531 1 95.94 175 ARG A N 1
ATOM 1371 C CA . ARG A 1 175 ? 1.74 9.016 -4.801 1 95.94 175 ARG A CA 1
ATOM 1372 C C . ARG A 1 175 ? 1.862 9.773 -6.117 1 95.94 175 ARG A C 1
ATOM 1374 O O . ARG A 1 175 ? 0.959 10.523 -6.492 1 95.94 175 ARG A O 1
ATOM 1381 N N . GLY A 1 176 ? 2.98 9.57 -6.789 1 93 176 GLY A N 1
ATOM 1382 C CA . GLY A 1 176 ? 3.18 10.234 -8.07 1 93 176 GLY A CA 1
ATOM 1383 C C . GLY A 1 176 ? 3.984 11.516 -7.953 1 93 176 GLY A C 1
ATOM 1384 O O . GLY A 1 176 ? 4.215 12.016 -6.848 1 93 176 GLY A O 1
ATOM 1385 N N . SER A 1 177 ? 4.316 12.062 -9.078 1 93.12 177 SER A N 1
ATOM 1386 C CA . SER A 1 177 ? 5.188 13.234 -9.148 1 93.12 177 SER A CA 1
ATOM 1387 C C . SER A 1 177 ? 4.508 14.461 -8.555 1 93.12 177 SER A C 1
ATOM 1389 O O . SER A 1 177 ? 5.168 15.461 -8.258 1 93.12 177 SER A O 1
ATOM 1391 N N . GLY A 1 178 ? 3.248 14.367 -8.352 1 95.12 178 GLY A N 1
ATOM 1392 C CA . GLY A 1 178 ? 2.512 15.484 -7.785 1 95.12 178 GLY A CA 1
ATOM 1393 C C . GLY A 1 178 ? 2.668 15.602 -6.281 1 95.12 178 GLY A C 1
ATOM 1394 O O . GLY A 1 178 ? 2.219 16.578 -5.68 1 95.12 178 GLY A O 1
ATOM 1395 N N . ALA A 1 179 ? 3.297 14.617 -5.645 1 97.38 179 ALA A N 1
ATOM 1396 C CA . ALA A 1 179 ? 3.525 14.68 -4.203 1 97.38 179 ALA A CA 1
ATOM 1397 C C . ALA A 1 179 ? 4.484 15.812 -3.85 1 97.38 179 ALA A C 1
ATOM 1399 O O . ALA A 1 179 ? 5.473 16.031 -4.555 1 97.38 179 ALA A O 1
ATOM 1400 N N . ILE A 1 180 ? 4.23 16.438 -2.672 1 97.94 180 ILE A N 1
ATOM 1401 C CA . ILE A 1 180 ? 4.941 17.656 -2.316 1 97.94 180 ILE A CA 1
ATOM 1402 C C . ILE A 1 180 ? 4.719 18.719 -3.396 1 97.94 180 ILE A C 1
ATOM 1404 O O . ILE A 1 180 ? 5.555 18.891 -4.289 1 97.94 180 ILE A O 1
ATOM 1408 N N . GLN A 1 181 ? 3.742 19.453 -3.207 1 95.19 181 GLN A N 1
ATOM 1409 C CA . GLN A 1 181 ? 3.115 20.172 -4.309 1 95.19 181 GLN A CA 1
ATOM 1410 C C . GLN A 1 181 ? 3.676 21.578 -4.434 1 95.19 181 GLN A C 1
ATOM 1412 O O . GLN A 1 181 ? 3.676 22.156 -5.523 1 95.19 181 GLN A O 1
ATOM 1417 N N . THR A 1 182 ? 4.133 22.25 -3.348 1 97.88 182 THR A N 1
ATOM 1418 C CA . THR A 1 182 ? 4.527 23.641 -3.381 1 97.88 182 THR A CA 1
ATOM 1419 C C . THR A 1 182 ? 6.008 23.797 -3.041 1 97.88 182 THR A C 1
ATOM 1421 O O . THR A 1 182 ? 6.598 22.922 -2.406 1 97.88 182 THR A O 1
ATOM 1424 N N . ILE A 1 183 ? 6.539 24.938 -3.396 1 97.75 183 ILE A N 1
ATOM 1425 C CA . ILE A 1 183 ? 7.918 25.281 -3.062 1 97.75 183 ILE A CA 1
ATOM 1426 C C . ILE A 1 183 ? 8.07 25.406 -1.548 1 97.75 183 ILE A C 1
ATOM 1428 O O . ILE A 1 183 ? 9.102 25.016 -0.987 1 97.75 183 ILE A O 1
ATOM 1432 N N . LYS A 1 184 ? 7.09 25.922 -0.961 1 98.25 184 LYS A N 1
ATOM 1433 C CA . LYS A 1 184 ? 7.102 26.062 0.492 1 98.25 184 LYS A CA 1
ATOM 1434 C C . LYS A 1 184 ? 7.238 24.703 1.174 1 98.25 184 LYS A C 1
ATOM 1436 O O . LYS A 1 184 ? 8.031 24.547 2.105 1 98.25 184 LYS A O 1
ATOM 1441 N N . GLN A 1 185 ? 6.488 23.734 0.75 1 98.56 185 GLN A N 1
ATOM 1442 C CA . GLN A 1 185 ? 6.57 22.375 1.277 1 98.56 185 GLN A CA 1
ATOM 1443 C C . GLN A 1 185 ? 7.938 21.75 0.999 1 98.56 185 GLN A C 1
ATOM 1445 O O . GLN A 1 185 ? 8.531 21.125 1.874 1 98.56 185 GLN A O 1
ATOM 1450 N N . TYR A 1 186 ? 8.383 21.984 -0.201 1 98.56 186 TYR A N 1
ATOM 1451 C CA . TYR A 1 186 ? 9.695 21.469 -0.592 1 98.56 186 TYR A CA 1
ATOM 1452 C C . TYR A 1 186 ? 10.789 22.031 0.309 1 98.56 186 TYR A C 1
ATOM 1454 O O . TYR A 1 186 ? 11.602 21.281 0.851 1 98.56 186 TYR A O 1
ATOM 1462 N N . ASN A 1 187 ? 10.812 23.312 0.519 1 98.31 187 ASN A N 1
ATOM 1463 C CA . ASN A 1 187 ? 11.812 23.969 1.356 1 98.31 187 ASN A CA 1
ATOM 1464 C C . ASN A 1 187 ? 11.68 23.547 2.818 1 98.31 187 ASN A C 1
ATOM 1466 O O . ASN A 1 187 ? 12.68 23.406 3.521 1 98.31 187 ASN A O 1
ATOM 1470 N N . TYR A 1 188 ? 10.469 23.422 3.217 1 98.62 188 TYR A N 1
ATOM 1471 C CA . TYR A 1 188 ? 10.211 23 4.586 1 98.62 188 TYR A CA 1
ATOM 1472 C C . TYR A 1 188 ? 10.93 21.688 4.895 1 98.62 188 TYR A C 1
ATOM 1474 O O . TYR A 1 188 ? 11.547 21.547 5.953 1 98.62 188 TYR A O 1
ATOM 1482 N N . LEU A 1 189 ? 10.891 20.766 3.918 1 98.69 189 LEU A N 1
ATOM 1483 C CA . LEU A 1 189 ? 11.508 19.453 4.113 1 98.69 189 LEU A CA 1
ATOM 1484 C C . LEU A 1 189 ? 13.031 19.578 4.133 1 98.69 189 LEU A C 1
ATOM 1486 O O . LEU A 1 189 ? 13.695 18.906 4.922 1 98.69 189 LEU A O 1
ATOM 1490 N N . HIS A 1 190 ? 13.555 20.422 3.381 1 98.25 190 HIS A N 1
ATOM 1491 C CA . HIS A 1 190 ? 15.008 20.578 3.311 1 98.25 190 HIS A CA 1
ATOM 1492 C C . HIS A 1 190 ? 15.539 21.297 4.551 1 98.25 190 HIS A C 1
ATOM 1494 O O . HIS A 1 190 ? 16.672 21.047 4.969 1 98.25 190 HIS A O 1
ATOM 1500 N N . ASP A 1 191 ? 14.703 22.078 5.168 1 97.25 191 ASP A N 1
ATOM 1501 C CA . ASP A 1 191 ? 15.102 22.828 6.359 1 97.25 191 ASP A CA 1
ATOM 1502 C C . ASP A 1 191 ? 14.672 22.094 7.629 1 97.25 191 ASP A C 1
ATOM 1504 O O . ASP A 1 191 ? 14.977 22.547 8.742 1 97.25 191 ASP A O 1
ATOM 1508 N N . PHE A 1 192 ? 14.016 21.047 7.516 1 97.94 192 PHE A N 1
ATOM 1509 C CA . PHE A 1 192 ? 13.281 20.422 8.609 1 97.94 192 PHE A CA 1
ATOM 1510 C C . PHE A 1 192 ? 14.211 20.047 9.758 1 97.94 192 PHE A C 1
ATOM 1512 O O . PHE A 1 192 ? 13.945 20.391 10.906 1 97.94 192 PHE A O 1
ATOM 1519 N N . ARG A 1 193 ? 15.297 19.359 9.469 1 94.94 193 ARG A N 1
ATOM 1520 C CA . ARG A 1 193 ? 16.172 18.859 10.523 1 94.94 193 ARG A CA 1
ATOM 1521 C C . ARG A 1 193 ? 16.797 20.016 11.305 1 94.94 193 ARG A C 1
ATOM 1523 O O . ARG A 1 193 ? 16.922 19.953 12.523 1 94.94 193 ARG A O 1
ATOM 1530 N N . ASP A 1 194 ? 17.172 21.031 10.594 1 94.75 194 ASP A N 1
ATOM 1531 C CA . ASP A 1 194 ? 17.719 22.203 11.258 1 94.75 194 ASP A CA 1
ATOM 1532 C C . ASP A 1 194 ? 16.688 22.875 12.156 1 94.75 194 ASP A C 1
ATOM 1534 O O . ASP A 1 194 ? 17 23.281 13.281 1 94.75 194 ASP A O 1
ATOM 1538 N N . LYS A 1 195 ? 15.539 23 11.648 1 94.19 195 LYS A N 1
ATOM 1539 C CA . LYS A 1 195 ? 14.469 23.609 12.43 1 94.19 195 LYS A CA 1
ATOM 1540 C C . LYS A 1 195 ? 14.133 22.766 13.656 1 94.19 195 LYS A C 1
ATOM 1542 O O . LYS A 1 195 ? 13.883 23.297 14.734 1 94.19 195 LYS A O 1
ATOM 1547 N N . LEU A 1 196 ? 14.125 21.469 13.406 1 93.19 196 LEU A N 1
ATOM 1548 C CA . LEU A 1 196 ? 13.836 20.562 14.508 1 93.19 196 LEU A CA 1
ATOM 1549 C C . LEU A 1 196 ? 14.906 20.656 15.594 1 93.19 196 LEU A C 1
ATOM 1551 O O . LEU A 1 196 ? 14.586 20.719 16.781 1 93.19 196 LEU A O 1
ATOM 1555 N N . ALA A 1 197 ? 16.141 20.688 15.211 1 91.94 197 ALA A N 1
ATOM 1556 C CA . ALA A 1 197 ? 17.25 20.797 16.156 1 91.94 197 ALA A CA 1
ATOM 1557 C C . ALA A 1 197 ? 17.172 22.109 16.953 1 91.94 197 ALA A C 1
ATOM 1559 O O . ALA A 1 197 ? 17.391 22.109 18.156 1 91.94 197 ALA A O 1
ATOM 1560 N N . ALA A 1 198 ? 16.859 23.156 16.281 1 90.88 198 ALA A N 1
ATOM 1561 C CA . ALA A 1 198 ? 16.719 24.453 16.938 1 90.88 198 ALA A CA 1
ATOM 1562 C C . ALA A 1 198 ? 15.578 24.453 17.938 1 90.88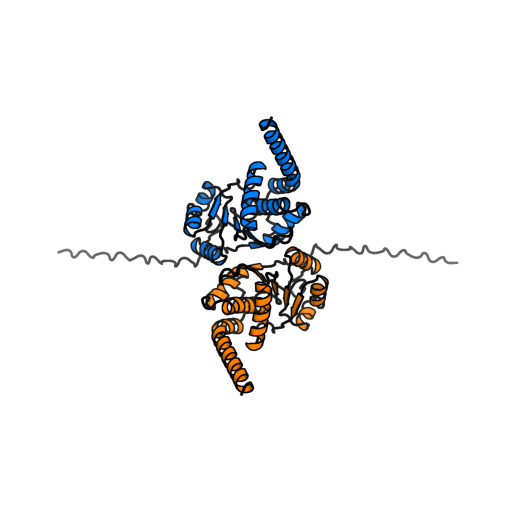 198 ALA A C 1
ATOM 1564 O O . ALA A 1 198 ? 15.695 25.016 19.031 1 90.88 198 ALA A O 1
ATOM 1565 N N . HIS A 1 199 ? 14.555 23.844 17.578 1 88.25 199 HIS A N 1
ATOM 1566 C CA . HIS A 1 199 ? 13.383 23.75 18.438 1 88.25 199 HIS A CA 1
ATOM 1567 C C . HIS A 1 199 ? 13.672 22.953 19.688 1 88.25 199 HIS A C 1
ATOM 1569 O O . HIS A 1 199 ? 13.281 23.344 20.797 1 88.25 199 HIS A O 1
ATOM 1575 N N . LEU A 1 200 ? 14.375 21.828 19.531 1 84.94 200 LEU A N 1
ATOM 1576 C CA . LEU A 1 200 ? 14.688 20.953 20.656 1 84.94 200 LEU A CA 1
ATOM 1577 C C . LEU A 1 200 ? 15.688 21.609 21.594 1 84.94 200 LEU A C 1
ATOM 1579 O O . LEU A 1 200 ? 15.617 21.422 22.812 1 84.94 200 LEU A O 1
ATOM 1583 N N . SER A 1 201 ? 16.531 22.391 21.031 1 85.06 201 SER A N 1
ATOM 1584 C CA . SER A 1 201 ? 17.516 23.094 21.859 1 85.06 201 SER A CA 1
ATOM 1585 C C . SER A 1 201 ? 16.859 24.203 22.672 1 85.06 201 SER A C 1
ATOM 1587 O O . SER A 1 201 ? 17.25 24.438 23.812 1 85.06 201 SER A O 1
ATOM 1589 N N . THR A 1 202 ? 15.922 24.828 22.141 1 80.12 202 THR A N 1
ATOM 1590 C CA . THR A 1 202 ? 15.227 25.906 22.844 1 80.12 202 THR A CA 1
ATOM 1591 C C . THR A 1 202 ? 14.367 25.328 23.969 1 80.12 202 THR A C 1
ATOM 1593 O O . THR A 1 202 ? 14.281 25.906 25.062 1 80.12 202 THR A O 1
ATOM 1596 N N . ARG A 1 203 ? 13.789 24.203 23.812 1 77.38 203 ARG A N 1
ATOM 1597 C CA . ARG A 1 203 ? 12.953 23.578 24.828 1 77.38 203 ARG A CA 1
ATOM 1598 C C . ARG A 1 203 ? 13.789 23.109 26.016 1 77.38 203 ARG A C 1
ATOM 1600 O O . ARG A 1 203 ? 13.352 23.219 27.172 1 77.38 203 ARG A O 1
ATOM 1607 N N . ASP A 1 204 ? 14.914 22.547 25.688 1 72.62 204 ASP A N 1
ATOM 1608 C CA . ASP A 1 204 ? 15.82 22.125 26.75 1 72.62 204 ASP A CA 1
ATOM 1609 C C . ASP A 1 204 ? 16.328 23.312 27.562 1 72.62 204 ASP A C 1
ATOM 1611 O O . ASP A 1 204 ? 16.469 23.219 28.781 1 72.62 204 ASP A O 1
ATOM 1615 N N . SER A 1 205 ? 16.484 24.422 26.891 1 69.75 205 SER A N 1
ATOM 1616 C CA . SER A 1 205 ? 16.969 25.609 27.578 1 69.75 205 SER A CA 1
ATOM 1617 C C . SER A 1 205 ? 15.883 26.219 28.453 1 69.75 205 SER A C 1
ATOM 1619 O O . SER A 1 205 ? 16.156 26.688 29.562 1 69.75 205 SER A O 1
ATOM 1621 N N . VAL A 1 206 ? 14.758 26.109 27.953 1 65.31 206 VAL A N 1
ATOM 1622 C CA . VAL A 1 206 ? 13.648 26.672 28.719 1 65.31 206 VAL A CA 1
ATOM 1623 C C . VAL A 1 206 ? 13.352 25.781 29.922 1 65.31 206 VAL A C 1
ATOM 1625 O O . VAL A 1 206 ? 13.078 26.281 31.016 1 65.31 206 VAL A O 1
ATOM 1628 N N . SER A 1 207 ? 13.391 24.484 29.688 1 65.69 207 SER A N 1
ATOM 1629 C CA . SER A 1 207 ? 13.156 23.578 30.797 1 65.69 207 SER A CA 1
ATOM 1630 C C . SER A 1 207 ? 14.242 23.703 31.859 1 65.69 207 SER A C 1
ATOM 1632 O O . SER A 1 207 ? 13.953 23.672 33.062 1 65.69 207 SER A O 1
ATOM 1634 N N . ARG A 1 208 ? 15.414 24.062 31.484 1 64.31 208 ARG A N 1
ATOM 1635 C CA . ARG A 1 208 ? 16.531 24.234 32.406 1 64.31 208 ARG A CA 1
ATOM 1636 C C . ARG A 1 208 ? 16.406 25.547 33.188 1 64.31 208 ARG A C 1
ATOM 1638 O O . ARG A 1 208 ? 16.781 25.641 34.344 1 64.31 208 ARG A O 1
ATOM 1645 N N . SER A 1 209 ? 15.906 26.469 32.469 1 61.28 209 SER A N 1
ATOM 1646 C CA . SER A 1 209 ? 15.773 27.766 33.125 1 61.28 209 SER A CA 1
ATOM 1647 C C . SER A 1 209 ? 14.664 27.75 34.156 1 61.28 209 SER A C 1
ATOM 1649 O O . SER A 1 209 ? 14.758 28.453 35.188 1 61.28 209 SER A O 1
ATOM 1651 N N . VAL A 1 210 ? 13.695 26.875 33.938 1 63.06 210 VAL A N 1
ATOM 1652 C CA . VAL A 1 210 ? 12.609 26.812 34.906 1 63.06 210 VAL A CA 1
ATOM 1653 C C . VAL A 1 210 ? 13.031 26 36.125 1 63.06 210 VAL A C 1
ATOM 1655 O O . VAL A 1 210 ? 12.398 26.047 37.188 1 63.06 210 VAL A O 1
ATOM 1658 N N . SER A 1 211 ? 13.883 25.125 35.875 1 54.78 211 SER A N 1
ATOM 1659 C CA . SER A 1 211 ? 14.344 24.312 37 1 54.78 211 SER A CA 1
ATOM 1660 C C . SER A 1 211 ? 15.359 25.062 37.844 1 54.78 211 SER A C 1
ATOM 1662 O O . SER A 1 211 ? 15.727 24.609 38.938 1 54.78 211 SER A O 1
ATOM 1664 N N . ARG A 1 212 ? 15.82 26.266 37.469 1 45.66 212 ARG A N 1
ATOM 1665 C CA . ARG A 1 212 ? 16.672 27.031 38.344 1 45.66 212 ARG A CA 1
ATOM 1666 C C . ARG A 1 212 ? 15.859 28.031 39.188 1 45.66 212 ARG A C 1
ATOM 1668 O O . ARG A 1 212 ? 14.875 28.594 38.688 1 45.66 212 ARG A O 1
ATOM 1675 N N . MET B 1 1 ? 58.031 12.664 -56.625 1 24 1 MET B N 1
ATOM 1676 C CA . MET B 1 1 ? 57.844 12.555 -55.188 1 24 1 MET B CA 1
ATOM 1677 C C . MET B 1 1 ? 56.531 13.195 -54.719 1 24 1 MET B C 1
ATOM 1679 O O . MET B 1 1 ? 56.5 14.391 -54.438 1 24 1 MET B O 1
ATOM 1683 N N . LYS B 1 2 ? 55.5 12.945 -55.5 1 31.48 2 LYS B N 1
ATOM 1684 C CA . LYS B 1 2 ? 54.156 13.508 -55.625 1 31.48 2 LYS B CA 1
ATOM 1685 C C . LYS B 1 2 ? 53.344 13.289 -54.344 1 31.48 2 LYS B C 1
ATOM 1687 O O . LYS B 1 2 ? 53.094 12.156 -53.938 1 31.48 2 LYS B O 1
ATOM 1692 N N . GLY B 1 3 ? 53.656 14.109 -53.219 1 28.5 3 GLY B N 1
ATOM 1693 C CA . GLY B 1 3 ? 53.219 13.898 -51.844 1 28.5 3 GLY B CA 1
ATOM 1694 C C . GLY B 1 3 ? 51.688 13.984 -51.719 1 28.5 3 GLY B C 1
ATOM 1695 O O . GLY B 1 3 ? 51.062 14.938 -52.188 1 28.5 3 GLY B O 1
ATOM 1696 N N . PRO B 1 4 ? 50.906 12.836 -51.625 1 33.03 4 PRO B N 1
ATOM 1697 C CA . PRO B 1 4 ? 49.469 12.633 -51.75 1 33.03 4 PRO B CA 1
ATOM 1698 C C . PRO B 1 4 ? 48.656 13.352 -50.656 1 33.03 4 PRO B C 1
ATOM 1700 O O . PRO B 1 4 ? 49 13.234 -49.469 1 33.03 4 PRO B O 1
ATOM 1703 N N . SER B 1 5 ? 48.344 14.641 -50.844 1 31.81 5 SER B N 1
ATOM 1704 C CA . SER B 1 5 ? 47.625 15.383 -49.812 1 31.81 5 SER B CA 1
ATOM 1705 C C . SER B 1 5 ? 46.375 14.648 -49.375 1 31.81 5 SER B C 1
ATOM 1707 O O . SER B 1 5 ? 45.531 14.281 -50.219 1 31.81 5 SER B O 1
ATOM 1709 N N . THR B 1 6 ? 46.406 13.82 -48.281 1 29.61 6 THR B N 1
ATOM 1710 C CA . THR B 1 6 ? 45.375 13.047 -47.562 1 29.61 6 THR B CA 1
ATOM 1711 C C . THR B 1 6 ? 44.188 13.93 -47.188 1 29.61 6 THR B C 1
ATOM 1713 O O . THR B 1 6 ? 44.375 14.938 -46.469 1 29.61 6 THR B O 1
ATOM 1716 N N . MET B 1 7 ? 43.25 14.141 -48.031 1 30.61 7 MET B N 1
ATOM 1717 C CA . MET B 1 7 ? 41.969 14.812 -47.781 1 30.61 7 MET B CA 1
ATOM 1718 C C . MET B 1 7 ? 41.344 14.32 -46.469 1 30.61 7 MET B C 1
ATOM 1720 O O . MET B 1 7 ? 41.188 13.117 -46.281 1 30.61 7 MET B O 1
ATOM 1724 N N . GLN B 1 8 ? 41.469 15.07 -45.344 1 27.78 8 GLN B N 1
ATOM 1725 C CA . GLN B 1 8 ? 40.875 14.914 -44 1 27.78 8 GLN B CA 1
ATOM 1726 C C . GLN B 1 8 ? 39.344 14.695 -44.094 1 27.78 8 GLN B C 1
ATOM 1728 O O . GLN B 1 8 ? 38.625 15.531 -44.656 1 27.78 8 GLN B O 1
ATOM 1733 N N . THR B 1 9 ? 38.875 13.492 -44.406 1 33.28 9 THR B N 1
ATOM 1734 C CA . THR B 1 9 ? 37.469 13.117 -44.25 1 33.28 9 THR B CA 1
ATOM 1735 C C . THR B 1 9 ? 36.875 13.672 -42.969 1 33.28 9 THR B C 1
ATOM 1737 O O . THR B 1 9 ? 37.5 13.578 -41.906 1 33.28 9 THR B O 1
ATOM 1740 N N . SER B 1 10 ? 36.188 14.781 -43.031 1 30.91 10 SER B N 1
ATOM 1741 C CA . SER B 1 10 ? 35.344 15.391 -42 1 30.91 10 SER B CA 1
ATOM 1742 C C . SER B 1 10 ? 34.562 14.328 -41.219 1 30.91 10 SER B C 1
ATOM 1744 O O . SER B 1 10 ? 33.938 13.445 -41.812 1 30.91 10 SER B O 1
ATOM 1746 N N . GLU B 1 11 ? 35 13.922 -40 1 29.83 11 GLU B N 1
ATOM 1747 C CA . GLU B 1 11 ? 34.375 13.188 -38.906 1 29.83 11 GLU B CA 1
ATOM 1748 C C . GLU B 1 11 ? 32.938 13.68 -38.688 1 29.83 11 GLU B C 1
ATOM 1750 O O . GLU B 1 11 ? 32.75 14.844 -38.312 1 29.83 11 GLU B O 1
ATOM 1755 N N . PHE B 1 12 ? 31.891 13.367 -39.531 1 30.12 12 PHE B N 1
ATOM 1756 C CA . PHE B 1 12 ? 30.469 13.531 -39.219 1 30.12 12 PHE B CA 1
ATOM 1757 C C . PHE B 1 12 ? 30.219 13.336 -37.719 1 30.12 12 PHE B C 1
ATOM 1759 O O . PHE B 1 12 ? 30.797 12.43 -37.094 1 30.12 12 PHE B O 1
ATOM 1766 N N . ASP B 1 13 ? 29.766 14.344 -37 1 33.16 13 ASP B N 1
ATOM 1767 C CA . ASP B 1 13 ? 29.203 14.594 -35.656 1 33.16 13 ASP B CA 1
ATOM 1768 C C . ASP B 1 13 ? 28.203 13.5 -35.281 1 33.16 13 ASP B C 1
ATOM 1770 O O . ASP B 1 13 ? 27.172 13.328 -35.938 1 33.16 13 ASP B O 1
ATOM 1774 N N . SER B 1 14 ? 28.625 12.297 -34.969 1 34.66 14 SER B N 1
ATOM 1775 C CA . SER B 1 14 ? 27.75 11.391 -34.219 1 34.66 14 SER B CA 1
ATOM 1776 C C . SER B 1 14 ? 26.859 12.164 -33.219 1 34.66 14 SER B C 1
ATOM 1778 O O . SER B 1 14 ? 27.359 12.75 -32.281 1 34.66 14 SER B O 1
ATOM 1780 N N . SER B 1 15 ? 25.906 12.961 -33.781 1 33.44 15 SER B N 1
ATOM 1781 C CA . SER B 1 15 ? 24.891 13.438 -32.844 1 33.44 15 SER B CA 1
ATOM 1782 C C . SER B 1 15 ? 24.516 12.359 -31.828 1 33.44 15 SER B C 1
ATOM 1784 O O . SER B 1 15 ? 23.953 11.336 -32.188 1 33.44 15 SER B O 1
ATOM 1786 N N . ASP B 1 16 ? 25.328 12.039 -30.906 1 35.38 16 ASP B N 1
ATOM 1787 C CA . ASP B 1 16 ? 24.875 11.367 -29.688 1 35.38 16 ASP B CA 1
ATOM 1788 C C . ASP B 1 16 ? 23.5 11.859 -29.281 1 35.38 16 ASP B C 1
ATOM 1790 O O . ASP B 1 16 ? 23.344 12.977 -28.781 1 35.38 16 ASP B O 1
ATOM 1794 N N . GLU B 1 17 ? 22.484 11.789 -30.156 1 37.66 17 GLU B N 1
ATOM 1795 C CA . GLU B 1 17 ? 21.156 11.953 -29.562 1 37.66 17 GLU B CA 1
ATOM 1796 C C . GLU B 1 17 ? 21.109 11.414 -28.125 1 37.66 17 GLU B C 1
ATOM 1798 O O . GLU B 1 17 ? 21.438 10.25 -27.891 1 37.66 17 GLU B O 1
ATOM 1803 N N . GLU B 1 18 ? 21.453 12.188 -27.188 1 40.03 18 GLU B N 1
ATOM 1804 C CA . GLU B 1 18 ? 21.141 11.836 -25.812 1 40.03 18 GLU B CA 1
ATOM 1805 C C . GLU B 1 18 ? 19.844 11.039 -25.719 1 40.03 18 GLU B C 1
ATOM 1807 O O . GLU B 1 18 ? 18.828 11.414 -26.328 1 40.03 18 GLU B O 1
ATOM 1812 N N . PRO B 1 19 ? 19.875 9.695 -25.625 1 39.06 19 PRO B N 1
ATOM 1813 C CA . PRO B 1 19 ? 18.562 9.039 -25.5 1 39.06 19 PRO B CA 1
ATOM 1814 C C . PRO B 1 19 ? 17.516 9.93 -24.844 1 39.06 19 PRO B C 1
ATOM 1816 O O . PRO B 1 19 ? 17.844 10.695 -23.922 1 39.06 19 PRO B O 1
ATOM 1819 N N . VAL B 1 20 ? 16.625 10.633 -25.5 1 43 20 VAL B N 1
ATOM 1820 C CA . VAL B 1 20 ? 15.391 11.125 -24.906 1 43 20 VAL B CA 1
ATOM 1821 C C . VAL B 1 20 ? 15.148 10.43 -23.562 1 43 20 VAL B C 1
ATOM 1823 O O . VAL B 1 20 ? 15.367 9.227 -23.438 1 43 20 VAL B O 1
ATOM 1826 N N . GLU B 1 21 ? 15.359 10.93 -22.375 1 45.81 21 GLU B N 1
ATOM 1827 C CA . GLU B 1 21 ? 14.953 10.406 -21.078 1 45.81 21 GLU B CA 1
ATOM 1828 C C . GLU B 1 21 ? 13.758 9.461 -21.203 1 45.81 21 GLU B C 1
ATOM 1830 O O . GLU B 1 21 ? 12.633 9.906 -21.453 1 45.81 21 GLU B O 1
ATOM 1835 N N . ASN B 1 22 ? 13.734 8.414 -22.109 1 51.16 22 ASN B N 1
ATOM 1836 C CA . ASN B 1 22 ? 12.75 7.363 -22.359 1 51.16 22 ASN B CA 1
ATOM 1837 C C . ASN B 1 22 ? 11.852 7.152 -21.141 1 51.16 22 ASN B C 1
ATOM 1839 O O . ASN B 1 22 ? 12.344 6.93 -20.031 1 51.16 22 ASN B O 1
ATOM 1843 N N . GLU B 1 23 ? 10.727 7.766 -21.172 1 64.81 23 GLU B N 1
ATOM 1844 C CA . GLU B 1 23 ? 9.68 7.711 -20.156 1 64.81 23 GLU B CA 1
ATOM 1845 C C . GLU B 1 23 ? 9.539 6.305 -19.578 1 64.81 23 GLU B C 1
ATOM 1847 O O . GLU B 1 23 ? 9.18 5.367 -20.297 1 64.81 23 GLU B O 1
ATOM 1852 N N . GLN B 1 24 ? 10.305 5.973 -18.641 1 80.81 24 GLN B N 1
ATOM 1853 C CA . GLN B 1 24 ? 10.258 4.691 -17.938 1 80.81 24 GLN B CA 1
ATOM 1854 C C . GLN B 1 24 ? 8.875 4.453 -17.328 1 80.81 24 GLN B C 1
ATOM 1856 O O . GLN B 1 24 ? 8.25 5.387 -16.828 1 80.81 24 GLN B O 1
ATOM 1861 N N . THR B 1 25 ? 8.367 3.23 -17.734 1 88.19 25 THR B N 1
ATOM 1862 C CA . THR B 1 25 ? 7.094 2.834 -17.141 1 88.19 25 THR B CA 1
ATOM 1863 C C . THR B 1 25 ? 7.203 2.781 -15.617 1 88.19 25 THR B C 1
ATOM 1865 O O . THR B 1 25 ? 8.18 2.26 -15.07 1 88.19 25 THR B O 1
ATOM 1868 N N . ALA B 1 26 ? 6.262 3.395 -15 1 87.69 26 ALA B N 1
ATOM 1869 C CA . ALA B 1 26 ? 6.242 3.479 -13.539 1 87.69 26 ALA B CA 1
ATOM 1870 C C . ALA B 1 26 ? 6.18 2.09 -12.914 1 87.69 26 ALA B C 1
ATOM 1872 O O . ALA B 1 26 ? 5.527 1.188 -13.445 1 87.69 26 ALA B O 1
ATOM 1873 N N . PHE B 1 27 ? 6.93 1.854 -11.898 1 92.69 27 PHE B N 1
ATOM 1874 C CA . PHE B 1 27 ? 6.945 0.65 -11.078 1 92.69 27 PHE B CA 1
ATOM 1875 C C . PHE B 1 27 ? 6.508 0.963 -9.648 1 92.69 27 PHE B C 1
ATOM 1877 O O . PHE B 1 27 ? 6.984 1.927 -9.047 1 92.69 27 PHE B O 1
ATOM 1884 N N . GLN B 1 28 ? 5.527 0.249 -9.219 1 91.88 28 GLN B N 1
ATOM 1885 C CA . GLN B 1 28 ? 5.055 0.459 -7.852 1 91.88 28 GLN B CA 1
ATOM 1886 C C . GLN B 1 28 ? 4.594 -0.852 -7.223 1 91.88 28 GLN B C 1
ATOM 1888 O O . GLN B 1 28 ? 3.943 -1.668 -7.883 1 91.88 28 GLN B O 1
ATOM 1893 N N . VAL B 1 29 ? 4.98 -1.004 -5.992 1 96.88 29 VAL B N 1
ATOM 1894 C CA . VAL B 1 29 ? 4.465 -2.123 -5.211 1 96.88 29 VAL B CA 1
ATOM 1895 C C . VAL B 1 29 ? 3.133 -1.735 -4.57 1 96.88 29 VAL B C 1
ATOM 1897 O O . VAL B 1 29 ? 3.027 -0.69 -3.922 1 96.88 29 VAL B O 1
ATOM 1900 N N . SER B 1 30 ? 2.121 -2.551 -4.832 1 97 30 SER B N 1
ATOM 1901 C CA . SER B 1 30 ? 0.842 -2.393 -4.148 1 97 30 SER B CA 1
ATOM 1902 C C . SER B 1 30 ? 0.743 -3.318 -2.941 1 97 30 SER B C 1
ATOM 1904 O O . SER B 1 30 ? 1.049 -4.508 -3.037 1 97 30 SER B O 1
ATOM 1906 N N . TRP B 1 31 ? 0.307 -2.738 -1.823 1 97.88 31 TRP B N 1
ATOM 1907 C CA . TRP B 1 31 ? 0.252 -3.52 -0.592 1 97.88 31 TRP B CA 1
ATOM 1908 C C . TRP B 1 31 ? -1.188 -3.875 -0.237 1 97.88 31 TRP B C 1
ATOM 1910 O O . TRP B 1 31 ? -2.031 -2.988 -0.075 1 97.88 31 TRP B O 1
ATOM 1920 N N . LEU B 1 32 ? -1.445 -5.164 -0.145 1 97.94 32 LEU B N 1
ATOM 1921 C CA . LEU B 1 32 ? -2.742 -5.684 0.269 1 97.94 32 LEU B CA 1
ATOM 1922 C C . LEU B 1 32 ? -2.783 -5.91 1.777 1 97.94 32 LEU B C 1
ATOM 1924 O O . LEU B 1 32 ? -2.137 -6.824 2.291 1 97.94 32 LEU B O 1
ATOM 1928 N N . PRO B 1 33 ? -3.518 -5.035 2.475 1 97.38 33 PRO B N 1
ATOM 1929 C CA . PRO B 1 33 ? -3.707 -5.363 3.889 1 97.38 33 PRO B CA 1
ATOM 1930 C C . PRO B 1 33 ? -4.48 -6.664 4.094 1 97.38 33 PRO B C 1
ATOM 1932 O O . PRO B 1 33 ? -5.453 -6.926 3.379 1 97.38 33 PRO B O 1
ATOM 1935 N N . LEU B 1 34 ? -4.07 -7.457 5.047 1 97.56 34 LEU B N 1
ATOM 1936 C CA . LEU B 1 34 ? -4.715 -8.742 5.281 1 97.56 34 LEU B CA 1
ATOM 1937 C C . LEU B 1 34 ? -5.645 -8.672 6.488 1 97.56 34 LEU B C 1
ATOM 1939 O O . LEU B 1 34 ? -5.953 -9.695 7.102 1 97.56 34 LEU B O 1
ATOM 1943 N N . SER B 1 35 ? -6.066 -7.484 6.754 1 95.38 35 SER B N 1
ATOM 1944 C CA . SER B 1 35 ? -6.961 -7.27 7.887 1 95.38 35 SER B CA 1
ATOM 1945 C C . SER B 1 35 ? -8.297 -7.969 7.672 1 95.38 35 SER B C 1
ATOM 1947 O O . SER B 1 35 ? -8.953 -8.375 8.633 1 95.38 35 SER B O 1
ATOM 1949 N N . LEU B 1 36 ? -8.695 -8.141 6.402 1 93.75 36 LEU B N 1
ATOM 1950 C CA . LEU B 1 36 ? -9.945 -8.812 6.059 1 93.75 36 LEU B CA 1
ATOM 1951 C C . LEU B 1 36 ? -9.977 -10.219 6.633 1 93.75 36 LEU B C 1
ATOM 1953 O O . LEU B 1 36 ? -11.055 -10.773 6.867 1 93.75 36 LEU B O 1
ATOM 1957 N N . VAL B 1 37 ? -8.781 -10.797 6.848 1 96.62 37 VAL B N 1
ATOM 1958 C CA . VAL B 1 37 ? -8.719 -12.164 7.348 1 96.62 37 VAL B CA 1
ATOM 1959 C C . VAL B 1 37 ? -8.07 -12.18 8.734 1 96.62 37 VAL B C 1
ATOM 1961 O O . VAL B 1 37 ? -7.457 -13.172 9.133 1 96.62 37 VAL B O 1
ATOM 1964 N N . ASN B 1 38 ? -8.102 -11.055 9.422 1 94 38 ASN B N 1
ATOM 1965 C CA . ASN B 1 38 ? -7.645 -10.875 10.797 1 94 38 ASN B CA 1
ATOM 1966 C C . ASN B 1 38 ? -6.145 -11.109 10.922 1 94 38 ASN B C 1
ATOM 1968 O O . ASN B 1 38 ? -5.684 -11.695 11.906 1 94 38 ASN B O 1
ATOM 1972 N N . CYS B 1 39 ? -5.453 -10.844 9.867 1 94.44 39 CYS B N 1
ATOM 1973 C CA . CYS B 1 39 ? -3.996 -10.836 9.828 1 94.44 39 CYS B CA 1
ATOM 1974 C C . CYS B 1 39 ? -3.459 -9.414 9.758 1 94.44 39 CYS B C 1
ATOM 1976 O O . CYS B 1 39 ? -3.982 -8.586 9.008 1 94.44 39 CYS B O 1
ATOM 1978 N N . SER B 1 40 ? -2.455 -9.055 10.531 1 92.62 40 SER B N 1
ATOM 1979 C CA . SER B 1 40 ? -1.947 -7.688 10.625 1 92.62 40 SER B CA 1
ATOM 1980 C C . SER B 1 40 ? -0.911 -7.406 9.547 1 92.62 40 SER B C 1
ATOM 1982 O O . SER B 1 40 ? -0.504 -6.258 9.352 1 92.62 40 SER B O 1
ATOM 1984 N N . GLN B 1 41 ? -0.587 -8.453 8.828 1 95.62 41 GLN B N 1
ATOM 1985 C CA . GLN B 1 41 ? 0.479 -8.328 7.84 1 95.62 41 GLN B CA 1
ATOM 1986 C C . GLN B 1 41 ? -0.055 -7.777 6.523 1 95.62 41 GLN B C 1
ATOM 1988 O O . GLN B 1 41 ? -1.261 -7.566 6.375 1 95.62 41 GLN B O 1
ATOM 1993 N N . PHE B 1 42 ? 0.853 -7.434 5.617 1 97.75 42 PHE B N 1
ATOM 1994 C CA . PHE B 1 42 ? 0.577 -6.996 4.254 1 97.75 42 PHE B CA 1
ATOM 1995 C C . PHE B 1 42 ? 1.206 -7.945 3.242 1 97.75 42 PHE B C 1
ATOM 1997 O O . PHE B 1 42 ? 2.252 -8.539 3.508 1 97.75 42 PHE B O 1
ATOM 2004 N N . LEU B 1 43 ? 0.538 -8.086 2.146 1 98.69 43 LEU B N 1
ATOM 2005 C CA . LEU B 1 43 ? 1.113 -8.797 1.008 1 98.69 43 LEU B CA 1
ATOM 2006 C C . LEU B 1 43 ? 1.395 -7.836 -0.143 1 98.69 43 LEU B C 1
ATOM 2008 O O . LEU B 1 43 ? 0.503 -7.102 -0.576 1 98.69 43 LEU B O 1
ATOM 2012 N N . GLY B 1 44 ? 2.656 -7.789 -0.554 1 98.69 44 GLY B N 1
ATOM 2013 C CA . GLY B 1 44 ? 3 -6.949 -1.689 1 98.69 44 GLY B CA 1
ATOM 2014 C C . GLY B 1 44 ? 2.666 -7.586 -3.025 1 98.69 44 GLY B C 1
ATOM 2015 O O . GLY B 1 44 ? 2.842 -8.789 -3.205 1 98.69 44 GLY B O 1
ATOM 2016 N N . LEU B 1 45 ? 2.162 -6.773 -3.975 1 98.62 45 LEU B N 1
ATOM 2017 C CA . LEU B 1 45 ? 1.888 -7.188 -5.348 1 98.62 45 LEU B CA 1
ATOM 2018 C C . LEU B 1 45 ? 2.459 -6.184 -6.344 1 98.62 45 LEU B C 1
ATOM 2020 O O . LEU B 1 45 ? 2.381 -4.973 -6.125 1 98.62 45 LEU B O 1
ATOM 2024 N N . CYS B 1 46 ? 3.014 -6.699 -7.375 1 98.19 46 CYS B N 1
ATOM 2025 C CA . CYS B 1 46 ? 3.471 -5.797 -8.43 1 98.19 46 CYS B CA 1
ATOM 2026 C C . CYS B 1 46 ? 3.582 -6.527 -9.766 1 98.19 46 CYS B C 1
ATOM 2028 O O . CYS B 1 46 ? 3.387 -7.746 -9.828 1 98.19 46 CYS B O 1
ATOM 2030 N N . SER B 1 47 ? 3.742 -5.723 -10.82 1 98.06 47 SER B N 1
ATOM 2031 C CA . SER B 1 47 ? 4.094 -6.277 -12.125 1 98.06 47 SER B CA 1
ATOM 2032 C C . SER B 1 47 ? 5.562 -6.688 -12.172 1 98.06 47 SER B C 1
ATOM 2034 O O . SER B 1 47 ? 6.289 -6.527 -11.188 1 98.06 47 SER B O 1
ATOM 2036 N N . LEU B 1 48 ? 5.98 -7.188 -13.297 1 98.75 48 LEU B N 1
ATOM 2037 C CA . LEU B 1 48 ? 7.316 -7.746 -13.453 1 98.75 48 LEU B CA 1
ATOM 2038 C C . LEU B 1 48 ? 8.375 -6.652 -13.406 1 98.75 48 LEU B C 1
ATOM 2040 O O . LEU B 1 48 ? 8.438 -5.809 -14.305 1 98.75 48 LEU B O 1
ATOM 2044 N N . PRO B 1 49 ? 9.227 -6.719 -12.344 1 98.56 49 PRO B N 1
ATOM 2045 C CA . PRO B 1 49 ? 10.297 -5.723 -12.273 1 98.56 49 PRO B CA 1
ATOM 2046 C C . PRO B 1 49 ? 11.258 -5.809 -13.469 1 98.56 49 PRO B C 1
ATOM 2048 O O . PRO B 1 49 ? 11.633 -6.906 -13.883 1 98.56 49 PRO B O 1
ATOM 2051 N N . GLY B 1 50 ? 11.578 -4.672 -14.062 1 98.44 50 GLY B N 1
ATOM 2052 C CA . GLY B 1 50 ? 12.594 -4.578 -15.102 1 98.44 50 GLY B CA 1
ATOM 2053 C C . GLY B 1 50 ? 12.078 -4.957 -16.469 1 98.44 50 GLY B C 1
ATOM 2054 O O . GLY B 1 50 ? 12.836 -4.961 -17.453 1 98.44 50 GLY B O 1
ATOM 2055 N N . CYS B 1 51 ? 10.812 -5.172 -16.609 1 98.5 51 CYS B N 1
ATOM 2056 C CA . CYS B 1 51 ? 10.227 -5.676 -17.844 1 98.5 51 CYS B CA 1
ATOM 2057 C C . CYS B 1 51 ? 10.492 -4.723 -19 1 98.5 51 CYS B C 1
ATOM 2059 O O . CYS B 1 51 ? 10.336 -3.508 -18.859 1 98.5 51 CYS B O 1
ATOM 2061 N N . LYS B 1 52 ? 10.938 -5.246 -20.078 1 97.75 52 LYS B N 1
ATOM 2062 C CA . LYS B 1 52 ? 11.047 -4.551 -21.359 1 97.75 52 LYS B CA 1
ATOM 2063 C C . LYS B 1 52 ? 10.375 -5.344 -22.469 1 97.75 52 LYS B C 1
ATOM 2065 O O . LYS B 1 52 ? 11.039 -6.066 -23.219 1 97.75 52 LYS B O 1
ATOM 2070 N N . PHE B 1 53 ? 9.188 -5.137 -22.625 1 97.62 53 PHE B N 1
ATOM 2071 C CA . PHE B 1 53 ? 8.359 -5.883 -23.562 1 97.62 53 PHE B CA 1
ATOM 2072 C C . PHE B 1 53 ? 7.156 -5.059 -24 1 97.62 53 PHE B C 1
ATOM 2074 O O . PHE B 1 53 ? 6.48 -4.449 -23.172 1 97.62 53 PHE B O 1
ATOM 2081 N N . LYS B 1 54 ? 6.883 -5.027 -25.328 1 95.25 54 LYS B N 1
ATOM 2082 C CA . LYS B 1 54 ? 5.828 -4.207 -25.922 1 95.25 54 LYS B CA 1
ATOM 2083 C C . LYS B 1 54 ? 5.973 -2.744 -25.5 1 95.25 54 LYS B C 1
ATOM 2085 O O . LYS B 1 54 ? 7.02 -2.133 -25.734 1 95.25 54 LYS B O 1
ATOM 2090 N N . ASP B 1 55 ? 4.969 -2.166 -24.781 1 94.06 55 ASP B N 1
ATOM 2091 C CA . ASP B 1 55 ? 5.008 -0.749 -24.438 1 94.06 55 ASP B CA 1
ATOM 2092 C C . ASP B 1 55 ? 5.609 -0.537 -23.047 1 94.06 55 ASP B C 1
ATOM 2094 O O . ASP B 1 55 ? 5.656 0.591 -22.547 1 94.06 55 ASP B O 1
ATOM 2098 N N . VAL B 1 56 ? 6.051 -1.593 -22.453 1 95.75 56 VAL B N 1
ATOM 2099 C CA . VAL B 1 56 ? 6.625 -1.486 -21.125 1 95.75 56 VAL B CA 1
ATOM 2100 C C . VAL B 1 56 ? 8.148 -1.361 -21.219 1 95.75 56 VAL B C 1
ATOM 2102 O O . VAL B 1 56 ? 8.797 -2.143 -21.922 1 95.75 56 VAL B O 1
ATOM 2105 N N . ARG B 1 57 ? 8.703 -0.326 -20.641 1 96.69 57 ARG B N 1
ATOM 2106 C CA . ARG B 1 57 ? 10.141 -0.091 -20.547 1 96.69 57 ARG B CA 1
ATOM 2107 C C . ARG B 1 57 ? 10.547 0.302 -19.125 1 96.69 57 ARG B C 1
ATOM 2109 O O . ARG B 1 57 ? 10.516 1.482 -18.781 1 96.69 57 ARG B O 1
ATOM 2116 N N . ARG B 1 58 ? 10.984 -0.676 -18.406 1 96.69 58 ARG B N 1
ATOM 2117 C CA . ARG B 1 58 ? 11.344 -0.415 -17.016 1 96.69 58 ARG B CA 1
ATOM 2118 C C . ARG B 1 58 ? 12.852 -0.523 -16.828 1 96.69 58 ARG B C 1
ATOM 2120 O O . ARG B 1 58 ? 13.555 -1.131 -17.641 1 96.69 58 ARG B O 1
ATOM 2127 N N . ASN B 1 59 ? 13.305 0.149 -15.797 1 95.56 59 ASN B N 1
ATOM 2128 C CA . ASN B 1 59 ? 14.688 0.071 -15.344 1 95.56 59 ASN B CA 1
ATOM 2129 C C . ASN B 1 59 ? 14.852 -0.891 -14.172 1 95.56 59 ASN B C 1
ATOM 2131 O O . ASN B 1 59 ? 14.422 -0.588 -13.055 1 95.56 59 ASN B O 1
ATOM 2135 N N . LEU B 1 60 ? 15.5 -2.029 -14.453 1 97.06 60 LEU B N 1
ATOM 2136 C CA . LEU B 1 60 ? 15.602 -3.09 -13.453 1 97.06 60 LEU B CA 1
ATOM 2137 C C . LEU B 1 60 ? 16.312 -2.59 -12.195 1 97.06 60 LEU B C 1
ATOM 2139 O O . LEU B 1 60 ? 15.891 -2.91 -11.078 1 97.06 60 LEU B O 1
ATOM 2143 N N . GLN B 1 61 ? 17.297 -1.804 -12.336 1 95 61 GLN B N 1
ATOM 2144 C CA . GLN B 1 61 ? 18.047 -1.297 -11.188 1 95 61 GLN B CA 1
ATOM 2145 C C . GLN B 1 61 ? 17.172 -0.409 -10.312 1 95 61 GLN B C 1
ATOM 2147 O O . GLN B 1 61 ? 17.203 -0.508 -9.086 1 95 61 GLN B O 1
ATOM 2152 N N . LYS B 1 62 ? 16.438 0.412 -10.961 1 94 62 LYS B N 1
ATOM 2153 C CA . LYS B 1 62 ? 15.531 1.286 -10.227 1 94 62 LYS B CA 1
ATOM 2154 C C . LYS B 1 62 ? 14.445 0.48 -9.508 1 94 62 LYS B C 1
ATOM 2156 O O . LYS B 1 62 ? 14.125 0.751 -8.352 1 94 62 LYS B O 1
ATOM 2161 N N . ASP B 1 63 ? 13.906 -0.514 -10.227 1 96.88 63 ASP B N 1
ATOM 2162 C CA . ASP B 1 63 ? 12.875 -1.356 -9.617 1 96.88 63 ASP B CA 1
ATOM 2163 C C . ASP B 1 63 ? 13.438 -2.137 -8.43 1 96.88 63 ASP B C 1
ATOM 2165 O O . ASP B 1 63 ? 12.766 -2.295 -7.414 1 96.88 63 ASP B O 1
ATOM 2169 N N . MET B 1 64 ? 14.68 -2.531 -8.531 1 96.75 64 MET B N 1
ATOM 2170 C CA . MET B 1 64 ? 15.32 -3.266 -7.445 1 96.75 64 MET B CA 1
ATOM 2171 C C . MET B 1 64 ? 15.539 -2.367 -6.23 1 96.75 64 MET B C 1
ATOM 2173 O O . MET B 1 64 ? 15.391 -2.809 -5.09 1 96.75 64 MET B O 1
ATOM 2177 N N . GLU B 1 65 ? 15.898 -1.164 -6.5 1 93 65 GLU B N 1
ATOM 2178 C CA . GLU B 1 65 ? 16.062 -0.21 -5.406 1 93 65 GLU B CA 1
ATOM 2179 C C . GLU B 1 65 ? 14.742 -0.001 -4.66 1 93 65 GLU B C 1
ATOM 2181 O O . GLU B 1 65 ? 14.727 0.087 -3.432 1 93 65 GLU B O 1
ATOM 2186 N N . GLU B 1 66 ? 13.695 0.063 -5.43 1 93.25 66 GLU B N 1
ATOM 2187 C CA . GLU B 1 66 ? 12.375 0.196 -4.812 1 93.25 66 GLU B CA 1
ATOM 2188 C C . GLU B 1 66 ? 12.055 -1.006 -3.932 1 93.25 66 GLU B C 1
ATOM 2190 O O . GLU B 1 66 ? 11.562 -0.848 -2.812 1 93.25 66 GLU B O 1
ATOM 2195 N N . LEU B 1 67 ? 12.336 -2.188 -4.41 1 97.12 67 LEU B N 1
ATOM 2196 C CA . LEU B 1 67 ? 12.086 -3.402 -3.641 1 97.12 67 LEU B CA 1
ATOM 2197 C C . LEU B 1 67 ? 12.898 -3.408 -2.352 1 97.12 67 LEU B C 1
ATOM 2199 O O . LEU B 1 67 ? 12.391 -3.781 -1.292 1 97.12 67 LEU B O 1
ATOM 2203 N N . LYS B 1 68 ? 14.109 -2.977 -2.482 1 94 68 LYS B N 1
ATOM 2204 C CA . LYS B 1 68 ? 14.984 -2.891 -1.312 1 94 68 LYS B CA 1
ATOM 2205 C C . LYS B 1 68 ? 14.438 -1.886 -0.299 1 94 68 LYS B C 1
ATOM 2207 O O . LYS B 1 68 ? 14.422 -2.158 0.903 1 94 68 LYS B O 1
ATOM 2212 N N . ASN B 1 69 ? 14.031 -0.748 -0.807 1 91.5 69 ASN B N 1
ATOM 2213 C CA . ASN B 1 69 ? 13.492 0.294 0.06 1 91.5 69 ASN B CA 1
ATOM 2214 C C . ASN B 1 69 ? 12.234 -0.177 0.786 1 91.5 69 ASN B C 1
ATOM 2216 O O . ASN B 1 69 ? 11.961 0.255 1.907 1 91.5 69 ASN B O 1
ATOM 2220 N N . CYS B 1 70 ? 11.523 -1.062 0.152 1 95.06 70 CYS B N 1
ATOM 2221 C CA . CYS B 1 70 ? 10.328 -1.631 0.764 1 95.06 70 CYS B CA 1
ATOM 2222 C C . CYS B 1 70 ? 10.695 -2.688 1.8 1 95.06 70 CYS B C 1
ATOM 2224 O O . CYS B 1 70 ? 9.844 -3.119 2.578 1 95.06 70 CYS B O 1
ATOM 2226 N N . GLY B 1 71 ? 11.938 -3.133 1.784 1 95.75 71 GLY B N 1
ATOM 2227 C CA . GLY B 1 71 ? 12.383 -4.125 2.748 1 95.75 71 GLY B CA 1
ATOM 2228 C C . GLY B 1 71 ? 11.93 -5.531 2.414 1 95.75 71 GLY B C 1
ATOM 2229 O O . GLY B 1 71 ? 11.727 -6.355 3.309 1 95.75 71 GLY B O 1
ATOM 2230 N N . ILE B 1 72 ? 11.742 -5.828 1.147 1 98.12 72 ILE B N 1
ATOM 2231 C CA . ILE B 1 72 ? 11.227 -7.125 0.717 1 98.12 72 ILE B CA 1
ATOM 2232 C C . ILE B 1 72 ? 12.211 -8.227 1.104 1 98.12 72 ILE B C 1
ATOM 2234 O O . ILE B 1 72 ? 13.422 -8.094 0.896 1 98.12 72 ILE B O 1
ATOM 2238 N N . GLN B 1 73 ? 11.68 -9.266 1.618 1 98.5 73 GLN B N 1
ATOM 2239 C CA . GLN B 1 73 ? 12.508 -10.375 2.078 1 98.5 73 GLN B CA 1
ATOM 2240 C C . GLN B 1 73 ? 12.234 -11.641 1.271 1 98.5 73 GLN B C 1
ATOM 2242 O O . GLN B 1 73 ? 13.156 -12.414 0.994 1 98.5 73 GLN B O 1
ATOM 2247 N N . ASP B 1 74 ? 11.023 -11.914 0.888 1 98.88 74 ASP B N 1
ATOM 2248 C CA . ASP B 1 74 ? 10.594 -13.062 0.083 1 98.88 74 ASP B CA 1
ATOM 2249 C C . ASP B 1 74 ? 9.828 -12.602 -1.153 1 98.88 74 ASP B C 1
ATOM 2251 O O . ASP B 1 74 ? 9.008 -11.688 -1.077 1 98.88 74 ASP B O 1
ATOM 2255 N N . ILE B 1 75 ? 10.125 -13.258 -2.266 1 98.94 75 ILE B N 1
ATOM 2256 C CA . ILE B 1 75 ? 9.383 -12.969 -3.488 1 98.94 75 ILE B CA 1
ATOM 2257 C C . ILE B 1 75 ? 8.883 -14.273 -4.105 1 98.94 75 ILE B C 1
ATOM 2259 O O . ILE B 1 75 ? 9.656 -15.211 -4.297 1 98.94 75 ILE B O 1
ATOM 2263 N N . PHE B 1 76 ? 7.613 -14.328 -4.34 1 98.94 76 PHE B N 1
ATOM 2264 C CA . PHE B 1 76 ? 7.008 -15.398 -5.125 1 98.94 76 PHE B CA 1
ATOM 2265 C C . PHE B 1 76 ? 6.887 -15 -6.59 1 98.94 76 PHE B C 1
ATOM 2267 O O . PHE B 1 76 ? 6.27 -13.977 -6.91 1 98.94 76 PHE B O 1
ATOM 2274 N N . VAL B 1 77 ? 7.473 -15.797 -7.43 1 98.94 77 VAL B N 1
ATOM 2275 C CA . VAL B 1 77 ? 7.543 -15.492 -8.859 1 98.94 77 VAL B CA 1
ATOM 2276 C C . VAL B 1 77 ? 6.691 -16.5 -9.641 1 98.94 77 VAL B C 1
ATOM 2278 O O . VAL B 1 77 ? 6.941 -17.703 -9.586 1 98.94 77 VAL B O 1
ATOM 2281 N N . PHE B 1 78 ? 5.777 -15.953 -10.422 1 98.88 78 PHE B N 1
ATOM 2282 C CA . PHE B 1 78 ? 4.852 -16.859 -11.102 1 98.88 78 PHE B CA 1
ATOM 2283 C C . PHE B 1 78 ? 5.156 -16.922 -12.594 1 98.88 78 PHE B C 1
ATOM 2285 O O . PHE B 1 78 ? 4.539 -17.688 -13.328 1 98.88 78 PHE B O 1
ATOM 2292 N N . CYS B 1 79 ? 6.074 -16.156 -13.086 1 98.69 79 CYS B N 1
ATOM 2293 C CA . CYS B 1 79 ? 6.531 -16.266 -14.469 1 98.69 79 CYS B CA 1
ATOM 2294 C C . CYS B 1 79 ? 7.438 -17.469 -14.656 1 98.69 79 CYS B C 1
ATOM 2296 O O . CYS B 1 79 ? 8.227 -17.812 -13.773 1 98.69 79 CYS B O 1
ATOM 2298 N N . THR B 1 80 ? 7.355 -18.016 -15.828 1 98.19 80 THR B N 1
ATOM 2299 C CA . THR B 1 80 ? 8.336 -19.016 -16.219 1 98.19 80 THR B CA 1
ATOM 2300 C C . THR B 1 80 ? 9.664 -18.375 -16.578 1 98.19 80 THR B C 1
ATOM 2302 O O . THR B 1 80 ? 9.719 -17.172 -16.859 1 98.19 80 THR B O 1
ATOM 2305 N N . ARG B 1 81 ? 10.727 -19.203 -16.625 1 97.25 81 ARG B N 1
ATOM 2306 C CA . ARG B 1 81 ? 12.023 -18.703 -17.078 1 97.25 81 ARG B CA 1
ATOM 2307 C C . ARG B 1 81 ? 11.961 -18.25 -18.531 1 97.25 81 ARG B C 1
ATOM 2309 O O . ARG B 1 81 ? 12.641 -17.297 -18.922 1 97.25 81 ARG B O 1
ATOM 2316 N N . GLY B 1 82 ? 11.172 -19 -19.297 1 98.12 82 GLY B N 1
ATOM 2317 C CA . GLY B 1 82 ? 10.961 -18.578 -20.672 1 98.12 82 GLY B CA 1
ATOM 2318 C C . GLY B 1 82 ? 10.336 -17.203 -20.781 1 98.12 82 GLY B C 1
ATOM 2319 O O . GLY B 1 82 ? 10.75 -16.391 -21.625 1 98.12 82 GLY B O 1
ATOM 2320 N N . GLU B 1 83 ? 9.383 -16.875 -19.984 1 98.62 83 GLU B N 1
ATOM 2321 C CA . GLU B 1 83 ? 8.758 -15.562 -19.953 1 98.62 83 GLU B CA 1
ATOM 2322 C C . GLU B 1 83 ? 9.758 -14.492 -19.516 1 98.62 83 GLU B C 1
ATOM 2324 O O . GLU B 1 83 ? 9.789 -13.398 -20.094 1 98.62 83 GLU B O 1
ATOM 2329 N N . LEU B 1 84 ? 10.523 -14.82 -18.484 1 98.69 84 LEU B N 1
ATOM 2330 C CA . LEU B 1 84 ? 11.516 -13.852 -18.016 1 98.69 84 LEU B CA 1
ATOM 2331 C C . LEU B 1 84 ? 12.461 -13.461 -19.141 1 98.69 84 LEU B C 1
ATOM 2333 O O . LEU B 1 84 ? 12.797 -12.289 -19.297 1 98.69 84 LEU B O 1
ATOM 2337 N N . SER B 1 85 ? 12.852 -14.438 -19.938 1 98.62 85 SER B N 1
ATOM 2338 C CA . SER B 1 85 ? 13.695 -14.172 -21.094 1 98.62 85 SER B CA 1
ATOM 2339 C C . SER B 1 85 ? 12.953 -13.344 -22.141 1 98.62 85 SER B C 1
ATOM 2341 O O . SER B 1 85 ? 13.5 -12.383 -22.688 1 98.62 85 SER B O 1
ATOM 2343 N N . LYS B 1 86 ? 11.789 -13.758 -22.406 1 98.56 86 LYS B N 1
ATOM 2344 C CA . LYS B 1 86 ? 10.953 -13.055 -23.375 1 98.56 86 LYS B CA 1
ATOM 2345 C C . LYS B 1 86 ? 10.781 -11.586 -23 1 98.56 86 LYS B C 1
ATOM 2347 O O . LYS B 1 86 ? 10.773 -10.711 -23.859 1 98.56 86 LYS B O 1
ATOM 2352 N N . TYR B 1 87 ? 10.648 -11.367 -21.672 1 98.5 87 TYR B N 1
ATOM 2353 C CA . TYR B 1 87 ? 10.391 -10.023 -21.172 1 98.5 87 TYR B CA 1
ATOM 2354 C C . TYR B 1 87 ? 11.688 -9.305 -20.844 1 98.5 87 TYR B C 1
ATOM 2356 O O . TYR B 1 87 ? 11.68 -8.266 -20.172 1 98.5 87 TYR B O 1
ATOM 2364 N N . ARG B 1 88 ? 12.836 -9.836 -21.156 1 98.31 88 ARG B N 1
ATOM 2365 C CA . ARG B 1 88 ? 14.164 -9.242 -21.156 1 98.31 88 ARG B CA 1
ATOM 2366 C C . ARG B 1 88 ? 14.688 -9.062 -19.734 1 98.31 88 ARG B C 1
ATOM 2368 O O . ARG B 1 88 ? 15.359 -8.07 -19.438 1 98.31 88 ARG B O 1
ATOM 2375 N N . VAL B 1 89 ? 14.336 -9.969 -18.906 1 98.69 89 VAL B N 1
ATOM 2376 C CA . VAL B 1 89 ? 14.914 -10 -17.562 1 98.69 89 VAL B CA 1
ATOM 2377 C C . VAL B 1 89 ? 15.312 -11.43 -17.203 1 98.69 89 VAL B C 1
ATOM 2379 O O . VAL B 1 89 ? 14.961 -11.93 -16.141 1 98.69 89 VAL B O 1
ATOM 2382 N N . PRO B 1 90 ? 16.125 -12.047 -17.984 1 98.44 90 PRO B N 1
ATOM 2383 C CA . PRO B 1 90 ? 16.453 -13.453 -17.766 1 98.44 90 PRO B CA 1
ATOM 2384 C C . PRO B 1 90 ? 17.203 -13.688 -16.453 1 98.44 90 PRO B C 1
ATOM 2386 O O . PRO B 1 90 ? 17.172 -14.797 -15.914 1 98.44 90 PRO B O 1
ATOM 2389 N N . ASN B 1 91 ? 17.859 -12.719 -15.891 1 98.19 91 ASN B N 1
ATOM 2390 C CA . ASN B 1 91 ? 18.688 -12.891 -14.695 1 98.19 91 ASN B CA 1
ATOM 2391 C C . ASN B 1 91 ? 17.984 -12.344 -13.453 1 98.19 91 ASN B C 1
ATOM 2393 O O . ASN B 1 91 ? 18.625 -12.109 -12.43 1 98.19 91 ASN B O 1
ATOM 2397 N N . LEU B 1 92 ? 16.734 -12.125 -13.539 1 98.81 92 LEU B N 1
ATOM 2398 C CA . LEU B 1 92 ? 15.992 -11.477 -12.461 1 98.81 92 LEU B CA 1
ATOM 2399 C C . LEU B 1 92 ? 16.078 -12.297 -11.18 1 98.81 92 LEU B C 1
ATOM 2401 O O . LEU B 1 92 ? 16.312 -11.742 -10.102 1 98.81 92 LEU B O 1
ATOM 2405 N N . LEU B 1 93 ? 15.922 -13.609 -11.273 1 98.75 93 LEU B N 1
ATOM 2406 C CA . LEU B 1 93 ? 15.961 -14.469 -10.094 1 98.75 93 LEU B CA 1
ATOM 2407 C C . LEU B 1 93 ? 17.328 -14.406 -9.422 1 98.75 93 LEU B C 1
ATOM 2409 O O . LEU B 1 93 ? 17.406 -14.32 -8.195 1 98.75 93 LEU B O 1
ATOM 2413 N N . ASP B 1 94 ? 18.328 -14.375 -10.203 1 98.38 94 ASP B N 1
ATOM 2414 C CA . ASP B 1 94 ? 19.688 -14.25 -9.68 1 98.38 94 ASP B CA 1
ATOM 2415 C C . ASP B 1 94 ? 19.875 -12.914 -8.961 1 98.38 94 ASP B C 1
ATOM 2417 O O . ASP B 1 94 ? 20.531 -12.844 -7.926 1 98.38 94 ASP B O 1
ATOM 2421 N N . LEU B 1 95 ? 19.359 -11.93 -9.57 1 98.38 95 LEU B N 1
ATOM 2422 C CA . LEU B 1 95 ? 19.484 -10.602 -8.984 1 98.38 95 LEU B CA 1
ATOM 2423 C C . LEU B 1 95 ? 18.797 -10.539 -7.625 1 98.38 95 LEU B C 1
ATOM 2425 O O . LEU B 1 95 ? 19.312 -9.938 -6.684 1 98.38 95 LEU B O 1
ATOM 2429 N N . TYR B 1 96 ? 17.562 -11.148 -7.543 1 98.69 96 TYR B N 1
ATOM 2430 C CA . TYR B 1 96 ? 16.891 -11.234 -6.25 1 98.69 96 TYR B CA 1
ATOM 2431 C C . TYR B 1 96 ? 17.797 -11.875 -5.203 1 98.69 96 TYR B C 1
ATOM 2433 O O . TYR B 1 96 ? 17.969 -11.344 -4.109 1 98.69 96 TYR B O 1
ATOM 2441 N N . GLN B 1 97 ? 18.375 -12.969 -5.559 1 98.12 97 GLN B N 1
ATOM 2442 C CA . GLN B 1 97 ? 19.234 -13.727 -4.645 1 98.12 97 GLN B CA 1
ATOM 2443 C C . GLN B 1 97 ? 20.438 -12.914 -4.211 1 98.12 97 GLN B C 1
ATOM 2445 O O . GLN B 1 97 ? 20.828 -12.945 -3.043 1 98.12 97 GLN B O 1
ATOM 2450 N N . GLN B 1 98 ? 20.984 -12.242 -5.117 1 97.56 98 GLN B N 1
ATOM 2451 C CA . GLN B 1 98 ? 22.156 -11.422 -4.836 1 97.56 98 GLN B CA 1
ATOM 2452 C C . GLN B 1 98 ? 21.828 -10.328 -3.816 1 97.56 98 GLN B C 1
ATOM 2454 O O . GLN B 1 98 ? 22.703 -9.906 -3.059 1 97.56 98 GLN B O 1
ATOM 2459 N N . HIS B 1 99 ? 20.641 -9.922 -3.844 1 97 99 HIS B N 1
ATOM 2460 C CA . HIS B 1 99 ? 20.219 -8.875 -2.918 1 97 99 HIS B CA 1
ATOM 2461 C C . HIS B 1 99 ? 19.672 -9.469 -1.628 1 97 99 HIS B C 1
ATOM 2463 O O . HIS B 1 99 ? 19.031 -8.766 -0.841 1 97 99 HIS B O 1
ATOM 2469 N N . GLY B 1 100 ? 19.797 -10.734 -1.467 1 97.69 100 GLY B N 1
ATOM 2470 C CA . GLY B 1 100 ? 19.438 -11.375 -0.213 1 97.69 100 GLY B CA 1
ATOM 2471 C C . GLY B 1 100 ? 17.969 -11.711 -0.114 1 97.69 100 GLY B C 1
ATOM 2472 O O . GLY B 1 100 ? 17.453 -11.984 0.974 1 97.69 100 GLY B O 1
ATOM 2473 N N . ILE B 1 101 ? 17.297 -11.648 -1.191 1 98.56 101 ILE B N 1
ATOM 2474 C CA . ILE B 1 101 ? 15.875 -11.961 -1.198 1 98.56 101 ILE B CA 1
ATOM 2475 C C . ILE B 1 101 ? 15.672 -13.453 -1.429 1 98.56 101 ILE B C 1
ATOM 2477 O O . ILE B 1 101 ? 16.312 -14.047 -2.301 1 98.56 101 ILE B O 1
ATOM 2481 N N . ILE B 1 102 ? 14.844 -14.117 -0.643 1 98.75 102 ILE B N 1
ATOM 2482 C CA . ILE B 1 102 ? 14.508 -15.523 -0.829 1 98.75 102 ILE B CA 1
ATOM 2483 C C . ILE B 1 102 ? 13.461 -15.656 -1.937 1 98.75 102 ILE B C 1
ATOM 2485 O O . ILE B 1 102 ? 12.438 -14.969 -1.923 1 98.75 102 ILE B O 1
ATOM 2489 N N . ILE B 1 103 ? 13.742 -16.578 -2.85 1 98.81 103 ILE B N 1
ATOM 2490 C CA . ILE B 1 103 ? 12.883 -16.719 -4.02 1 98.81 103 ILE B CA 1
ATOM 2491 C C . ILE B 1 103 ? 12.008 -17.969 -3.877 1 98.81 103 ILE B C 1
ATOM 2493 O O . ILE B 1 103 ? 12.508 -19.031 -3.533 1 98.81 103 ILE B O 1
ATOM 2497 N N . HIS B 1 104 ? 10.773 -17.812 -4.113 1 98.88 104 HIS B N 1
ATOM 2498 C CA . HIS B 1 104 ? 9.828 -18.891 -4.309 1 98.88 104 HIS B CA 1
ATOM 2499 C C . HIS B 1 104 ? 9.32 -18.922 -5.746 1 98.88 104 HIS B C 1
ATOM 2501 O O . HIS B 1 104 ? 8.406 -18.172 -6.105 1 98.88 104 HIS B O 1
ATOM 2507 N N . HIS B 1 105 ? 9.938 -19.797 -6.562 1 98.81 105 HIS B N 1
ATOM 2508 C CA . HIS B 1 105 ? 9.609 -19.828 -7.98 1 98.81 105 HIS B CA 1
ATOM 2509 C C . HIS B 1 105 ? 8.547 -20.875 -8.281 1 98.81 105 HIS B C 1
ATOM 2511 O O . HIS B 1 105 ? 8.844 -22.078 -8.266 1 98.81 105 HIS B O 1
ATOM 2517 N N . HIS B 1 106 ? 7.34 -20.422 -8.555 1 98.75 106 HIS B N 1
ATOM 2518 C CA . HIS B 1 106 ? 6.188 -21.266 -8.836 1 98.75 106 HIS B CA 1
ATOM 2519 C C . HIS B 1 106 ? 5.484 -20.844 -10.117 1 98.75 106 HIS B C 1
ATOM 2521 O O . HIS B 1 106 ? 4.395 -20.266 -10.07 1 98.75 106 HIS B O 1
ATOM 2527 N N . PRO B 1 107 ? 6.008 -21.219 -11.258 1 98.69 107 PRO B N 1
ATOM 2528 C CA . PRO B 1 107 ? 5.449 -20.75 -12.531 1 98.69 107 PRO B CA 1
ATOM 2529 C C . PRO B 1 107 ? 4.023 -21.234 -12.766 1 98.69 107 PRO B C 1
ATOM 2531 O O . PRO B 1 107 ? 3.693 -22.375 -12.43 1 98.69 107 PRO B O 1
ATOM 2534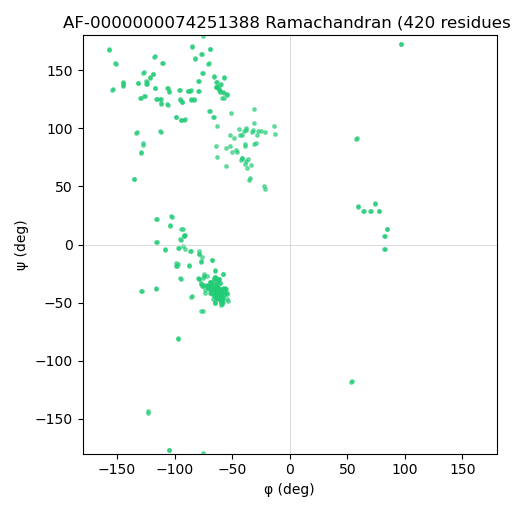 N N . ILE B 1 108 ? 3.225 -20.344 -13.203 1 98.38 108 ILE B N 1
ATOM 2535 C CA . ILE B 1 108 ? 1.873 -20.578 -13.695 1 98.38 108 ILE B CA 1
ATOM 2536 C C . ILE B 1 108 ? 1.726 -20 -15.102 1 98.38 108 ILE B C 1
ATOM 2538 O O . ILE B 1 108 ? 2.057 -18.828 -15.328 1 98.38 108 ILE B O 1
ATOM 2542 N N . PRO B 1 109 ? 1.252 -20.812 -16.078 1 96.88 109 PRO B N 1
ATOM 2543 C CA . PRO B 1 109 ? 1.092 -20.25 -17.406 1 96.88 109 PRO B CA 1
ATOM 2544 C C . PRO B 1 109 ? 0.177 -19.016 -17.438 1 96.88 109 PRO B C 1
ATOM 2546 O O . PRO B 1 109 ? -0.836 -19 -16.734 1 96.88 109 PRO B O 1
ATOM 2549 N N . ASP B 1 110 ? 0.533 -18.047 -18.312 1 95.56 110 ASP B N 1
ATOM 2550 C CA . ASP B 1 110 ? -0.216 -16.797 -18.406 1 95.56 110 ASP B CA 1
ATOM 2551 C C . ASP B 1 110 ? -1.697 -17.062 -18.656 1 95.56 110 ASP B C 1
ATOM 2553 O O . ASP B 1 110 ? -2.049 -17.844 -19.547 1 95.56 110 ASP B O 1
ATOM 2557 N N . GLY B 1 111 ? -2.512 -16.469 -17.875 1 96.12 111 GLY B N 1
ATOM 2558 C CA . GLY B 1 111 ? -3.951 -16.594 -18.047 1 96.12 111 GLY B CA 1
ATOM 2559 C C . GLY B 1 111 ? -4.516 -17.859 -17.422 1 96.12 111 GLY B C 1
ATOM 2560 O O . GLY B 1 111 ? -5.734 -18.016 -17.344 1 96.12 111 GLY B O 1
ATOM 2561 N N . ASP B 1 112 ? -3.709 -18.688 -16.906 1 97.62 112 ASP B N 1
ATOM 2562 C CA . ASP B 1 112 ? -4.137 -19.984 -16.391 1 97.62 112 ASP B CA 1
ATOM 2563 C C . ASP B 1 112 ? -4.168 -19.984 -14.859 1 97.62 112 ASP B C 1
ATOM 2565 O O . ASP B 1 112 ? -4.082 -18.922 -14.234 1 97.62 112 ASP B O 1
ATOM 2569 N N . THR B 1 113 ? -4.488 -21.141 -14.258 1 98.5 113 THR B N 1
ATOM 2570 C CA . THR B 1 113 ? -4.551 -21.359 -12.82 1 98.5 113 THR B CA 1
ATOM 2571 C C . THR B 1 113 ? -3.707 -22.578 -12.422 1 98.5 113 THR B C 1
ATOM 2573 O O . THR B 1 113 ? -3.508 -23.484 -13.227 1 98.5 113 THR B O 1
ATOM 2576 N N . PRO B 1 114 ? -3.137 -22.562 -11.273 1 98.19 114 PRO B N 1
ATOM 2577 C CA . PRO B 1 114 ? -2.496 -23.797 -10.797 1 98.19 114 PRO B CA 1
ATOM 2578 C C . PRO B 1 114 ? -3.504 -24.891 -10.438 1 98.19 114 PRO B C 1
ATOM 2580 O O . PRO B 1 114 ? -4.676 -24.594 -10.188 1 98.19 114 PRO B O 1
ATOM 2583 N N . ASP B 1 115 ? -3.016 -26.109 -10.492 1 96.19 115 ASP B N 1
ATOM 2584 C CA . ASP B 1 115 ? -3.867 -27.141 -9.891 1 96.19 115 ASP B CA 1
ATOM 2585 C C . ASP B 1 115 ? -3.918 -26.984 -8.375 1 96.19 115 ASP B C 1
ATOM 2587 O O . ASP B 1 115 ? -3.086 -26.281 -7.785 1 96.19 115 ASP B O 1
ATOM 2591 N N . ILE B 1 116 ? -4.832 -27.688 -7.742 1 96.69 116 ILE B N 1
ATOM 2592 C CA . ILE B 1 116 ? -5.168 -27.438 -6.344 1 96.69 116 ILE B CA 1
ATOM 2593 C C . ILE B 1 116 ? -4 -27.859 -5.449 1 96.69 116 ILE B C 1
ATOM 2595 O O . ILE B 1 116 ? -3.74 -27.219 -4.426 1 96.69 116 ILE B O 1
ATOM 2599 N N . ASP B 1 117 ? -3.305 -28.891 -5.82 1 95.88 117 ASP B N 1
ATOM 2600 C CA . ASP B 1 117 ? -2.16 -29.344 -5.031 1 95.88 117 ASP B CA 1
ATOM 2601 C C . ASP B 1 117 ? -1.053 -28.297 -5.023 1 95.88 117 ASP B C 1
ATOM 2603 O O . ASP B 1 117 ? -0.492 -27.984 -3.971 1 95.88 117 ASP B O 1
ATOM 2607 N N . ARG B 1 118 ? -0.708 -27.844 -6.211 1 97 118 ARG B N 1
ATOM 2608 C CA . ARG B 1 118 ? 0.313 -26.812 -6.34 1 97 118 ARG B CA 1
ATOM 2609 C C . ARG B 1 118 ? -0.124 -25.516 -5.648 1 97 118 ARG B C 1
ATOM 2611 O O . ARG B 1 118 ? 0.68 -24.859 -4.988 1 97 118 ARG B O 1
ATOM 2618 N N . CYS B 1 119 ? -1.348 -25.188 -5.801 1 98.19 119 CYS B N 1
ATOM 2619 C CA . CYS B 1 119 ? -1.871 -24 -5.148 1 98.19 119 CYS B CA 1
ATOM 2620 C C . CYS B 1 119 ? -1.725 -24.094 -3.635 1 98.19 119 CYS B C 1
ATOM 2622 O O . CYS B 1 119 ? -1.288 -23.141 -2.986 1 98.19 119 CYS B O 1
ATOM 2624 N N . CYS B 1 120 ? -2.051 -25.219 -3.107 1 96.69 120 CYS B N 1
ATOM 2625 C CA . CYS B 1 120 ? -1.95 -25.438 -1.667 1 96.69 120 CYS B CA 1
ATOM 2626 C C . CYS B 1 120 ? -0.513 -25.266 -1.19 1 96.69 120 CYS B C 1
ATOM 2628 O O . CYS B 1 120 ? -0.268 -24.672 -0.139 1 96.69 120 CYS B O 1
ATOM 2630 N N . ARG B 1 121 ? 0.389 -25.75 -1.93 1 97.31 121 ARG B N 1
ATOM 2631 C CA . ARG B 1 121 ? 1.799 -25.609 -1.578 1 97.31 121 ARG B CA 1
ATOM 2632 C C . ARG B 1 121 ? 2.213 -24.141 -1.555 1 97.31 121 ARG B C 1
ATOM 2634 O O . ARG B 1 121 ? 2.875 -23.688 -0.616 1 97.31 121 ARG B O 1
ATOM 2641 N N . ILE B 1 122 ? 1.849 -23.406 -2.561 1 98.75 122 ILE B N 1
ATOM 2642 C CA . ILE B 1 122 ? 2.156 -21.984 -2.645 1 98.75 122 ILE B CA 1
ATOM 2643 C C . ILE B 1 122 ? 1.569 -21.266 -1.436 1 98.75 122 ILE B C 1
ATOM 2645 O O . ILE B 1 122 ? 2.254 -20.453 -0.791 1 98.75 122 ILE B O 1
ATOM 2649 N N . LEU B 1 123 ? 0.307 -21.562 -1.115 1 98.62 123 LEU B N 1
ATOM 2650 C CA . LEU B 1 123 ? -0.394 -20.891 -0.027 1 98.62 123 LEU B CA 1
ATOM 2651 C C . LEU B 1 123 ? 0.246 -21.219 1.317 1 98.62 123 LEU B C 1
ATOM 2653 O O . LEU B 1 123 ? 0.339 -20.344 2.193 1 98.62 123 LEU B O 1
ATOM 2657 N N . GLN B 1 124 ? 0.672 -22.453 1.462 1 97.75 124 GLN B N 1
ATOM 2658 C CA . GLN B 1 124 ? 1.356 -22.844 2.691 1 97.75 124 GLN B CA 1
ATOM 2659 C C . GLN B 1 124 ? 2.666 -22.078 2.855 1 97.75 124 GLN B C 1
ATOM 2661 O O . GLN B 1 124 ? 2.973 -21.578 3.943 1 97.75 124 GLN B O 1
ATOM 2666 N N . GLU B 1 125 ? 3.434 -21.969 1.802 1 98.56 125 GLU B N 1
ATOM 2667 C CA . GLU B 1 125 ? 4.68 -21.219 1.853 1 98.56 125 GLU B CA 1
ATOM 2668 C C . GLU B 1 125 ? 4.422 -19.75 2.172 1 98.56 125 GLU B C 1
ATOM 2670 O O . GLU B 1 125 ? 5.141 -19.141 2.971 1 98.56 125 GLU B O 1
ATOM 2675 N N . LEU B 1 126 ? 3.402 -19.172 1.542 1 98.69 126 LEU B N 1
ATOM 2676 C CA . LEU B 1 126 ? 3.025 -17.781 1.809 1 98.69 126 LEU B CA 1
ATOM 2677 C C . LEU B 1 126 ? 2.643 -17.594 3.273 1 98.69 126 LEU B C 1
ATOM 2679 O O . LEU B 1 126 ? 3.078 -16.641 3.914 1 98.69 126 LEU B O 1
ATOM 2683 N N . ALA B 1 127 ? 1.833 -18.516 3.752 1 98 127 ALA B N 1
ATOM 2684 C CA . ALA B 1 127 ? 1.376 -18.438 5.137 1 98 127 ALA B CA 1
ATOM 2685 C C . ALA B 1 127 ? 2.555 -18.469 6.105 1 98 127 ALA B C 1
ATOM 2687 O O . ALA B 1 127 ? 2.578 -17.719 7.086 1 98 127 ALA B O 1
ATOM 2688 N N . VAL B 1 128 ? 3.512 -19.297 5.82 1 98.25 128 VAL B N 1
ATOM 2689 C CA . VAL B 1 128 ? 4.695 -19.406 6.668 1 98.25 128 VAL B CA 1
ATOM 2690 C C . VAL B 1 128 ? 5.441 -18.078 6.684 1 98.25 128 VAL B C 1
ATOM 2692 O O . VAL B 1 128 ? 5.848 -17.594 7.746 1 98.25 128 VAL B O 1
ATOM 2695 N N . CYS B 1 129 ? 5.633 -17.453 5.516 1 98.31 129 CYS B N 1
ATOM 2696 C CA . CYS B 1 129 ? 6.305 -16.172 5.434 1 98.31 129 CYS B CA 1
ATOM 2697 C C . CYS B 1 129 ? 5.574 -15.117 6.266 1 98.31 129 CYS B C 1
ATOM 2699 O O . CYS B 1 129 ? 6.191 -14.406 7.059 1 98.31 129 CYS B O 1
ATOM 2701 N N . LEU B 1 130 ? 4.273 -15.039 6.102 1 97.38 130 LEU B N 1
ATOM 2702 C CA . LEU B 1 130 ? 3.461 -14.016 6.754 1 97.38 130 LEU B CA 1
ATOM 2703 C C . LEU B 1 130 ? 3.42 -14.227 8.258 1 97.38 130 LEU B C 1
ATOM 2705 O O . LEU B 1 130 ? 3.484 -13.266 9.031 1 97.38 130 LEU B O 1
ATOM 2709 N N . GLU B 1 131 ? 3.377 -15.508 8.68 1 96.44 131 GLU B N 1
ATOM 2710 C CA . GLU B 1 131 ? 3.381 -15.844 10.102 1 96.44 131 GLU B CA 1
ATOM 2711 C C . GLU B 1 131 ? 4.699 -15.445 10.758 1 96.44 131 GLU B C 1
ATOM 2713 O O . GLU B 1 131 ? 4.738 -15.141 11.953 1 96.44 131 GLU B O 1
ATOM 2718 N N . ASN B 1 132 ? 5.695 -15.453 10.008 1 96.88 132 ASN B N 1
ATOM 2719 C CA . ASN B 1 132 ? 7.008 -15.102 10.531 1 96.88 132 ASN B CA 1
ATOM 2720 C C . ASN B 1 132 ? 7.32 -13.625 10.312 1 96.88 132 ASN B C 1
ATOM 2722 O O . ASN B 1 132 ? 8.477 -13.211 10.414 1 96.88 132 ASN B O 1
ATOM 2726 N N . ASN B 1 133 ? 6.344 -12.852 9.969 1 94.44 133 ASN B N 1
ATOM 2727 C CA . ASN B 1 133 ? 6.418 -11.398 9.812 1 94.44 133 ASN B CA 1
ATOM 2728 C C . ASN B 1 133 ? 7.449 -11 8.758 1 94.44 133 ASN B C 1
ATOM 2730 O O . ASN B 1 133 ? 8.164 -10.016 8.93 1 94.44 133 ASN B O 1
ATOM 2734 N N . ARG B 1 134 ? 7.617 -11.852 7.738 1 96.5 134 ARG B N 1
ATOM 2735 C CA . ARG B 1 134 ? 8.523 -11.531 6.641 1 96.5 134 ARG B CA 1
ATOM 2736 C C . ARG B 1 134 ? 7.824 -10.695 5.578 1 96.5 134 ARG B C 1
ATOM 2738 O O . ARG B 1 134 ? 6.676 -10.969 5.219 1 96.5 134 ARG B O 1
ATOM 2745 N N . LYS B 1 135 ? 8.508 -9.609 5.156 1 97.75 135 LYS B N 1
ATOM 2746 C CA . LYS B 1 135 ? 7.961 -8.797 4.07 1 97.75 135 LYS B CA 1
ATOM 2747 C C . LYS B 1 135 ? 7.941 -9.578 2.76 1 97.75 135 LYS B C 1
ATOM 2749 O O . LYS B 1 135 ? 8.984 -9.789 2.141 1 97.75 135 LYS B O 1
ATOM 2754 N N . THR B 1 136 ? 6.738 -9.93 2.309 1 98.81 136 THR B N 1
ATOM 2755 C CA . THR B 1 136 ? 6.566 -10.875 1.216 1 98.81 136 THR B CA 1
ATOM 2756 C C . THR B 1 136 ? 5.895 -10.211 0.019 1 98.81 136 THR B C 1
ATOM 2758 O O . THR B 1 136 ? 4.941 -9.445 0.181 1 98.81 136 THR B O 1
ATOM 2761 N N . LEU B 1 137 ? 6.43 -10.461 -1.145 1 98.88 137 LEU B N 1
ATOM 2762 C CA . LEU B 1 137 ? 5.926 -9.922 -2.402 1 98.88 137 LEU B CA 1
ATOM 2763 C C . LEU B 1 137 ? 5.621 -11.039 -3.391 1 98.88 137 LEU B C 1
ATOM 2765 O O . LEU B 1 137 ? 6.359 -12.023 -3.473 1 98.88 137 LEU B O 1
ATOM 2769 N N . ILE B 1 138 ? 4.516 -10.906 -4.137 1 98.94 138 ILE B N 1
ATOM 2770 C CA . ILE B 1 138 ? 4.254 -11.836 -5.234 1 98.94 138 ILE B CA 1
ATOM 2771 C C . ILE B 1 138 ? 4.133 -11.062 -6.543 1 98.94 138 ILE B C 1
ATOM 2773 O O . ILE B 1 138 ? 3.654 -9.93 -6.562 1 98.94 138 ILE B O 1
ATOM 2777 N N . HIS B 1 139 ? 4.602 -11.641 -7.586 1 98.88 139 HIS B N 1
ATOM 2778 C CA . HIS B 1 139 ? 4.398 -10.969 -8.867 1 98.88 139 HIS B CA 1
ATOM 2779 C C . HIS B 1 139 ? 4.336 -11.977 -10.008 1 98.88 139 HIS B C 1
ATOM 2781 O O . HIS B 1 139 ? 4.75 -13.125 -9.852 1 98.88 139 HIS B O 1
ATOM 2787 N N . CYS B 1 140 ? 3.709 -11.641 -11.109 1 98.56 140 CYS B N 1
ATOM 2788 C CA . CYS B 1 140 ? 3.734 -12.289 -12.422 1 98.56 140 CYS B CA 1
ATOM 2789 C C . CYS B 1 140 ? 4.168 -11.305 -13.5 1 98.56 140 CYS B C 1
ATOM 2791 O O . CYS B 1 140 ? 5.094 -10.523 -13.305 1 98.56 140 CYS B O 1
ATOM 2793 N N . TYR B 1 141 ? 3.648 -11.375 -14.688 1 97.94 141 TYR B N 1
ATOM 2794 C CA . TYR B 1 141 ? 3.973 -10.414 -15.742 1 97.94 141 TYR B CA 1
ATOM 2795 C C . TYR B 1 141 ? 3.268 -9.086 -15.492 1 97.94 141 TYR B C 1
ATOM 2797 O O . TYR B 1 141 ? 3.92 -8.047 -15.352 1 97.94 141 TYR B O 1
ATOM 2805 N N . GLY B 1 142 ? 2.004 -9.102 -15.383 1 96.94 142 GLY B N 1
ATOM 2806 C CA . GLY B 1 142 ? 1.213 -7.883 -15.289 1 96.94 142 GLY B CA 1
ATOM 2807 C C . GLY B 1 142 ? 0.837 -7.523 -13.867 1 96.94 142 GLY B C 1
ATOM 2808 O O . GLY B 1 142 ? 0.418 -6.395 -13.594 1 96.94 142 GLY B O 1
ATOM 2809 N N . GLY B 1 143 ? 0.915 -8.484 -12.969 1 97.81 143 GLY B N 1
ATOM 2810 C CA . GLY B 1 143 ? 0.411 -8.25 -11.625 1 97.81 143 GLY B CA 1
ATOM 2811 C C . GLY B 1 143 ? -1.102 -8.156 -11.562 1 97.81 143 GLY B C 1
ATOM 2812 O O . GLY B 1 143 ? -1.649 -7.473 -10.695 1 97.81 143 GLY B O 1
ATOM 2813 N N . LEU B 1 144 ? -1.812 -8.781 -12.414 1 98.06 144 LEU B N 1
ATOM 2814 C CA . LEU B 1 144 ? -3.26 -8.617 -12.508 1 98.06 144 LEU B CA 1
ATOM 2815 C C . LEU B 1 144 ? -3.963 -9.969 -12.484 1 98.06 144 LEU B C 1
ATOM 2817 O O . LEU B 1 144 ? -5.023 -10.117 -11.875 1 98.06 144 LEU B O 1
ATOM 2821 N N . GLY B 1 145 ? -3.451 -10.961 -13.133 1 98.38 145 GLY B N 1
ATOM 2822 C CA . GLY B 1 145 ? -4.098 -12.266 -13.25 1 98.38 145 GLY B CA 1
ATOM 2823 C C . GLY B 1 145 ? -3.588 -13.273 -12.242 1 98.38 145 GLY B C 1
ATOM 2824 O O . GLY B 1 145 ? -4.168 -13.438 -11.172 1 98.38 145 GLY B O 1
ATOM 2825 N N . ARG B 1 146 ? -2.373 -13.883 -12.602 1 98.75 146 ARG B N 1
ATOM 2826 C CA . ARG B 1 146 ? -1.817 -14.977 -11.805 1 98.75 146 ARG B CA 1
ATOM 2827 C C . ARG B 1 146 ? -1.567 -14.539 -10.367 1 98.75 146 ARG B C 1
ATOM 2829 O O . ARG B 1 146 ? -1.98 -15.219 -9.43 1 98.75 146 ARG B O 1
ATOM 2836 N N . SER B 1 147 ? -0.861 -13.391 -10.195 1 98.81 147 SER B N 1
ATOM 2837 C CA . SER B 1 147 ? -0.524 -12.93 -8.852 1 98.81 147 SER B CA 1
ATOM 2838 C C . SER B 1 147 ? -1.777 -12.57 -8.062 1 98.81 147 SER B C 1
ATOM 2840 O O . SER B 1 147 ? -1.914 -12.953 -6.895 1 98.81 147 SER B O 1
ATOM 2842 N N . CYS B 1 148 ? -2.734 -11.891 -8.703 1 98.81 148 CYS B N 1
ATOM 2843 C CA . CYS B 1 148 ? -3.975 -11.547 -8.023 1 98.81 148 CYS B CA 1
ATOM 2844 C C . CYS B 1 148 ? -4.797 -12.789 -7.711 1 98.81 148 CYS B C 1
ATOM 2846 O O . CYS B 1 148 ? -5.473 -12.852 -6.684 1 98.81 148 CYS B O 1
ATOM 2848 N N . LEU B 1 149 ? -4.758 -13.82 -8.586 1 98.88 149 LEU B N 1
ATOM 2849 C CA . LEU B 1 149 ? -5.434 -15.086 -8.32 1 98.88 149 LEU B CA 1
ATOM 2850 C C . LEU B 1 149 ? -4.906 -15.727 -7.047 1 98.88 149 LEU B C 1
ATOM 2852 O O . LEU B 1 149 ? -5.684 -16.125 -6.176 1 98.88 149 LEU B O 1
ATOM 2856 N N . VAL B 1 150 ? -3.604 -15.82 -6.902 1 98.94 150 VAL B N 1
ATOM 2857 C CA . VAL B 1 150 ? -2.984 -16.453 -5.746 1 98.94 150 VAL B CA 1
ATOM 2858 C C . VAL B 1 150 ? -3.297 -15.648 -4.484 1 98.94 150 VAL B C 1
ATOM 2860 O O . VAL B 1 150 ? -3.605 -16.219 -3.438 1 98.94 150 VAL B O 1
ATOM 2863 N N . ALA B 1 151 ? -3.23 -14.312 -4.594 1 98.88 151 ALA B N 1
ATOM 2864 C CA . ALA B 1 151 ? -3.568 -13.453 -3.459 1 98.88 151 ALA B CA 1
ATOM 2865 C C . ALA B 1 151 ? -5.012 -13.68 -3.014 1 98.88 151 ALA B C 1
ATOM 2867 O O . ALA B 1 151 ? -5.293 -13.75 -1.814 1 98.88 151 ALA B O 1
ATOM 2868 N N . ALA B 1 152 ? -5.891 -13.789 -3.984 1 98.88 152 ALA B N 1
ATOM 2869 C CA . ALA B 1 152 ? -7.289 -14.062 -3.656 1 98.88 152 ALA B CA 1
ATOM 2870 C C . ALA B 1 152 ? -7.438 -15.422 -2.984 1 98.88 152 ALA B C 1
ATOM 2872 O O . ALA B 1 152 ? -8.164 -15.562 -1.994 1 98.88 152 ALA B O 1
ATOM 2873 N N . CYS B 1 153 ? -6.789 -16.438 -3.512 1 98.81 153 CYS B N 1
ATOM 2874 C CA . CYS B 1 153 ? -6.812 -17.766 -2.898 1 98.81 153 CYS B CA 1
ATOM 2875 C C . CYS B 1 153 ? -6.297 -17.719 -1.465 1 98.81 153 CYS B C 1
ATOM 2877 O O . CYS B 1 153 ? -6.805 -18.422 -0.59 1 98.81 153 CYS B O 1
ATOM 2879 N N . LEU B 1 154 ? -5.293 -16.906 -1.238 1 98.75 154 LEU B N 1
ATOM 2880 C CA . LEU B 1 154 ? -4.738 -16.766 0.105 1 98.75 154 LEU B CA 1
ATOM 2881 C C . LEU B 1 154 ? -5.801 -16.266 1.079 1 98.75 154 LEU B C 1
ATOM 2883 O O . LEU B 1 154 ? -5.934 -16.797 2.186 1 98.75 154 LEU B O 1
ATOM 2887 N N . LEU B 1 155 ? -6.551 -15.188 0.647 1 98.38 155 LEU B N 1
ATOM 2888 C CA . LEU B 1 155 ? -7.621 -14.664 1.49 1 98.38 155 LEU B CA 1
ATOM 2889 C C . LEU B 1 155 ? -8.641 -15.758 1.816 1 98.38 155 LEU B C 1
ATOM 2891 O O . LEU B 1 155 ? -9.039 -15.906 2.971 1 98.38 155 LEU B O 1
ATOM 2895 N N . LEU B 1 156 ? -8.992 -16.531 0.802 1 98.38 156 LEU B N 1
ATOM 2896 C CA . LEU B 1 156 ? -9.969 -17.609 0.98 1 98.38 156 LEU B CA 1
ATOM 2897 C C . LEU B 1 156 ? -9.398 -18.719 1.85 1 98.38 156 LEU B C 1
ATOM 2899 O O . LEU B 1 156 ? -10.133 -19.375 2.586 1 98.38 156 LEU B O 1
ATOM 2903 N N . TYR B 1 157 ? -8.148 -18.938 1.747 1 97.88 157 TYR B N 1
ATOM 2904 C CA . TYR B 1 157 ? -7.449 -19.984 2.488 1 97.88 157 TYR B CA 1
ATOM 2905 C C . TYR B 1 157 ? -7.344 -19.625 3.967 1 97.88 157 TYR B C 1
ATOM 2907 O O . TYR B 1 157 ? -7.504 -20.484 4.832 1 97.88 157 TYR B O 1
ATOM 2915 N N . LEU B 1 158 ? -7.156 -18.359 4.285 1 96.94 158 LEU B N 1
ATOM 2916 C CA . LEU B 1 158 ? -6.883 -17.906 5.648 1 96.94 158 LEU B CA 1
ATOM 2917 C C . LEU B 1 158 ? -8.18 -17.656 6.406 1 96.94 158 LEU B C 1
ATOM 2919 O O . LEU B 1 158 ? -8.18 -17.578 7.637 1 96.94 158 LEU B O 1
ATOM 2923 N N . SER B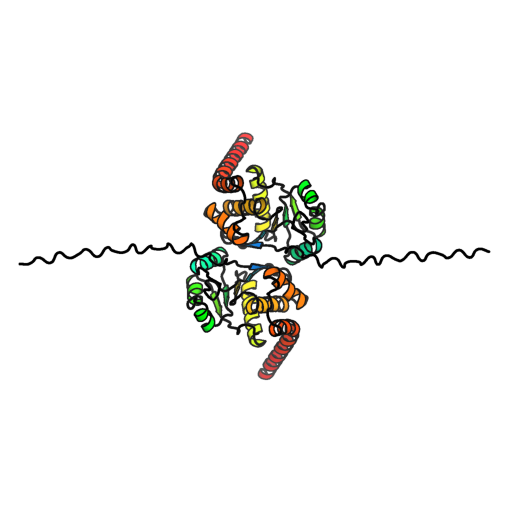 1 159 ? -9.289 -17.5 5.691 1 96.44 159 SER B N 1
ATOM 2924 C CA . SER B 1 159 ? -10.555 -17.219 6.363 1 96.44 159 SER B CA 1
ATOM 2925 C C . SER B 1 159 ? -11.727 -17.891 5.656 1 96.44 159 SER B C 1
ATOM 2927 O O . SER B 1 159 ? -11.844 -17.828 4.434 1 96.44 159 SER B O 1
ATOM 2929 N N . ASP B 1 160 ? -12.648 -18.438 6.441 1 94.62 160 ASP B N 1
ATOM 2930 C CA . ASP B 1 160 ? -13.844 -19.078 5.898 1 94.62 160 ASP B CA 1
ATOM 2931 C C . ASP B 1 160 ? -14.992 -18.078 5.766 1 94.62 160 ASP B C 1
ATOM 2933 O O . ASP B 1 160 ? -16.031 -18.406 5.203 1 94.62 160 ASP B O 1
ATOM 2937 N N . THR B 1 161 ? -14.742 -16.875 6.215 1 95.75 161 THR B N 1
ATOM 2938 C CA . THR B 1 161 ? -15.828 -15.898 6.203 1 95.75 161 THR B CA 1
ATOM 2939 C C . THR B 1 161 ? -15.742 -15.008 4.969 1 95.75 161 THR B C 1
ATOM 2941 O O . THR B 1 161 ? -16.719 -14.336 4.609 1 95.75 161 THR B O 1
ATOM 2944 N N . VAL B 1 162 ? -14.648 -15.008 4.355 1 97.12 162 VAL B N 1
ATOM 2945 C CA . VAL B 1 162 ? -14.469 -14.203 3.152 1 97.12 162 VAL B CA 1
ATOM 2946 C C . VAL B 1 162 ? -15.016 -14.953 1.941 1 97.12 162 VAL B C 1
ATOM 2948 O O . VAL B 1 162 ? -14.633 -16.094 1.686 1 97.12 162 VAL B O 1
ATOM 2951 N N . SER B 1 163 ? -15.898 -14.32 1.23 1 97.75 163 SER B N 1
ATOM 2952 C CA . SER B 1 163 ? -16.438 -14.945 0.025 1 97.75 163 SER B CA 1
ATOM 2953 C C . SER B 1 163 ? -15.492 -14.742 -1.163 1 97.75 163 SER B C 1
ATOM 2955 O O . SER B 1 163 ? -14.664 -13.828 -1.158 1 97.75 163 SER B O 1
ATOM 2957 N N . PRO B 1 164 ? -15.664 -15.625 -2.217 1 98.19 164 PRO B N 1
ATOM 2958 C CA . PRO B 1 164 ? -14.875 -15.422 -3.436 1 98.19 164 PRO B CA 1
ATOM 2959 C C . PRO B 1 164 ? -15.055 -14.023 -4.027 1 98.19 164 PRO B C 1
ATOM 2961 O O . PRO B 1 164 ? -14.078 -13.391 -4.434 1 98.19 164 PRO B O 1
ATOM 2964 N N . GLN B 1 165 ? -16.219 -13.523 -3.971 1 97.44 165 GLN B N 1
ATOM 2965 C CA . GLN B 1 165 ? -16.484 -12.203 -4.531 1 97.44 165 GLN B CA 1
ATOM 2966 C C . GLN B 1 165 ? -15.789 -11.117 -3.717 1 97.44 165 GLN B C 1
ATOM 2968 O O . GLN B 1 165 ? -15.242 -10.164 -4.277 1 97.44 165 GLN B O 1
ATOM 2973 N N . GLN B 1 166 ? -15.836 -11.242 -2.438 1 96.31 166 GLN B N 1
ATOM 2974 C CA . GLN B 1 166 ? -15.148 -10.281 -1.582 1 96.31 166 GLN B CA 1
ATOM 2975 C C . GLN B 1 166 ? -13.641 -10.289 -1.855 1 96.31 166 GLN B C 1
ATOM 2977 O O . GLN B 1 166 ? -13.008 -9.234 -1.896 1 96.31 166 GLN B O 1
ATOM 2982 N N . ALA B 1 167 ? -13.094 -11.484 -2.027 1 98.06 167 ALA B N 1
ATOM 2983 C CA . ALA B 1 167 ? -11.672 -11.609 -2.34 1 98.06 167 ALA B CA 1
ATOM 2984 C C . ALA B 1 167 ? -11.336 -10.93 -3.668 1 98.06 167 ALA B C 1
ATOM 2986 O O . ALA B 1 167 ? -10.367 -10.18 -3.766 1 98.06 167 ALA B O 1
ATOM 2987 N N . ILE B 1 168 ? -12.164 -11.156 -4.625 1 98 168 ILE B N 1
ATOM 2988 C CA . ILE B 1 168 ? -11.984 -10.57 -5.949 1 98 168 ILE B CA 1
ATOM 2989 C C . ILE B 1 168 ? -12.07 -9.055 -5.855 1 98 168 ILE B C 1
ATOM 2991 O O . ILE B 1 168 ? -11.219 -8.344 -6.391 1 98 168 ILE B O 1
ATOM 2995 N N . ASP B 1 169 ? -13.039 -8.539 -5.152 1 95.44 169 ASP B N 1
ATOM 2996 C CA . ASP B 1 169 ? -13.234 -7.102 -5.008 1 95.44 169 ASP B CA 1
ATOM 2997 C C . ASP B 1 169 ? -12.039 -6.453 -4.316 1 95.44 169 ASP B C 1
ATOM 2999 O O . ASP B 1 169 ? -11.633 -5.348 -4.68 1 95.44 169 ASP B O 1
ATOM 3003 N N . SER B 1 170 ? -11.508 -7.145 -3.379 1 95.81 170 SER B N 1
ATOM 3004 C CA . SER B 1 170 ? -10.344 -6.617 -2.672 1 95.81 170 SER B CA 1
ATOM 3005 C C . SER B 1 170 ? -9.172 -6.398 -3.625 1 95.81 170 SER B C 1
ATOM 3007 O O . SER B 1 170 ? -8.5 -5.363 -3.562 1 95.81 170 SER B O 1
ATOM 3009 N N . LEU B 1 171 ? -8.984 -7.309 -4.531 1 97.69 171 LEU B N 1
ATOM 3010 C CA . LEU B 1 171 ? -7.867 -7.207 -5.469 1 97.69 171 LEU B CA 1
ATOM 3011 C C . LEU B 1 171 ? -8.172 -6.191 -6.566 1 97.69 171 LEU B C 1
ATOM 3013 O O . LEU B 1 171 ? -7.273 -5.492 -7.035 1 97.69 171 LEU B O 1
ATOM 3017 N N . ARG B 1 172 ? -9.359 -6.082 -6.938 1 95.25 172 ARG B N 1
ATOM 3018 C CA . ARG B 1 172 ? -9.742 -5.102 -7.949 1 95.25 172 ARG B CA 1
ATOM 3019 C C . ARG B 1 172 ? -9.664 -3.684 -7.391 1 95.25 172 ARG B C 1
ATOM 3021 O O . ARG B 1 172 ? -9.328 -2.744 -8.117 1 95.25 172 ARG B O 1
ATOM 3028 N N . ASP B 1 173 ? -10.039 -3.596 -6.172 1 91.62 173 ASP B N 1
ATOM 3029 C CA . ASP B 1 173 ? -9.852 -2.303 -5.516 1 91.62 173 ASP B CA 1
ATOM 3030 C C . ASP B 1 173 ? -8.375 -1.917 -5.477 1 91.62 173 ASP B C 1
ATOM 3032 O O . ASP B 1 173 ? -8.031 -0.74 -5.609 1 91.62 173 ASP B O 1
ATOM 3036 N N . LEU B 1 174 ? -7.586 -2.855 -5.359 1 94.38 174 LEU B N 1
ATOM 3037 C CA . LEU B 1 174 ? -6.156 -2.639 -5.168 1 94.38 174 LEU B CA 1
ATOM 3038 C C . LEU B 1 174 ? -5.453 -2.461 -6.512 1 94.38 174 LEU B C 1
ATOM 3040 O O . LEU B 1 174 ? -4.629 -1.557 -6.668 1 94.38 174 LEU B O 1
ATOM 3044 N N . ARG B 1 175 ? -5.785 -3.316 -7.488 1 95.94 175 ARG B N 1
ATOM 3045 C CA . ARG B 1 175 ? -5.004 -3.393 -8.719 1 95.94 175 ARG B CA 1
ATOM 3046 C C . ARG B 1 175 ? -5.836 -2.969 -9.922 1 95.94 175 ARG B C 1
ATOM 3048 O O . ARG B 1 175 ? -5.359 -3.01 -11.062 1 95.94 175 ARG B O 1
ATOM 3055 N N . GLY B 1 176 ? -7.066 -2.578 -9.656 1 93 176 GLY B N 1
ATOM 3056 C CA . GLY B 1 176 ? -7.93 -2.137 -10.742 1 93 176 GLY B CA 1
ATOM 3057 C C . GLY B 1 176 ? -8.852 -3.227 -11.258 1 93 176 GLY B C 1
ATOM 3058 O O . GLY B 1 176 ? -8.68 -4.398 -10.922 1 93 176 GLY B O 1
ATOM 3059 N N . SER B 1 177 ? -9.734 -2.848 -12.117 1 93.06 177 SER B N 1
ATOM 3060 C CA . SER B 1 177 ? -10.766 -3.748 -12.617 1 93.06 177 SER B CA 1
ATOM 3061 C C . SER B 1 177 ? -10.172 -4.855 -13.477 1 93.06 177 SER B C 1
ATOM 3063 O O . SER B 1 177 ? -10.828 -5.863 -13.742 1 93.06 177 SER B O 1
ATOM 3065 N N . GLY B 1 178 ? -8.969 -4.688 -13.844 1 95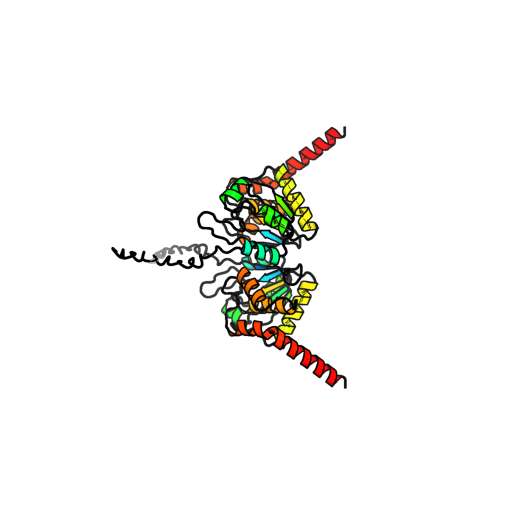.06 178 GLY B N 1
ATOM 3066 C CA . GLY B 1 178 ? -8.305 -5.691 -14.664 1 95.06 178 GLY B CA 1
ATOM 3067 C C . GLY B 1 178 ? -7.816 -6.883 -13.867 1 95.06 178 GLY B C 1
ATOM 3068 O O . GLY B 1 178 ? -7.367 -7.879 -14.445 1 95.06 178 GLY B O 1
ATOM 3069 N N . ALA B 1 179 ? -7.887 -6.801 -12.539 1 97.38 179 ALA B N 1
ATOM 3070 C CA . ALA B 1 179 ? -7.469 -7.93 -11.703 1 97.38 179 ALA B CA 1
ATOM 3071 C C . ALA B 1 179 ? -8.391 -9.125 -11.898 1 97.38 179 ALA B C 1
ATOM 3073 O O . ALA B 1 179 ? -9.609 -8.969 -12.008 1 97.38 179 ALA B O 1
ATOM 3074 N N . ILE B 1 180 ? -7.777 -10.336 -11.844 1 97.88 180 ILE B N 1
ATOM 3075 C CA . ILE B 1 180 ? -8.492 -11.555 -12.219 1 97.88 180 ILE B CA 1
ATOM 3076 C C . ILE B 1 180 ? -8.984 -11.43 -13.664 1 97.88 180 ILE B C 1
ATOM 3078 O O . ILE B 1 180 ? -10.133 -11.055 -13.906 1 97.88 180 ILE B O 1
ATOM 3082 N N . GLN B 1 181 ? -8.203 -11.867 -14.516 1 95.19 181 GLN B N 1
ATOM 3083 C CA . GLN B 1 181 ? -8.273 -11.414 -15.906 1 95.19 181 GLN B CA 1
ATOM 3084 C C . GLN B 1 181 ? -9.102 -12.383 -16.75 1 95.19 181 GLN B C 1
ATOM 3086 O O . GLN B 1 181 ? -9.688 -11.984 -17.766 1 95.19 181 GLN B O 1
ATOM 3091 N N . THR B 1 182 ? -9.172 -13.695 -16.438 1 97.88 182 THR B N 1
ATOM 3092 C CA . THR B 1 182 ? -9.82 -14.68 -17.297 1 97.88 182 THR B CA 1
ATOM 3093 C C . THR B 1 182 ? -11 -15.32 -16.578 1 97.88 182 THR B C 1
ATOM 3095 O O . THR B 1 182 ? -11.062 -15.32 -15.352 1 97.88 182 THR B O 1
ATOM 3098 N N . ILE B 1 183 ? -11.867 -15.922 -17.375 1 97.81 183 ILE B N 1
ATOM 3099 C CA . ILE B 1 183 ? -13 -16.672 -16.844 1 97.81 183 ILE B CA 1
ATOM 3100 C C . ILE B 1 183 ? -12.5 -17.875 -16.047 1 97.81 183 ILE B C 1
ATOM 3102 O O . ILE B 1 183 ? -13.078 -18.234 -15.016 1 97.81 183 ILE B O 1
ATOM 3106 N N . LYS B 1 184 ? -11.492 -18.453 -16.531 1 98.25 184 LYS B N 1
ATOM 3107 C CA . LYS B 1 184 ? -10.898 -19.594 -15.836 1 98.25 184 LYS B CA 1
ATOM 3108 C C . LYS B 1 184 ? -10.445 -19.203 -14.43 1 98.25 184 LYS B C 1
ATOM 3110 O O . LYS B 1 184 ? -10.711 -19.938 -13.469 1 98.25 184 LYS B O 1
ATOM 3115 N N . GLN B 1 185 ? -9.773 -18.094 -14.281 1 98.62 185 GLN B N 1
ATOM 3116 C CA . GLN B 1 185 ? -9.336 -17.594 -12.984 1 98.62 185 GLN B CA 1
ATOM 3117 C C . GLN B 1 185 ? -10.531 -17.266 -12.094 1 98.62 185 GLN B C 1
ATOM 3119 O O . GLN B 1 185 ? -10.539 -17.594 -10.906 1 98.62 185 GLN B O 1
ATOM 3124 N N . TYR B 1 186 ? -11.484 -16.641 -12.719 1 98.56 186 TYR B N 1
ATOM 3125 C CA . TYR B 1 186 ? -12.703 -16.281 -11.992 1 98.56 186 TYR B CA 1
ATOM 3126 C C . TYR B 1 186 ? -13.383 -17.531 -11.43 1 98.56 186 TYR B C 1
ATOM 3128 O O . TYR B 1 186 ? -13.703 -17.578 -10.242 1 98.56 186 TYR B O 1
ATOM 3136 N N . ASN B 1 187 ? -13.57 -18.531 -12.227 1 98.31 187 ASN B N 1
ATOM 3137 C CA . ASN B 1 187 ? -14.219 -19.781 -11.805 1 98.31 187 ASN B CA 1
ATOM 3138 C C . ASN B 1 187 ? -13.375 -20.531 -10.773 1 98.31 187 ASN B C 1
ATOM 3140 O O . ASN B 1 187 ? -13.922 -21.141 -9.859 1 98.31 187 ASN B O 1
ATOM 3144 N N . TYR B 1 188 ? -12.125 -20.484 -10.992 1 98.62 188 TYR B N 1
ATOM 3145 C CA . TYR B 1 188 ? -11.211 -21.141 -10.062 1 98.62 188 TYR B CA 1
ATOM 3146 C C . TYR B 1 188 ? -11.445 -20.641 -8.641 1 98.62 188 TYR B C 1
ATOM 3148 O O . TYR B 1 188 ? -11.5 -21.438 -7.699 1 98.62 188 TYR B O 1
ATOM 3156 N N . LEU B 1 189 ? -11.633 -19.328 -8.516 1 98.69 189 LEU B N 1
ATOM 3157 C CA . LEU B 1 189 ? -11.82 -18.719 -7.203 1 98.69 189 LEU B CA 1
ATOM 3158 C C . LEU B 1 189 ? -13.172 -19.125 -6.609 1 98.69 189 LEU B C 1
ATOM 3160 O O . LEU B 1 189 ? -13.273 -19.375 -5.41 1 98.69 189 LEU B O 1
ATOM 3164 N N . HIS B 1 190 ? -14.133 -19.25 -7.402 1 98.31 190 HIS B N 1
ATOM 3165 C CA . HIS B 1 190 ? -15.469 -19.594 -6.926 1 98.31 190 HIS B CA 1
ATOM 3166 C C . HIS B 1 190 ? -15.539 -21.078 -6.539 1 98.31 190 HIS B C 1
ATOM 3168 O O . HIS B 1 190 ? -16.297 -21.453 -5.637 1 98.31 190 HIS B O 1
ATOM 3174 N N . ASP B 1 191 ? -14.711 -21.875 -7.145 1 97.31 191 ASP B N 1
ATOM 3175 C CA . ASP B 1 191 ? -14.695 -23.312 -6.867 1 97.31 191 ASP B CA 1
ATOM 3176 C C . ASP B 1 191 ? -13.617 -23.656 -5.84 1 97.31 191 ASP B C 1
ATOM 3178 O O . ASP B 1 191 ? -13.492 -24.812 -5.43 1 97.31 191 ASP B O 1
ATOM 3182 N N . PHE B 1 192 ? -12.883 -22.734 -5.426 1 98.06 192 PHE B N 1
ATOM 3183 C CA . PHE B 1 192 ? -11.633 -22.953 -4.711 1 98.06 192 PHE B CA 1
ATOM 3184 C C . PHE B 1 192 ? -11.875 -23.734 -3.42 1 98.06 192 PHE B C 1
ATOM 3186 O O . PHE B 1 192 ? -11.211 -24.734 -3.156 1 98.06 192 PHE B O 1
ATOM 3193 N N . ARG B 1 193 ? -12.805 -23.281 -2.594 1 95 193 ARG B N 1
ATOM 3194 C CA . ARG B 1 193 ? -13.016 -23.891 -1.287 1 95 193 ARG B CA 1
ATOM 3195 C C . ARG B 1 193 ? -13.461 -25.344 -1.433 1 95 193 ARG B C 1
ATOM 3197 O O . ARG B 1 193 ? -13.039 -26.219 -0.666 1 95 193 ARG B O 1
ATOM 3204 N N . ASP B 1 194 ? -14.305 -25.594 -2.387 1 94.88 194 ASP B N 1
ATOM 3205 C CA . ASP B 1 194 ? -14.742 -26.953 -2.633 1 94.88 194 ASP B CA 1
ATOM 3206 C C . ASP B 1 194 ? -13.578 -27.844 -3.074 1 94.88 194 ASP B C 1
ATOM 3208 O O . ASP B 1 194 ? -13.453 -28.984 -2.623 1 94.88 194 ASP B O 1
ATOM 3212 N N . LYS B 1 195 ? -12.836 -27.312 -3.936 1 94.38 195 LYS B N 1
ATOM 3213 C CA . LYS B 1 195 ? -11.68 -28.078 -4.422 1 94.38 195 LYS B CA 1
ATOM 3214 C C . LYS B 1 195 ? -10.68 -28.328 -3.297 1 94.38 195 LYS B C 1
ATOM 3216 O O . LYS B 1 195 ? -10.102 -29.406 -3.205 1 94.38 195 LYS B O 1
ATOM 3221 N N . LEU B 1 196 ? -10.508 -27.281 -2.51 1 93.31 196 LEU B N 1
ATOM 3222 C CA . LEU B 1 196 ? -9.594 -27.406 -1.379 1 93.31 196 LEU B CA 1
ATOM 3223 C C . LEU B 1 196 ? -10.086 -28.484 -0.407 1 93.31 196 LEU B C 1
ATOM 3225 O O . LEU B 1 196 ? -9.305 -29.312 0.044 1 93.31 196 LEU B O 1
ATOM 3229 N N . ALA B 1 197 ? -11.336 -28.484 -0.091 1 92 197 ALA B N 1
ATOM 3230 C CA . ALA B 1 197 ? -11.93 -29.469 0.815 1 92 197 ALA B CA 1
ATOM 3231 C C . ALA B 1 197 ? -11.773 -30.875 0.265 1 92 197 ALA B C 1
ATOM 3233 O O . ALA B 1 197 ? -11.453 -31.812 1.006 1 92 197 ALA B O 1
ATOM 3234 N N . ALA B 1 198 ? -12.008 -31.016 -0.979 1 91.12 198 ALA B N 1
ATOM 3235 C CA . ALA B 1 198 ? -11.883 -32.312 -1.624 1 91.12 198 ALA B CA 1
ATOM 3236 C C . ALA B 1 198 ? -10.438 -32.812 -1.578 1 91.12 198 ALA B C 1
ATOM 3238 O O . ALA B 1 198 ? -10.188 -34 -1.344 1 91.12 198 ALA B O 1
ATOM 3239 N N . HIS B 1 199 ? -9.578 -31.953 -1.784 1 88.38 199 HIS B N 1
ATOM 3240 C CA . HIS B 1 199 ? -8.156 -32.281 -1.773 1 88.38 199 HIS B CA 1
ATOM 3241 C C . HIS B 1 199 ? -7.707 -32.719 -0.385 1 88.38 199 HIS B C 1
ATOM 3243 O O . HIS B 1 199 ? -6.969 -33.688 -0.251 1 88.38 199 HIS B O 1
ATOM 3249 N N . LEU B 1 200 ? -8.164 -31.969 0.628 1 85 200 LEU B N 1
ATOM 3250 C CA . LEU B 1 200 ? -7.77 -32.281 2.002 1 85 200 LEU B CA 1
ATOM 3251 C C . LEU B 1 200 ? -8.375 -33.594 2.467 1 85 200 LEU B C 1
ATOM 3253 O O . LEU B 1 200 ? -7.754 -34.312 3.238 1 85 200 LEU B O 1
ATOM 3257 N N . SER B 1 201 ? -9.516 -33.875 1.979 1 85.25 201 SER B N 1
ATOM 3258 C CA . SER B 1 201 ? -10.172 -35.125 2.34 1 85.25 201 SER B CA 1
ATOM 3259 C C . SER B 1 201 ? -9.469 -36.312 1.702 1 85.25 201 SER B C 1
ATOM 3261 O O . SER B 1 201 ? -9.367 -37.406 2.312 1 85.25 201 SER B O 1
ATOM 3263 N N . THR B 1 202 ? -8.992 -36.156 0.545 1 80.12 202 THR B N 1
ATOM 3264 C CA . THR B 1 202 ? -8.297 -37.25 -0.145 1 80.12 202 THR B CA 1
ATOM 3265 C C . THR B 1 202 ? -6.934 -37.5 0.497 1 80.12 202 THR B C 1
ATOM 3267 O O . THR B 1 202 ? -6.508 -38.656 0.616 1 80.12 202 THR B O 1
ATOM 3270 N N . ARG B 1 203 ? -6.258 -36.531 0.958 1 77.25 203 ARG B N 1
ATOM 3271 C CA . ARG B 1 203 ? -4.957 -36.656 1.599 1 77.25 203 ARG B CA 1
ATOM 3272 C C . ARG B 1 203 ? -5.078 -37.406 2.932 1 77.25 203 ARG B C 1
ATOM 3274 O O . ARG B 1 203 ? -4.227 -38.219 3.277 1 77.25 203 ARG B O 1
ATOM 3281 N N . ASP B 1 204 ? -6.113 -37 3.631 1 72.81 204 ASP B N 1
ATOM 3282 C CA . ASP B 1 204 ? -6.367 -37.656 4.902 1 72.81 204 ASP B CA 1
ATOM 3283 C C . ASP B 1 204 ? -6.695 -39.156 4.684 1 72.81 204 ASP B C 1
ATOM 3285 O O . ASP B 1 204 ? -6.289 -40 5.477 1 72.81 204 ASP B O 1
ATOM 3289 N N . SER B 1 205 ? -7.324 -39.438 3.588 1 69.56 205 SER B N 1
ATOM 3290 C CA . SER B 1 205 ? -7.688 -40.812 3.293 1 69.56 205 SER B CA 1
ATOM 3291 C C . SER B 1 205 ? -6.473 -41.625 2.854 1 69.56 205 SER B C 1
ATOM 3293 O O . SER B 1 205 ? -6.332 -42.781 3.221 1 69.56 205 SER B O 1
ATOM 3295 N N . VAL B 1 206 ? -5.672 -40.969 2.174 1 65.62 206 VAL B N 1
ATOM 3296 C CA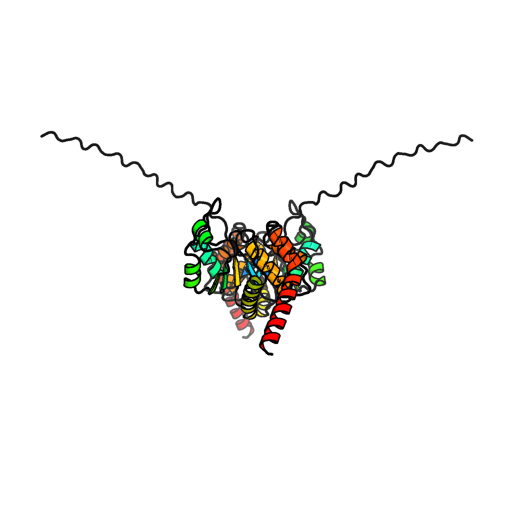 . VAL B 1 206 ? -4.477 -41.656 1.693 1 65.62 206 VAL B CA 1
ATOM 3297 C C . VAL B 1 206 ? -3.51 -41.875 2.854 1 65.62 206 VAL B C 1
ATOM 3299 O O . VAL B 1 206 ? -2.902 -42.938 2.961 1 65.62 206 VAL B O 1
ATOM 3302 N N . SER B 1 207 ? -3.418 -40.875 3.73 1 65.56 207 SER B N 1
ATOM 3303 C CA . SER B 1 207 ? -2.553 -41.031 4.895 1 65.56 207 SER B CA 1
ATOM 3304 C C . SER B 1 207 ? -3.07 -42.125 5.832 1 65.56 207 SER B C 1
ATOM 3306 O O . SER B 1 207 ? -2.283 -42.844 6.422 1 65.56 207 SER B O 1
ATOM 3308 N N . ARG B 1 208 ? -4.398 -42.312 5.895 1 63.47 208 ARG B N 1
ATOM 3309 C CA . ARG B 1 208 ? -5 -43.344 6.742 1 63.47 208 ARG B CA 1
ATOM 3310 C C . ARG B 1 208 ? -4.82 -44.719 6.133 1 63.47 208 ARG B C 1
ATOM 3312 O O . ARG B 1 208 ? -4.695 -45.719 6.855 1 63.47 208 ARG B O 1
ATOM 3319 N N . SER B 1 209 ? -4.75 -44.656 4.824 1 63 209 SER B N 1
ATOM 3320 C CA . SER B 1 209 ? -4.613 -45.938 4.141 1 63 209 SER B CA 1
ATOM 3321 C C . SER B 1 209 ? -3.182 -46.438 4.215 1 63 209 SER B C 1
ATOM 3323 O O . SER B 1 209 ? -2.955 -47.656 4.277 1 63 209 SER B O 1
ATOM 3325 N N . VAL B 1 210 ? -2.262 -45.531 4.285 1 64 210 VAL B N 1
ATOM 3326 C CA . VAL B 1 210 ? -0.874 -45.969 4.375 1 64 210 VAL B CA 1
ATOM 3327 C C . VAL B 1 210 ? -0.562 -46.406 5.805 1 64 210 VAL B C 1
ATOM 3329 O O . VAL B 1 210 ? 0.437 -47.094 6.047 1 64 210 VAL B O 1
ATOM 3332 N N . SER B 1 211 ? -1.225 -45.812 6.703 1 54.91 211 SER B N 1
ATOM 3333 C CA . SER B 1 211 ? -0.979 -46.188 8.094 1 54.91 211 SER B CA 1
ATOM 3334 C C . SER B 1 211 ? -1.652 -47.531 8.422 1 54.91 211 SER B C 1
ATOM 3336 O O . SER B 1 211 ? -1.433 -48.094 9.5 1 54.91 211 SER B O 1
ATOM 3338 N N . ARG B 1 212 ? -2.5 -48.062 7.566 1 45.41 212 ARG B N 1
ATOM 3339 C CA . ARG B 1 212 ? -3.021 -49.406 7.832 1 45.41 212 ARG B CA 1
ATOM 3340 C C . ARG B 1 212 ? -2.127 -50.469 7.215 1 45.41 212 ARG B C 1
ATOM 3342 O O . ARG B 1 212 ? -1.59 -50.281 6.121 1 45.41 212 ARG B O 1
#

Foldseek 3Di:
DPPPPPPPPPPPPPPPPVPPVLPADDWDWFWQQLVLLPARAIETFTADAQFDDDSHGHDNVVNVVVCVVVVAAEEEEAADLVVCVNRPNNCSVVVCVVVNHHYHYHHDPPLAEDALVSLVVVLVVVVVCSVVVGHYYYYYHGRAAHVLLSQLLNSVVSHVVQALVNSQVSSCVGRNPCHRPHPNSSVCSNCNVVSNVVVVVVVVVVVVVVVD/DPPPPPDPPPPPPPPPPVPPVLPADDWDWFWFQLVLLPARAIETFTADAQFDDDSHGHDNVVNVVVCVVVVAAEEEEAADLVVCVNRPNNCSVVVCVVVNHHYHYHHDPPLAEDDLVSLVVVLVVVVVCSVVVGHYYYYYHGRAAHVLLSQLLNSVVSHVVQALVNSQVSSCVGRNPCHRPYPNSSVCSNCNVVSNVVVVVVVVVVVVVVVD

pLDDT: mean 88.49, std 20.22, range [23.86, 98.94]

Nearest PDB structures (foldseek):
  1fpz-assembly3_C  TM=9.663E-01  e=5.996E-28  Homo sapiens
  5z5b-assembly3_C  TM=9.229E-01  e=1.339E-09  Thermococcus kodakarensis KOD1
  5z5a-assembly3_C  TM=9.164E-01  e=8.837E-10  Thermococcus kodakarensis KOD1
  4erc-assembly1_A  TM=8.707E-01  e=5.576E-09  Homo sapiens
  3rgo-assembly1_A  TM=7.840E-01  e=9.808E-07  Mus musculus

Organism: Phascolarctos cinereus (NCBI:txid38626)